Protein 3LD2 (pdb70)

Solvent-accessible surface area: 34243 Å² total

Structure (mmCIF, N/CA/C/O backbone):
data_3LD2
#
_entry.id   3LD2
#
_cell.length_a   92.000
_cell.length_b   95.000
_cell.length_c   192.200
_cell.angle_alpha   90.00
_cell.angle_beta   90.00
_cell.angle_gamma   90.00
#
_symmetry.space_group_name_H-M   'C 2 2 21'
#
loop_
_entity.id
_entity.type
_entity.pdbx_description
1 polymer 'Putative acetyltransferase'
2 non-polymer 'COENZYME A'
3 water water
#
loop_
_atom_site.group_PDB
_atom_site.id
_atom_site.type_symbol
_atom_site.label_atom_id
_atom_site.label_alt_id
_atom_site.label_comp_id
_atom_site.label_asym_id
_atom_site.label_entity_id
_atom_site.label_seq_id
_atom_site.pdbx_PDB_ins_code
_atom_site.Cartn_x
_atom_site.Cartn_y
_atom_site.Cartn_z
_atom_site.occupancy
_atom_site.B_iso_or_equiv
_atom_site.auth_seq_id
_atom_site.auth_comp_id
_atom_site.auth_asym_id
_atom_site.auth_atom_id
_atom_site.pdbx_PDB_model_num
ATOM 1 N N . SER A 1 34 ? 38.958 58.586 62.743 1.00 38.12 0 SER A N 1
ATOM 2 C CA . SER A 1 34 ? 38.115 57.624 62.044 1.00 40.51 0 SER A CA 1
ATOM 3 C C . SER A 1 34 ? 37.549 56.596 63.014 1.00 41.80 0 SER A C 1
ATOM 4 O O . SER A 1 34 ? 38.157 56.266 64.040 1.00 39.77 0 SER A O 1
ATOM 15 N N . LYS A 1 36 ? 36.167 53.027 64.418 1.00 25.25 2 LYS A N 1
ATOM 16 C CA . LYS A 1 36 ? 36.372 51.591 64.274 1.00 23.17 2 LYS A CA 1
ATOM 17 C C . LYS A 1 36 ? 35.539 50.771 65.257 1.00 21.70 2 LYS A C 1
ATOM 18 O O . LYS A 1 36 ? 35.316 51.162 66.413 1.00 20.51 2 LYS A O 1
ATOM 24 N N . ILE A 1 37 ? 35.075 49.626 64.778 1.00 22.11 3 ILE A N 1
ATOM 25 C CA . ILE A 1 37 ? 34.351 48.685 65.619 1.00 21.81 3 ILE A CA 1
ATOM 26 C C . ILE A 1 37 ? 35.221 47.478 65.914 1.00 18.70 3 ILE A C 1
ATOM 27 O O . ILE A 1 37 ? 35.932 46.963 65.041 1.00 18.24 3 ILE A O 1
ATOM 32 N N . SER A 1 38 ? 35.152 47.030 67.158 1.00 17.20 4 SER A N 1
ATOM 33 C CA . SER A 1 38 ? 36.043 45.997 67.632 1.00 15.36 4 SER A CA 1
ATOM 34 C C . SER A 1 38 ? 35.411 45.259 68.814 1.00 18.91 4 SER A C 1
ATOM 35 O O . SER A 1 38 ? 34.441 45.747 69.412 1.00 17.68 4 SER A O 1
ATOM 38 N N . PRO A 1 39 ? 35.951 44.069 69.145 1.00 17.18 5 PRO A N 1
ATOM 39 C CA . PRO A 1 39 ? 35.495 43.284 70.300 1.00 12.45 5 PRO A CA 1
ATOM 40 C C . PRO A 1 39 ? 35.756 44.046 71.593 1.00 13.48 5 PRO A C 1
ATOM 41 O O . PRO A 1 39 ? 36.788 44.690 71.718 1.00 17.53 5 PRO A O 1
ATOM 53 N N . LEU A 1 41 ? 37.070 44.853 75.211 1.00 17.73 7 LEU A N 1
ATOM 54 C CA . LEU A 1 41 ? 38.152 44.388 76.059 1.00 13.09 7 LEU A CA 1
ATOM 55 C C . LEU A 1 41 ? 37.767 44.435 77.512 1.00 16.44 7 LEU A C 1
ATOM 56 O O . LEU A 1 41 ? 36.946 45.251 77.936 1.00 17.42 7 LEU A O 1
ATOM 61 N N . LEU A 1 42 ? 38.407 43.583 78.294 1.00 15.88 8 LEU A N 1
ATOM 62 C CA . LEU A 1 42 ? 38.158 43.566 79.708 1.00 17.35 8 LEU A CA 1
ATOM 63 C C . LEU A 1 42 ? 38.483 44.958 80.206 1.00 18.74 8 LEU A C 1
ATOM 64 O O . LEU A 1 42 ? 37.806 45.488 81.076 1.00 18.25 8 LEU A O 1
ATOM 69 N N . SER A 1 43 ? 39.527 45.556 79.635 1.00 17.93 9 SER A N 1
ATOM 70 C CA . SER A 1 43 ? 39.964 46.878 80.091 1.00 22.01 9 SER A CA 1
ATOM 71 C C . SER A 1 43 ? 39.046 48.029 79.621 1.00 20.05 9 SER A C 1
ATOM 72 O O . SER A 1 43 ? 39.193 49.156 80.085 1.00 18.30 9 SER A O 1
ATOM 75 N N . ASP A 1 44 ? 38.115 47.730 78.712 1.00 15.63 10 ASP A N 1
ATOM 76 C CA . ASP A 1 44 ? 37.125 48.705 78.240 1.00 19.49 10 ASP A CA 1
ATOM 77 C C . ASP A 1 44 ? 35.905 48.845 79.157 1.00 18.51 10 ASP A C 1
ATOM 78 O O . ASP A 1 44 ? 35.077 49.732 78.955 1.00 19.78 10 ASP A O 1
ATOM 83 N N . ILE A 1 45 ? 35.775 47.964 80.140 1.00 15.78 11 ILE A N 1
ATOM 84 C CA . ILE A 1 45 ? 34.521 47.866 80.885 1.00 18.49 11 ILE A CA 1
ATOM 85 C C . ILE A 1 45 ? 34.152 49.112 81.703 1.00 20.80 11 ILE A C 1
ATOM 86 O O . ILE A 1 45 ? 32.980 49.420 81.871 1.00 17.49 11 ILE A O 1
ATOM 91 N N . GLU A 1 46 ? 35.154 49.808 82.227 1.00 26.15 12 GLU A N 1
ATOM 92 C CA . GLU A 1 46 ? 34.925 51.030 82.994 1.00 25.10 12 GLU A CA 1
ATOM 93 C C . GLU A 1 46 ? 34.151 52.009 82.134 1.00 23.34 12 GLU A C 1
ATOM 94 O O . GLU A 1 46 ? 33.172 52.611 82.564 1.00 22.76 12 GLU A O 1
ATOM 100 N N . GLN A 1 47 ? 34.627 52.163 80.912 1.00 20.05 13 GLN A N 1
ATOM 101 C CA . GLN A 1 47 ? 34.057 53.098 79.971 1.00 25.06 13 GLN A CA 1
ATOM 102 C C . GLN A 1 47 ? 32.640 52.742 79.536 1.00 20.76 13 GLN A C 1
ATOM 103 O O . GLN A 1 47 ? 31.779 53.611 79.480 1.00 22.73 13 GLN A O 1
ATOM 109 N N . VAL A 1 48 ? 32.429 51.475 79.205 1.00 18.43 14 VAL A N 1
ATOM 110 C CA . VAL A 1 48 ? 31.117 50.944 78.849 1.00 19.75 14 VAL A CA 1
ATOM 111 C C . VAL A 1 48 ? 30.091 51.192 79.970 1.00 18.81 14 VAL A C 1
ATOM 112 O O . VAL A 1 48 ? 28.997 51.701 79.725 1.00 16.23 14 VAL A O 1
ATOM 116 N N . VAL A 1 49 ? 30.461 50.865 81.203 1.00 17.66 15 VAL A N 1
ATOM 117 C CA . VAL A 1 49 ? 29.651 51.251 82.356 1.00 20.16 15 VAL A CA 1
ATOM 118 C C . VAL A 1 49 ? 29.255 52.748 82.381 1.00 20.12 15 VAL A C 1
ATOM 119 O O . VAL A 1 49 ? 28.071 53.076 82.471 1.00 22.20 15 VAL A O 1
ATOM 123 N N . GLU A 1 50 ? 30.236 53.638 82.294 1.00 18.36 16 GLU A N 1
ATOM 124 C CA . GLU A 1 50 ? 29.991 55.076 82.278 1.00 20.49 16 GLU A CA 1
ATOM 125 C C . GLU A 1 50 ? 29.069 55.488 81.155 1.00 22.35 16 GLU A C 1
ATOM 126 O O . GLU A 1 50 ? 28.148 56.270 81.352 1.00 22.33 16 GLU A O 1
ATOM 132 N N . LEU A 1 51 ? 29.337 54.973 79.963 1.00 19.23 17 LEU A N 1
ATOM 133 C CA . LEU A 1 51 ? 28.543 55.316 78.801 1.00 16.53 17 LEU A CA 1
ATOM 134 C C . LEU A 1 51 ? 27.093 54.868 78.971 1.00 20.66 17 LEU A C 1
ATOM 135 O O . LEU A 1 51 ? 26.163 55.598 78.632 1.00 23.03 17 LEU A O 1
ATOM 140 N N . GLU A 1 52 ? 26.897 53.665 79.490 1.00 19.38 18 GLU A N 1
ATOM 141 C CA . GLU A 1 52 ? 25.560 53.116 79.553 1.00 19.38 18 GLU A CA 1
ATOM 142 C C . GLU A 1 52 ? 24.770 53.889 80.565 1.00 22.51 18 GLU A C 1
ATOM 143 O O . GLU A 1 52 ? 23.580 54.165 80.367 1.00 20.57 18 GLU A O 1
ATOM 149 N N . ASN A 1 53 ? 25.444 54.236 81.653 1.00 19.31 19 ASN A N 1
ATOM 150 C CA . ASN A 1 53 ? 24.770 54.881 82.752 1.00 20.86 19 ASN A CA 1
ATOM 151 C C . ASN A 1 53 ? 24.466 56.350 82.426 1.00 24.10 19 ASN A C 1
ATOM 152 O O . ASN A 1 53 ? 23.653 56.978 83.100 1.00 24.96 19 ASN A O 1
ATOM 157 N N . LYS A 1 54 ? 25.092 56.890 81.386 1.00 19.01 20 LYS A N 1
ATOM 158 C CA . LYS A 1 54 ? 24.732 58.232 80.929 1.00 24.13 20 LYS A CA 1
ATOM 159 C C . LYS A 1 54 ? 23.606 58.111 79.929 1.00 21.74 20 LYS A C 1
ATOM 160 O O . LYS A 1 54 ? 22.922 59.089 79.638 1.00 21.02 20 LYS A O 1
ATOM 166 N N . THR A 1 55 ? 23.432 56.905 79.396 1.00 22.97 21 THR A N 1
ATOM 167 C CA . THR A 1 55 ? 22.484 56.656 78.313 1.00 21.09 21 THR A CA 1
ATOM 168 C C . THR A 1 55 ? 21.078 56.201 78.748 1.00 24.95 21 THR A C 1
ATOM 169 O O . THR A 1 55 ? 20.091 56.531 78.092 1.00 25.48 21 THR A O 1
ATOM 173 N N . TRP A 1 56 ? 20.975 55.428 79.823 1.00 23.37 22 TRP A N 1
ATOM 174 C CA . TRP A 1 56 ? 19.679 54.836 80.163 1.00 22.19 22 TRP A CA 1
ATOM 175 C C . TRP A 1 56 ? 18.837 55.778 81.010 1.00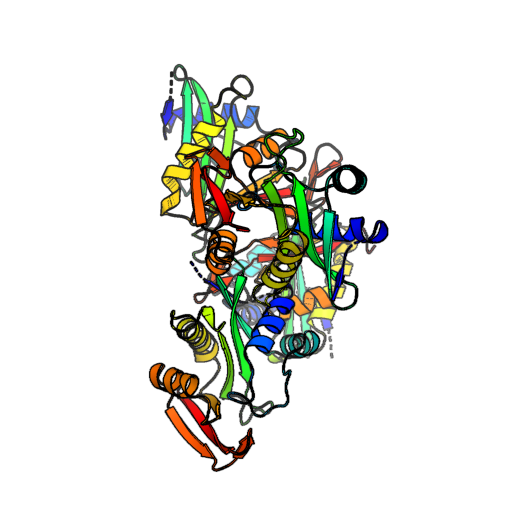 22.44 22 TRP A C 1
ATOM 176 O O . TRP A 1 56 ? 19.292 56.313 82.022 1.00 24.26 22 TRP A O 1
ATOM 187 N N . SER A 1 57 ? 17.605 55.981 80.568 1.00 22.50 23 SER A N 1
ATOM 188 C CA . SER A 1 57 ? 16.652 56.834 81.262 1.00 23.24 23 SER A CA 1
ATOM 189 C C . SER A 1 57 ? 15.309 56.139 81.243 1.00 19.88 23 SER A C 1
ATOM 190 O O . SER A 1 57 ? 15.118 55.181 80.495 1.00 19.15 23 SER A O 1
ATOM 193 N N . GLU A 1 58 ? 14.394 56.631 82.070 1.00 20.08 24 GLU A N 1
ATOM 194 C CA . GLU A 1 58 ? 13.029 56.136 82.121 1.00 19.00 24 GLU A CA 1
ATOM 195 C C . GLU A 1 58 ? 12.341 56.325 80.794 1.00 20.57 24 GLU A C 1
ATOM 196 O O . GLU A 1 58 ? 11.239 55.826 80.589 1.00 23.43 24 GLU A O 1
ATOM 202 N N . GLN A 1 59 ? 12.989 57.040 79.882 1.00 20.22 25 GLN A N 1
ATOM 203 C CA . GLN A 1 59 ? 12.451 57.177 78.531 1.00 19.86 25 GLN A CA 1
ATOM 204 C C . GLN A 1 59 ? 12.762 55.948 77.633 1.00 18.31 25 GLN A C 1
ATOM 205 O O . GLN A 1 59 ? 12.055 55.694 76.668 1.00 17.97 25 GLN A O 1
ATOM 211 N N . ASN A 1 60 ? 13.802 55.177 77.943 1.00 17.35 26 ASN A N 1
ATOM 212 C CA . ASN A 1 60 ? 14.187 54.086 77.040 1.00 14.95 26 ASN A CA 1
ATOM 213 C C . ASN A 1 60 ? 14.277 52.703 77.679 1.00 14.92 26 ASN A C 1
ATOM 214 O O . ASN A 1 60 ? 14.495 51.717 76.977 1.00 13.77 26 ASN A O 1
ATOM 219 N N . THR A 1 61 ? 14.112 52.628 78.997 1.00 14.04 27 THR A N 1
ATOM 220 C CA . THR A 1 61 ? 14.090 51.347 79.686 1.00 14.30 27 THR A CA 1
ATOM 221 C C . THR A 1 61 ? 13.107 51.409 80.873 1.00 17.24 27 THR A C 1
ATOM 222 O O . THR A 1 61 ? 12.940 52.462 81.469 1.00 17.61 27 THR A O 1
ATOM 226 N N . PRO A 1 62 ? 12.440 50.282 81.212 1.00 20.54 28 PRO A N 1
ATOM 227 C CA . PRO A 1 62 ? 11.507 50.236 82.355 1.00 15.58 28 PRO A CA 1
ATOM 228 C C . PRO A 1 62 ? 12.153 49.716 83.636 1.00 17.64 28 PRO A C 1
ATOM 229 O O . PRO A 1 62 ? 11.522 49.755 84.697 1.00 17.48 28 PRO A O 1
ATOM 233 N N . VAL A 1 63 ? 13.386 49.223 83.527 1.00 14.31 29 VAL A N 1
ATOM 234 C CA . VAL A 1 63 ? 14.166 48.776 84.687 1.00 15.34 29 VAL A CA 1
ATOM 235 C C . VAL A 1 63 ? 14.613 49.913 85.596 1.00 14.52 29 VAL A C 1
ATOM 236 O O . VAL A 1 63 ? 14.880 51.024 85.140 1.00 18.45 29 VAL A O 1
ATOM 240 N N . PRO A 1 64 ? 14.727 49.643 86.893 1.00 16.03 30 PRO A N 1
ATOM 241 C CA . PRO A 1 64 ? 15.186 50.752 87.738 1.00 16.62 30 PRO A CA 1
ATOM 242 C C . PRO A 1 64 ? 16.642 51.158 87.419 1.00 21.00 30 PRO A C 1
ATOM 243 O O . PRO A 1 64 ? 17.457 50.319 87.004 1.00 18.78 30 PRO A O 1
ATOM 247 N N . LEU A 1 65 ? 16.936 52.444 87.610 1.00 19.75 31 LEU A N 1
ATOM 248 C CA . LEU A 1 65 ? 18.226 53.034 87.291 1.00 19.74 31 LEU A CA 1
ATOM 249 C C . LEU A 1 65 ? 19.051 53.162 88.568 1.00 22.73 31 LEU A C 1
ATOM 250 O O . LEU A 1 65 ? 18.493 53.394 89.639 1.00 25.68 31 LEU A O 1
ATOM 255 N N . PRO A 1 66 ? 20.382 52.987 88.477 1.00 22.81 32 PRO A N 1
ATOM 256 C CA . PRO A 1 66 ? 21.172 52.719 87.272 1.00 22.18 32 PRO A CA 1
ATOM 257 C C . PRO A 1 66 ? 21.073 51.249 86.875 1.00 22.18 32 PRO A C 1
ATOM 258 O O . PRO A 1 66 ? 20.941 50.391 87.740 1.00 20.93 32 PRO A O 1
ATOM 262 N N . VAL A 1 67 ? 21.149 50.959 85.582 1.00 22.59 33 VAL A N 1
ATOM 263 C CA . VAL A 1 67 ? 21.112 49.576 85.137 1.00 25.06 33 VAL A CA 1
ATOM 264 C C . VAL A 1 67 ? 22.512 48.917 85.046 1.00 25.35 33 VAL A C 1
ATOM 265 O O . VAL A 1 67 ? 22.626 47.703 85.115 1.00 20.78 33 VAL A O 1
ATOM 269 N N . ALA A 1 68 ? 23.572 49.708 84.896 1.00 25.91 34 ALA A N 1
ATOM 270 C CA . ALA A 1 68 ? 24.894 49.132 84.663 1.00 22.48 34 ALA A CA 1
ATOM 271 C C . ALA A 1 68 ? 25.822 49.241 85.862 1.00 24.21 34 ALA A C 1
ATOM 272 O O . ALA A 1 68 ? 25.735 50.178 86.651 1.00 25.34 34 ALA A O 1
ATOM 274 N N . SER A 1 69 ? 26.700 48.256 85.994 1.00 23.52 35 SER A N 1
ATOM 275 C CA . SER A 1 69 ? 27.769 48.294 86.975 1.00 24.33 35 SER A CA 1
ATOM 276 C C . SER A 1 69 ? 28.889 47.411 86.452 1.00 22.28 35 SER A C 1
ATOM 277 O O . SER A 1 69 ? 28.660 46.574 85.583 1.00 22.90 35 SER A O 1
ATOM 280 N N . LYS A 1 70 ? 30.094 47.612 86.976 1.00 26.90 36 LYS A N 1
ATOM 281 C CA . LYS A 1 70 ? 31.273 46.851 86.561 1.00 26.81 36 LYS A CA 1
ATOM 282 C C . LYS A 1 70 ? 30.991 45.365 86.689 1.00 23.34 36 LYS A C 1
ATOM 283 O O . LYS A 1 70 ? 31.246 44.586 85.779 1.00 25.37 36 LYS A O 1
ATOM 289 N N . ASP A 1 71 ? 30.417 44.979 87.813 1.00 21.76 37 ASP A N 1
ATOM 290 C CA . ASP A 1 71 ? 30.169 43.580 88.073 1.00 21.93 37 ASP A CA 1
ATOM 291 C C . ASP A 1 71 ? 29.017 42.984 87.291 1.00 24.45 37 ASP A C 1
ATOM 292 O O . ASP A 1 71 ? 29.039 41.801 86.970 1.00 25.33 37 ASP A O 1
ATOM 297 N N . GLN A 1 72 ? 28.001 43.787 87.001 1.00 22.93 38 GLN A N 1
ATOM 298 C CA . GLN A 1 72 ? 26.932 43.313 86.151 1.00 21.96 38 GLN A CA 1
ATOM 299 C C . GLN A 1 72 ? 27.509 43.016 84.777 1.00 20.71 38 GLN A C 1
ATOM 300 O O . GLN A 1 72 ? 27.179 42.005 84.171 1.00 22.26 38 GLN A O 1
ATOM 306 N N . ILE A 1 73 ? 28.418 43.864 84.312 1.00 21.16 39 ILE A N 1
ATOM 307 C CA . ILE A 1 73 ? 28.956 43.714 82.959 1.00 21.92 39 ILE A CA 1
ATOM 308 C C . ILE A 1 73 ? 29.887 42.512 82.850 1.00 19.89 39 ILE A C 1
ATOM 309 O O . ILE A 1 73 ? 29.908 41.824 81.829 1.00 17.90 39 ILE A O 1
ATOM 314 N N . ILE A 1 74 ? 30.640 42.252 83.912 1.00 19.92 40 ILE A N 1
ATOM 315 C CA . ILE A 1 74 ? 31.527 41.099 83.957 1.00 18.59 40 ILE A CA 1
ATOM 316 C C . ILE A 1 74 ? 30.707 39.811 83.991 1.00 20.14 40 ILE A C 1
ATOM 317 O O . ILE A 1 74 ? 31.008 38.850 83.278 1.00 18.73 40 ILE A O 1
ATOM 322 N N . GLN A 1 75 ? 29.658 39.807 84.809 1.00 21.49 41 GLN A N 1
ATOM 323 C CA . GLN A 1 75 ? 28.743 38.668 84.906 1.00 21.71 41 GLN A CA 1
ATOM 324 C C . GLN A 1 75 ? 28.306 38.230 83.526 1.00 19.57 41 GLN A C 1
ATOM 325 O O . GLN A 1 75 ? 28.294 37.031 83.191 1.00 18.08 41 GLN A O 1
ATOM 331 N N . LYS A 1 76 ? 27.935 39.227 82.731 1.00 18.64 42 LYS A N 1
ATOM 332 C CA . LYS A 1 76 ? 27.464 39.004 81.373 1.00 20.94 42 LYS A CA 1
ATOM 333 C C . LYS A 1 76 ? 28.572 38.503 80.503 1.00 15.93 42 LYS A C 1
ATOM 334 O O . LYS A 1 76 ? 28.393 37.543 79.763 1.00 16.95 42 LYS A O 1
ATOM 340 N N . PHE A 1 77 ? 29.718 39.163 80.592 1.00 15.42 43 PHE A N 1
ATOM 341 C CA . PHE A 1 77 ? 30.872 38.768 79.811 1.00 16.23 43 PHE A CA 1
ATOM 342 C C . PHE A 1 77 ? 31.218 37.293 80.092 1.00 18.20 43 PHE A C 1
ATOM 343 O O . PHE A 1 77 ? 31.523 36.538 79.168 1.00 13.98 43 PHE A O 1
ATOM 351 N N . GLU A 1 78 ? 31.136 36.907 81.371 1.00 15.54 44 GLU A N 1
ATOM 352 C CA . GLU A 1 78 ? 31.410 35.552 81.836 1.00 17.37 44 GLU A CA 1
ATOM 353 C C . GLU A 1 78 ? 30.285 34.532 81.601 1.00 21.78 44 GLU A C 1
ATOM 354 O O . GLU A 1 78 ? 30.428 33.341 81.934 1.00 21.04 44 GLU A O 1
ATOM 360 N N . SER A 1 79 ? 29.165 34.976 81.046 1.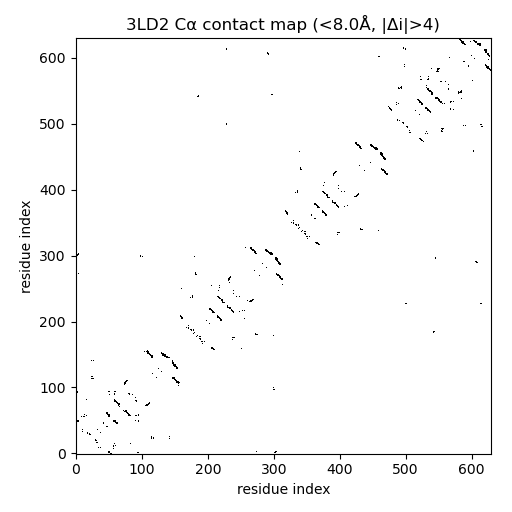00 16.91 45 SER A N 1
ATOM 361 C CA . SER A 1 79 ? 28.094 34.033 80.756 1.00 16.89 45 SER A CA 1
ATOM 362 C C . SER A 1 79 ? 27.651 34.096 79.309 1.00 16.06 45 SER A C 1
ATOM 363 O O . SER A 1 79 ? 26.509 33.836 78.987 1.00 19.91 45 SER A O 1
ATOM 366 N N . ASN A 1 80 ? 28.566 34.479 78.440 1.00 17.55 46 ASN A N 1
ATOM 367 C CA . ASN A 1 80 ? 28.385 34.272 77.009 1.00 19.98 46 ASN A CA 1
ATOM 368 C C . ASN A 1 80 ? 27.718 35.386 76.219 1.00 20.23 46 ASN A C 1
ATOM 369 O O . ASN A 1 80 ? 27.585 35.291 74.997 1.00 22.79 46 ASN A O 1
ATOM 374 N N . THR A 1 81 ? 27.348 36.464 76.901 1.00 19.55 47 THR A N 1
ATOM 375 C CA . THR A 1 81 ? 26.932 37.666 76.193 1.00 17.66 47 THR A CA 1
ATOM 376 C C . THR A 1 81 ? 28.156 38.255 75.494 1.00 16.03 47 THR A C 1
ATOM 377 O O . THR A 1 81 ? 29.209 38.378 76.098 1.00 14.62 47 THR A O 1
ATOM 381 N N . HIS A 1 82 ? 28.028 38.607 74.225 1.00 14.65 48 HIS A N 1
ATOM 382 C CA . HIS A 1 82 ? 29.144 39.203 73.506 1.00 13.80 48 HIS A CA 1
ATOM 383 C C . HIS A 1 82 ? 28.948 40.716 73.318 1.00 15.83 48 HIS A C 1
ATOM 384 O O . HIS A 1 82 ? 27.819 41.191 73.265 1.00 15.50 48 HIS A O 1
ATOM 391 N N . PHE A 1 83 ? 30.051 41.466 73.249 1.00 14.89 49 PHE A N 1
ATOM 392 C CA . PHE A 1 83 ? 30.013 42.929 73.156 1.00 11.45 49 PHE A CA 1
ATOM 393 C C . PHE A 1 83 ? 30.804 43.471 71.963 1.00 14.25 49 PHE A C 1
ATOM 394 O O . PHE A 1 83 ? 32.001 43.208 71.809 1.00 16.34 49 PHE A O 1
ATOM 402 N N . LEU A 1 84 ? 30.137 44.241 71.115 1.00 18.08 50 LEU A N 1
ATOM 403 C CA . LEU A 1 84 ? 30.821 45.033 70.102 1.00 13.71 50 LEU A CA 1
ATOM 404 C C . LEU A 1 84 ? 30.929 46.458 70.623 1.00 16.63 50 LEU A C 1
ATOM 405 O O . LEU A 1 84 ? 29.983 46.997 71.230 1.00 16.56 50 LEU A O 1
ATOM 410 N N . VAL A 1 85 ? 32.077 47.072 70.391 1.00 13.30 51 VAL A N 1
ATOM 411 C CA . VAL A 1 85 ? 32.301 48.421 70.867 1.00 13.29 51 VAL A CA 1
ATOM 412 C C . VAL A 1 85 ? 32.762 49.339 69.720 1.00 15.09 51 VAL A C 1
ATOM 413 O O . VAL A 1 85 ? 33.418 48.903 68.773 1.00 18.14 51 VAL A O 1
ATOM 417 N N . ALA A 1 86 ? 32.360 50.599 69.749 1.00 16.89 52 ALA A N 1
ATOM 418 C CA . ALA A 1 86 ? 32.846 51.527 68.729 1.00 19.88 52 ALA A CA 1
ATOM 419 C C . ALA A 1 86 ? 33.713 52.593 69.375 1.00 17.55 52 ALA A C 1
ATOM 420 O O . ALA A 1 86 ? 33.396 53.105 70.444 1.00 18.92 52 ALA A O 1
ATOM 422 N N . LYS A 1 87 ? 34.839 52.894 68.750 1.00 20.01 53 LYS A N 1
ATOM 423 C CA . LYS A 1 87 ? 35.774 53.853 69.330 1.00 22.93 53 LYS A CA 1
ATOM 424 C C . LYS A 1 87 ? 36.118 54.924 68.320 1.00 24.77 53 LYS A C 1
ATOM 425 O O . LYS A 1 87 ? 36.159 54.675 67.100 1.00 26.14 53 LYS A O 1
ATOM 431 N N . ILE A 1 88 ? 36.368 56.116 68.845 1.00 28.27 54 ILE A N 1
ATOM 432 C CA . ILE A 1 88 ? 36.879 57.236 68.065 1.00 32.48 54 ILE A CA 1
ATOM 433 C C . ILE A 1 88 ? 38.065 57.807 68.848 1.00 34.22 54 ILE A C 1
ATOM 434 O O . ILE A 1 88 ? 37.868 58.472 69.861 1.00 38.40 54 ILE A O 1
ATOM 439 N N . LYS A 1 89 ? 39.283 57.511 68.390 1.00 37.22 55 LYS A N 1
ATOM 440 C CA . LYS A 1 89 ? 40.517 57.750 69.155 1.00 40.34 55 LYS A CA 1
ATOM 441 C C . LYS A 1 89 ? 40.673 56.825 70.390 1.00 42.02 55 LYS A C 1
ATOM 442 O O . LYS A 1 89 ? 41.035 57.273 71.480 1.00 44.48 55 LYS A O 1
ATOM 448 N N . ASP A 1 90 ? 40.434 55.529 70.217 1.00 38.73 56 ASP A N 1
ATOM 449 C CA . ASP A 1 90 ? 40.418 54.605 71.365 1.00 40.90 56 ASP A CA 1
ATOM 450 C C . ASP A 1 90 ? 39.593 55.122 72.565 1.00 35.81 56 ASP A C 1
ATOM 451 O O . ASP A 1 90 ? 39.776 54.694 73.702 1.00 36.21 56 ASP A O 1
ATOM 456 N N . LYS A 1 91 ? 38.685 56.047 72.283 1.00 33.56 57 LYS A N 1
ATOM 457 C CA . LYS A 1 91 ? 37.631 56.420 73.211 1.00 30.62 57 LYS A CA 1
ATOM 458 C C . LYS A 1 91 ? 36.349 55.683 72.790 1.00 26.23 57 LYS A C 1
ATOM 459 O O . LYS A 1 91 ? 35.965 55.700 71.607 1.00 23.44 57 LYS A O 1
ATOM 465 N N . ILE A 1 92 ? 35.704 55.016 73.744 1.00 22.80 58 ILE A N 1
ATOM 466 C CA . ILE A 1 92 ? 34.473 54.274 73.453 1.00 22.43 58 ILE A CA 1
ATOM 467 C C . ILE A 1 92 ? 33.309 55.244 73.237 1.00 21.72 58 ILE A C 1
ATOM 468 O O . ILE A 1 92 ? 33.070 56.090 74.092 1.00 20.83 58 ILE A O 1
ATOM 473 N N . VAL A 1 93 ? 32.588 55.112 72.122 1.00 18.15 59 VAL A N 1
ATOM 474 C CA . VAL A 1 93 ? 31.470 56.009 71.811 1.00 21.63 59 VAL A CA 1
ATOM 475 C C . VAL A 1 93 ? 30.179 55.264 71.478 1.00 19.88 59 VAL A C 1
ATOM 476 O O . VAL A 1 93 ? 29.145 55.884 71.222 1.00 17.88 59 VAL A O 1
ATOM 480 N N . GLY A 1 94 ? 30.254 53.938 71.471 1.00 16.36 60 GLY A N 1
ATOM 481 C CA . GLY A 1 94 ? 29.100 53.095 71.229 1.00 15.20 60 GLY A CA 1
ATOM 482 C C . GLY A 1 94 ? 29.315 51.671 71.722 1.00 16.92 60 GLY A C 1
ATOM 483 O O . GLY A 1 94 ? 30.453 51.184 71.782 1.00 17.13 60 GLY A O 1
ATOM 484 N N . VAL A 1 95 ? 28.228 50.997 72.089 1.00 13.86 61 VAL A N 1
ATOM 485 C CA . VAL A 1 95 ? 28.327 49.608 72.519 1.00 14.56 61 VAL A CA 1
ATOM 486 C C . VAL A 1 95 ? 27.081 48.784 72.166 1.00 16.02 61 VAL A C 1
ATOM 487 O O . VAL A 1 95 ? 25.947 49.260 72.280 1.00 15.97 61 VAL A O 1
ATOM 491 N N . LEU A 1 96 ? 27.307 47.552 71.716 1.00 14.31 62 LEU A N 1
ATOM 492 C CA . LEU A 1 96 ? 26.231 46.637 71.403 1.00 12.00 62 LEU A CA 1
ATOM 493 C C . LEU A 1 96 ? 26.555 45.276 72.013 1.00 17.90 62 LEU A C 1
ATOM 494 O O . LEU A 1 96 ? 27.596 44.680 71.703 1.00 15.70 62 LEU A O 1
ATOM 499 N N . ASP A 1 97 ? 25.680 44.795 72.895 1.00 18.06 63 ASP A N 1
ATOM 500 C CA . ASP A 1 97 ? 25.812 43.446 73.441 1.00 16.23 63 ASP A CA 1
ATOM 501 C C . ASP A 1 97 ? 24.685 42.567 72.918 1.00 16.85 63 ASP A C 1
ATOM 502 O O . ASP A 1 97 ? 23.568 43.039 72.706 1.00 16.81 63 ASP A O 1
ATOM 507 N N . TYR A 1 98 ? 24.983 41.294 72.686 1.00 16.38 64 TYR A N 1
ATOM 508 C CA . TYR A 1 98 ? 23.972 40.360 72.196 1.00 15.42 64 TYR A CA 1
ATOM 509 C C . TYR A 1 98 ? 24.100 38.998 72.821 1.00 13.32 64 TYR A C 1
ATOM 510 O O . TYR A 1 98 ? 25.146 38.625 73.335 1.00 16.33 64 TYR A O 1
ATOM 519 N N . SER A 1 99 ? 23.017 38.254 72.775 1.00 15.35 65 SER A N 1
ATOM 520 C CA . SER A 1 99 ? 22.982 36.949 73.406 1.00 14.47 65 SER A CA 1
ATOM 521 C C . SER A 1 99 ? 21.731 36.194 72.954 1.00 15.28 65 SER A C 1
ATOM 522 O O . SER A 1 99 ? 20.776 36.809 72.454 1.00 12.76 65 SER A O 1
ATOM 525 N N . SER A 1 100 ? 21.745 34.867 73.126 1.00 16.72 66 SER A N 1
ATOM 526 C CA . SER A 1 100 ? 20.553 34.025 72.938 1.00 15.89 66 SER A CA 1
ATOM 527 C C . SER A 1 100 ? 19.333 34.494 73.742 1.00 14.83 66 SER A C 1
ATOM 528 O O . SER A 1 100 ? 19.430 34.772 74.933 1.00 14.46 66 SER A O 1
ATOM 531 N N . LEU A 1 101 ? 18.176 34.545 73.109 1.00 14.51 67 LEU A N 1
ATOM 532 C CA . LEU A 1 101 ? 16.985 34.995 73.823 1.00 15.25 67 LEU A CA 1
ATOM 533 C C . LEU A 1 101 ? 16.513 33.997 74.882 1.00 20.45 67 LEU A C 1
ATOM 534 O O . LEU A 1 101 ? 16.043 34.405 75.940 1.00 25.46 67 LEU A O 1
ATOM 539 N N . TYR A 1 102 ? 16.621 32.699 74.608 1.00 19.44 68 TYR A N 1
ATOM 540 C CA . TYR A 1 102 ? 16.178 31.696 75.582 1.00 21.68 68 TYR A CA 1
ATOM 541 C C . TYR A 1 102 ? 17.297 30.688 75.856 1.00 24.18 68 TYR A C 1
ATOM 542 O O . TYR A 1 102 ? 18.079 30.345 74.951 1.00 19.74 68 TYR A O 1
ATOM 551 N N . PRO A 1 103 ? 17.356 30.187 77.101 1.00 23.30 69 PRO A N 1
ATOM 552 C CA . PRO A 1 103 ? 18.438 29.283 77.491 1.00 22.29 69 PRO A CA 1
ATOM 553 C C . PRO A 1 103 ? 18.091 27.858 77.128 1.00 21.68 69 PRO A C 1
ATOM 554 O O . PRO A 1 103 ? 18.941 26.997 77.245 1.00 26.90 69 PRO A O 1
ATOM 558 N N . PHE A 1 104 ? 16.862 27.600 76.702 1.00 23.26 70 PHE A N 1
ATOM 559 C CA . PHE A 1 104 ? 16.480 26.228 76.360 1.00 24.55 70 PHE A CA 1
ATOM 560 C C . PHE A 1 104 ? 16.532 25.991 74.854 1.00 22.70 70 PHE A C 1
ATOM 561 O O . PHE A 1 104 ? 16.427 26.925 74.072 1.00 24.47 70 PHE A O 1
ATOM 569 N N . PRO A 1 105 ? 16.723 24.732 74.448 1.00 23.70 71 PRO A N 1
ATOM 570 C CA . PRO A 1 105 ? 16.919 24.386 73.043 1.00 20.40 71 PRO A CA 1
ATOM 571 C C . PRO A 1 105 ? 15.764 24.767 72.124 1.00 20.77 71 PRO A C 1
ATOM 572 O O . PRO A 1 105 ? 16.042 25.149 70.982 1.00 23.74 71 PRO A O 1
ATOM 576 N N . SER A 1 106 ? 14.512 24.644 72.566 1.00 18.68 72 SER A N 1
ATOM 577 C CA . SER A 1 106 ? 13.390 24.911 71.659 1.00 18.81 72 SER A CA 1
ATOM 578 C C . SER A 1 106 ? 13.394 26.349 71.118 1.00 23.75 72 SER A C 1
ATOM 579 O O . SER A 1 106 ? 12.801 26.624 70.071 1.00 22.22 72 SER A O 1
ATOM 582 N N . GLY A 1 107 ? 14.058 27.259 71.835 1.00 19.99 73 GLY A N 1
ATOM 583 C CA . GLY A 1 107 ? 14.082 28.659 71.450 1.00 22.63 73 GLY A CA 1
ATOM 584 C C . GLY A 1 107 ? 15.450 29.186 71.052 1.00 22.97 73 GLY A C 1
ATOM 585 O O . GLY A 1 107 ? 15.609 30.380 70.772 1.00 24.96 73 GLY A O 1
ATOM 586 N N . GLN A 1 108 ? 16.427 28.289 70.997 1.00 20.62 74 GLN A N 1
ATOM 587 C CA . GLN A 1 108 ? 17.838 28.647 70.799 1.00 25.31 74 GLN A CA 1
ATOM 588 C C . GLN A 1 108 ? 18.144 29.389 69.489 1.00 21.38 74 GLN A C 1
ATOM 589 O O . GLN A 1 108 ? 19.252 29.890 69.294 1.00 16.43 74 GLN A O 1
ATOM 595 N N . HIS A 1 109 ? 17.178 29.434 68.579 1.00 19.81 75 HIS A N 1
ATOM 596 C CA . HIS A 1 109 ? 17.432 30.031 67.275 1.00 19.16 75 HIS A CA 1
ATOM 597 C C . HIS A 1 109 ? 17.119 31.549 67.220 1.00 15.81 75 HIS A C 1
ATOM 598 O O . HIS A 1 109 ? 17.146 32.151 66.154 1.00 15.60 75 HIS A O 1
ATOM 605 N N . ILE A 1 110 ? 16.827 32.149 68.368 1.00 15.44 76 ILE A N 1
ATOM 606 C CA . ILE A 1 110 ? 16.494 33.569 68.441 1.00 17.36 76 ILE A CA 1
ATOM 607 C C . ILE A 1 110 ? 17.565 34.359 69.195 1.00 12.94 76 ILE A C 1
ATOM 608 O O . ILE A 1 110 ? 17.786 34.134 70.377 1.00 13.93 76 ILE A O 1
ATOM 613 N N . VAL A 1 111 ? 18.223 35.291 68.522 1.00 11.61 77 VAL A N 1
ATOM 614 C CA . VAL A 1 111 ? 19.180 36.165 69.212 1.00 13.04 77 VAL A CA 1
ATOM 615 C C . VAL A 1 111 ? 18.536 37.510 69.633 1.00 12.49 77 VAL A C 1
ATOM 616 O O . VAL A 1 111 ? 17.610 38.001 68.971 1.00 13.32 77 VAL A O 1
ATOM 620 N N . THR A 1 112 ? 18.975 38.069 70.759 1.00 12.27 78 THR A N 1
ATOM 621 C CA . THR A 1 112 ? 18.585 39.444 71.148 1.00 13.40 78 THR A CA 1
ATOM 622 C C . THR A 1 112 ? 19.823 40.374 71.393 1.00 12.99 78 THR A C 1
ATOM 623 O O . THR A 1 112 ? 20.960 39.893 71.446 1.00 12.96 78 THR A O 1
ATOM 627 N N . PHE A 1 113 ? 19.609 41.690 71.519 1.00 12.62 79 PHE A N 1
ATOM 628 C CA . PHE A 1 113 ? 20.720 42.642 71.711 1.00 12.07 79 PHE A CA 1
ATOM 629 C C . PHE A 1 113 ? 20.290 43.980 72.277 1.00 14.34 79 PHE A C 1
ATOM 630 O O . PHE A 1 113 ? 19.154 44.393 72.110 1.00 17.01 79 PHE A O 1
ATOM 638 N N . GLY A 1 114 ? 21.211 44.655 72.956 1.00 16.25 80 GLY A N 1
ATOM 639 C CA . GLY A 1 114 ? 21.026 46.043 73.351 1.00 13.89 80 GLY A CA 1
ATOM 640 C C . GLY A 1 114 ? 22.050 46.891 72.608 1.00 15.85 80 GLY A C 1
ATOM 641 O O . GLY A 1 114 ? 23.011 46.356 72.049 1.00 14.92 80 GLY A O 1
ATOM 642 N N . ILE A 1 115 ? 21.840 48.201 72.583 1.00 13.01 81 ILE A N 1
ATOM 643 C CA . ILE A 1 115 ? 22.779 49.115 71.952 1.00 13.55 81 ILE A CA 1
ATOM 644 C C . ILE A 1 115 ? 22.678 50.518 72.562 1.00 16.15 81 ILE A C 1
ATOM 645 O O . ILE A 1 115 ? 21.614 50.980 72.930 1.00 13.20 81 ILE A O 1
ATOM 650 N N . ALA A 1 116 ? 23.818 51.173 72.710 1.00 15.63 82 ALA A N 1
ATOM 651 C CA . ALA A 1 116 ? 23.842 52.506 73.275 1.00 14.36 82 ALA A CA 1
ATOM 652 C C . ALA A 1 116 ? 24.922 53.308 72.570 1.00 14.38 82 ALA A C 1
ATOM 653 O O . ALA A 1 116 ? 26.079 52.894 72.498 1.00 14.13 82 ALA A O 1
ATOM 655 N N . VAL A 1 117 ? 24.522 54.425 71.978 1.00 15.16 83 VAL A N 1
ATOM 656 C CA . VAL A 1 117 ? 25.473 55.317 71.342 1.00 15.95 83 VAL A CA 1
ATOM 657 C C . VAL A 1 117 ? 25.559 56.601 72.154 1.00 17.37 83 VAL A C 1
ATOM 658 O O . VAL A 1 117 ? 24.549 57.066 72.690 1.00 15.47 83 VAL A O 1
ATOM 662 N N . ALA A 1 118 ? 26.762 57.154 72.274 1.00 17.29 84 ALA A N 1
ATOM 663 C CA . ALA A 1 118 ? 26.936 58.372 73.065 1.00 18.56 84 ALA A CA 1
ATOM 664 C C . ALA A 1 118 ? 26.138 59.521 72.460 1.00 18.84 84 ALA A C 1
ATOM 665 O O . ALA A 1 118 ? 26.224 59.791 71.259 1.00 19.39 84 ALA A O 1
ATOM 667 N N . GLU A 1 119 ? 25.358 60.187 73.298 1.00 16.79 85 GLU A N 1
ATOM 668 C CA . GLU A 1 119 ? 24.492 61.279 72.859 1.00 23.44 85 GLU A CA 1
ATOM 669 C C . GLU A 1 119 ? 25.122 62.265 71.866 1.00 24.62 85 GLU A C 1
ATOM 670 O O . GLU A 1 119 ? 24.551 62.539 70.815 1.00 22.97 85 GLU A O 1
ATOM 676 N N . LYS A 1 120 ? 26.297 62.793 72.201 1.00 27.10 86 LYS A N 1
ATOM 677 C CA . LYS A 1 120 ? 26.972 63.757 71.329 1.00 29.07 86 LYS A CA 1
ATOM 678 C C . LYS A 1 120 ? 27.417 63.147 70.001 1.00 25.20 86 LYS A C 1
ATOM 679 O O . LYS A 1 120 ? 27.608 63.856 69.012 1.00 27.93 86 LYS A O 1
ATOM 685 N N . GLU A 1 121 ? 27.555 61.829 69.975 1.00 22.01 87 GLU A N 1
ATOM 686 C CA . GLU A 1 121 ? 28.038 61.145 68.781 1.00 22.92 87 GLU A CA 1
ATOM 687 C C . GLU A 1 121 ? 26.929 60.572 67.891 1.00 24.70 87 GLU A C 1
ATOM 688 O O . GLU A 1 121 ? 27.235 59.992 66.849 1.00 25.60 87 GLU A O 1
ATOM 694 N N . ARG A 1 122 ? 25.656 60.742 68.283 1.00 23.60 88 ARG A N 1
ATOM 695 C CA . ARG A 1 122 ? 24.518 60.169 67.531 1.00 21.11 88 ARG A CA 1
ATOM 696 C C . ARG A 1 122 ? 24.318 60.782 66.153 1.00 22.98 88 ARG A C 1
ATOM 697 O O . ARG A 1 122 ? 24.888 61.831 65.850 1.00 22.66 88 ARG A O 1
ATOM 705 N N . ARG A 1 123 ? 23.508 60.117 65.324 1.00 21.30 89 ARG A N 1
ATOM 706 C CA . ARG A 1 123 ? 23.214 60.595 63.975 1.00 22.09 89 ARG A CA 1
ATOM 707 C C . ARG A 1 123 ? 24.416 60.654 63.060 1.00 22.41 89 ARG A C 1
ATOM 708 O O . ARG A 1 123 ? 24.367 61.347 62.032 1.00 24.17 89 ARG A O 1
ATOM 716 N N . LYS A 1 124 ? 25.480 59.935 63.410 1.00 21.28 90 LYS A N 1
ATOM 717 C CA . LYS A 1 124 ? 26.667 59.895 62.569 1.00 18.44 90 LYS A CA 1
ATOM 718 C C . LYS A 1 124 ? 26.938 58.540 61.938 1.00 20.35 90 LYS A C 1
ATOM 719 O O . LYS A 1 124 ? 28.009 58.335 61.381 1.00 22.02 90 LYS A O 1
ATOM 725 N N . GLY A 1 125 ? 25.983 57.613 62.022 1.00 21.26 91 GLY A N 1
ATOM 726 C CA . GLY A 1 125 ? 26.147 56.284 61.437 1.00 14.37 91 GLY A CA 1
ATOM 727 C C . GLY A 1 125 ? 26.687 55.185 62.351 1.00 16.57 91 GLY A C 1
ATOM 728 O O . GLY A 1 125 ? 26.833 54.038 61.916 1.00 18.41 91 GLY A O 1
ATOM 729 N N . ILE A 1 126 ? 26.987 55.522 63.605 1.00 14.73 92 ILE A N 1
ATOM 730 C CA . ILE A 1 126 ? 27.573 54.559 64.542 1.00 17.26 92 ILE A CA 1
ATOM 731 C C . ILE A 1 126 ? 26.626 53.403 64.888 1.00 18.42 92 ILE A C 1
ATOM 732 O O . ILE A 1 126 ? 27.034 52.224 64.889 1.00 15.69 92 ILE A O 1
ATOM 737 N N . GLY A 1 127 ? 25.374 53.740 65.196 1.00 15.06 93 GLY A N 1
ATOM 738 C CA . GLY A 1 127 ? 24.376 52.727 65.475 1.00 14.55 93 GLY A CA 1
ATOM 739 C C . GLY A 1 127 ? 24.243 51.770 64.304 1.00 15.66 93 GLY A C 1
ATOM 740 O O . GLY A 1 127 ? 24.293 50.554 64.451 1.00 14.64 93 GLY A O 1
ATOM 741 N N . ARG A 1 128 ? 24.090 52.331 63.121 1.00 14.83 94 ARG A N 1
ATOM 742 C CA . ARG A 1 128 ? 23.945 51.533 61.927 1.00 15.88 94 ARG A CA 1
ATOM 743 C C . ARG A 1 128 ? 25.101 50.526 61.779 1.00 18.39 94 ARG A C 1
ATOM 744 O O . ARG A 1 128 ? 24.876 49.351 61.482 1.00 16.05 94 ARG A O 1
ATOM 752 N N . ALA A 1 129 ? 26.326 50.995 62.007 1.00 16.16 95 ALA A N 1
ATOM 753 C CA . ALA A 1 129 ? 27.519 50.205 61.771 1.00 13.78 95 ALA A CA 1
ATOM 754 C C . ALA A 1 129 ? 27.634 49.088 62.810 1.00 13.84 95 ALA A C 1
ATOM 755 O O . ALA A 1 129 ? 28.068 47.970 62.508 1.00 12.02 95 ALA A O 1
ATOM 757 N N . LEU A 1 130 ? 27.251 49.393 64.037 1.00 11.27 96 LEU A N 1
ATOM 758 C CA . LEU A 1 130 ? 27.214 48.366 65.062 1.00 13.27 96 LEU A CA 1
ATOM 759 C C . LEU A 1 130 ? 26.236 47.253 64.638 1.00 14.50 96 LEU A C 1
ATOM 760 O O . LEU A 1 130 ? 26.594 46.072 64.550 1.00 11.81 96 LEU A O 1
ATOM 765 N N . VAL A 1 131 ? 25.002 47.654 64.346 1.00 15.95 97 VAL A N 1
ATOM 766 C CA . VAL A 1 131 ? 23.935 46.720 64.011 1.00 13.84 97 VAL A CA 1
ATOM 767 C C . VAL A 1 131 ? 24.369 45.861 62.851 1.00 13.11 97 VAL A C 1
ATOM 768 O O . VAL A 1 131 ? 24.086 44.663 62.798 1.00 12.35 97 VAL A O 1
ATOM 772 N N . GLN A 1 132 ? 25.097 46.476 61.935 1.00 14.25 98 GLN A N 1
ATOM 773 C CA . GLN A 1 132 ? 25.490 45.790 60.721 1.00 14.74 98 GLN A CA 1
ATOM 774 C C . GLN A 1 132 ? 26.527 44.696 60.971 1.00 16.38 98 GLN A C 1
ATOM 775 O O . GLN A 1 132 ? 26.459 43.621 60.376 1.00 13.49 98 GLN A O 1
ATOM 781 N N . ILE A 1 133 ? 27.507 44.942 61.831 1.00 15.20 99 ILE A N 1
ATOM 782 C CA . ILE A 1 133 ? 28.431 43.852 62.019 1.00 15.07 99 ILE A CA 1
ATOM 783 C C . ILE A 1 133 ? 27.777 42.791 62.891 1.00 14.05 99 ILE A C 1
ATOM 784 O O . ILE A 1 133 ? 27.914 41.596 62.618 1.00 16.80 99 ILE A O 1
ATOM 789 N N . PHE A 1 134 ? 27.010 43.216 63.888 1.00 13.08 100 PHE A N 1
ATOM 790 C CA . PHE A 1 134 ? 26.212 42.266 64.665 1.00 12.96 100 PHE A CA 1
ATOM 791 C C . PHE A 1 134 ? 25.456 41.307 63.738 1.00 14.56 100 PHE A C 1
ATOM 792 O O . PHE A 1 134 ? 25.567 40.092 63.867 1.00 16.11 100 PHE A O 1
ATOM 800 N N . LEU A 1 135 ? 24.689 41.854 62.806 1.00 12.63 101 LEU A N 1
ATOM 801 C CA . LEU A 1 135 ? 23.869 41.031 61.943 1.00 14.74 101 LEU A CA 1
ATOM 802 C C . LEU A 1 135 ? 24.712 40.000 61.223 1.00 19.74 101 LEU A C 1
ATOM 803 O O . LEU A 1 135 ? 24.286 38.849 61.079 1.00 19.48 101 LEU A O 1
ATOM 808 N N . ASN A 1 136 ? 25.909 40.394 60.788 1.00 16.89 102 ASN A N 1
ATOM 809 C CA . ASN A 1 136 ? 26.790 39.446 60.112 1.00 18.44 102 ASN A CA 1
ATOM 810 C C . ASN A 1 136 ? 27.467 38.415 61.012 1.00 19.29 102 ASN A C 1
ATOM 811 O O . ASN A 1 136 ? 27.878 37.371 60.532 1.00 20.18 102 ASN A O 1
ATOM 816 N N . GLU A 1 137 ? 27.585 38.712 62.305 1.00 19.02 103 GLU A N 1
ATOM 817 C CA . GLU A 1 137 ? 28.001 37.718 63.290 1.00 18.02 103 GLU A CA 1
ATOM 818 C C . GLU A 1 137 ? 26.989 36.585 63.416 1.00 22.15 103 GLU A C 1
ATOM 819 O O . GLU A 1 137 ? 27.346 35.416 63.349 1.00 25.28 103 GLU A O 1
ATOM 825 N N . VAL A 1 138 ? 25.719 36.943 63.586 1.00 20.38 104 VAL A N 1
ATOM 826 C CA . VAL A 1 138 ? 24.702 35.988 63.995 1.00 17.43 104 VAL A CA 1
ATOM 827 C C . VAL A 1 138 ? 23.990 35.313 62.826 1.00 20.14 104 VAL A C 1
ATOM 828 O O . VAL A 1 138 ? 23.374 34.275 62.995 1.00 21.65 104 VAL A O 1
ATOM 832 N N . LYS A 1 139 ? 24.080 35.917 61.646 1.00 23.43 105 LYS A N 1
ATOM 833 C CA . LYS A 1 139 ? 23.503 35.387 60.401 1.00 25.80 105 LYS A CA 1
ATOM 834 C C . LYS A 1 139 ? 23.592 33.860 60.297 1.00 29.46 105 LYS A C 1
ATOM 835 O O . LYS A 1 139 ? 22.625 33.164 59.975 1.00 25.80 105 LYS A O 1
ATOM 841 N N . SER A 1 140 ? 24.795 33.370 60.550 1.00 30.68 106 SER A N 1
ATOM 842 C CA . SER A 1 140 ? 25.133 31.967 60.447 1.00 30.57 106 SER A CA 1
ATOM 843 C C . SER A 1 140 ? 24.482 31.107 61.527 1.00 30.72 106 SER A C 1
ATOM 844 O O . SER A 1 140 ? 24.065 29.989 61.244 1.00 32.72 106 SER A O 1
ATOM 847 N N . ASP A 1 141 ? 24.405 31.629 62.754 1.00 26.04 107 ASP A N 1
ATOM 848 C CA . ASP A 1 141 ? 24.008 30.849 63.931 1.00 21.78 107 ASP A CA 1
ATOM 849 C C . ASP A 1 141 ? 22.553 30.958 64.396 1.00 25.73 107 ASP A C 1
ATOM 850 O O . ASP A 1 141 ? 22.128 30.142 65.221 1.00 26.19 107 ASP A O 1
ATOM 855 N N . TYR A 1 142 ? 21.808 31.975 63.943 1.00 25.07 108 TYR A N 1
ATOM 856 C CA . TYR A 1 142 ? 20.418 32.164 64.392 1.00 19.97 108 TYR A CA 1
ATOM 857 C C . TYR A 1 142 ? 19.461 32.373 63.230 1.00 22.09 108 TYR A C 1
ATOM 858 O O . TYR A 1 142 ? 19.876 32.672 62.109 1.00 26.35 108 TYR A O 1
ATOM 867 N N . GLN A 1 143 ? 18.170 32.239 63.507 1.00 20.36 109 GLN A N 1
ATOM 868 C CA . GLN A 1 143 ? 17.152 32.376 62.469 1.00 23.81 109 GLN A CA 1
ATOM 869 C C . GLN A 1 143 ? 16.511 33.754 62.545 1.00 23.55 109 GLN A C 1
ATOM 870 O O . GLN A 1 143 ? 16.128 34.341 61.531 1.00 21.49 109 GLN A O 1
ATOM 876 N N . LYS A 1 144 ? 16.411 34.262 63.770 1.00 18.58 110 LYS A N 1
ATOM 877 C CA . LYS A 1 144 ? 15.557 35.387 64.058 1.00 18.32 110 LYS A CA 1
ATOM 878 C C . LYS A 1 144 ? 16.129 36.257 65.162 1.00 16.09 110 LYS A C 1
ATOM 879 O O . LYS A 1 144 ? 16.583 35.755 66.200 1.00 13.28 110 LYS A O 1
ATOM 885 N N . VAL A 1 145 ? 16.102 37.564 64.913 1.00 14.28 111 VAL A N 1
ATOM 886 C CA . VAL A 1 145 ? 16.397 38.556 65.931 1.00 14.33 111 VAL A CA 1
ATOM 887 C C . VAL A 1 145 ? 15.089 39.086 66.490 1.00 12.07 111 VAL A C 1
ATOM 888 O O . VAL A 1 145 ? 14.153 39.364 65.756 1.00 11.56 111 VAL A O 1
ATOM 892 N N . LEU A 1 146 ? 15.054 39.272 67.791 1.00 11.89 112 LEU A N 1
ATOM 893 C CA . LEU A 1 146 ? 13.899 39.848 68.409 1.00 14.76 112 LEU A CA 1
ATOM 894 C C . LEU A 1 146 ? 14.275 40.805 69.566 1.00 14.57 112 LEU A C 1
ATOM 895 O O . LEU A 1 146 ? 15.076 40.454 70.441 1.00 12.12 112 LEU A O 1
ATOM 900 N N . ILE A 1 147 ? 13.687 42.008 69.548 1.00 12.37 113 ILE A N 1
ATOM 901 C CA . ILE A 1 147 ? 13.902 43.008 70.602 1.00 12.89 113 ILE A CA 1
ATOM 902 C C . ILE A 1 147 ? 12.623 43.678 71.097 1.00 13.65 113 ILE A C 1
ATOM 903 O O . ILE A 1 147 ? 11.602 43.723 70.404 1.00 14.64 113 ILE A O 1
ATOM 908 N N . HIS A 1 148 ? 12.707 44.205 72.308 1.00 13.66 114 HIS A N 1
ATOM 909 C CA . HIS A 1 148 ? 11.633 44.957 72.937 1.00 14.74 114 HIS A CA 1
ATOM 910 C C . HIS A 1 148 ? 12.002 46.436 72.962 1.00 16.81 114 HIS A C 1
ATOM 911 O O . HIS A 1 148 ? 13.087 46.788 73.423 1.00 19.12 114 HIS A O 1
ATOM 918 N N . VAL A 1 149 ? 11.113 47.297 72.469 1.00 14.16 115 VAL A N 1
ATOM 919 C CA . VAL A 1 149 ? 11.358 48.735 72.443 1.00 10.05 115 VAL A CA 1
ATOM 920 C C . VAL A 1 149 ? 10.189 49.445 73.135 1.00 11.88 115 VAL A C 1
ATOM 921 O O . VAL A 1 149 ? 9.035 49.251 72.762 1.00 12.04 115 VAL A O 1
ATOM 925 N N . LEU A 1 150 ? 10.478 50.236 74.165 1.00 13.35 116 LEU A N 1
ATOM 926 C CA . LEU A 1 150 ? 9.479 51.120 74.768 1.00 12.03 116 LEU A CA 1
ATOM 927 C C . LEU A 1 150 ? 8.938 52.063 73.708 1.00 12.16 116 LEU A C 1
ATOM 928 O O . LEU A 1 150 ? 9.718 52.585 72.917 1.00 9.94 116 LEU A O 1
ATOM 933 N N . SER A 1 151 ? 7.613 52.263 73.682 1.00 11.34 117 SER A N 1
ATOM 934 C CA . SER A 1 151 ? 6.991 53.161 72.703 1.00 10.98 117 SER A CA 1
ATOM 935 C C . SER A 1 151 ? 7.411 54.634 72.889 1.00 12.20 117 SER A C 1
ATOM 936 O O . SER A 1 151 ? 7.217 55.457 72.012 1.00 11.06 117 SER A O 1
ATOM 939 N N . SER A 1 152 ? 8.019 54.935 74.030 1.00 12.03 118 SER A N 1
ATOM 940 C CA . SER A 1 152 ? 8.509 56.251 74.329 1.00 10.69 118 SER A CA 1
ATOM 941 C C . SER A 1 152 ? 9.857 56.501 73.667 1.00 16.33 118 SER A C 1
ATOM 942 O O . SER A 1 152 ? 10.340 57.640 73.611 1.00 15.33 118 SER A O 1
ATOM 945 N N . ASN A 1 153 ? 10.486 55.428 73.194 1.00 19.90 119 ASN A N 1
ATOM 946 C CA . ASN A 1 153 ? 11.824 55.523 72.615 1.00 14.63 119 ASN A CA 1
ATOM 947 C C . ASN A 1 153 ? 11.763 55.870 71.148 1.00 14.55 119 ASN A C 1
ATOM 948 O O . ASN A 1 153 ? 11.974 55.038 70.277 1.00 14.99 119 ASN A O 1
ATOM 953 N N . GLN A 1 154 ? 11.469 57.136 70.905 1.00 16.56 120 GLN A N 1
ATOM 954 C CA . GLN A 1 154 ? 11.168 57.652 69.585 1.00 16.18 120 GLN A CA 1
ATOM 955 C C . GLN A 1 154 ? 12.286 57.440 68.598 1.00 16.15 120 GLN A C 1
ATOM 956 O O . GLN A 1 154 ? 12.027 57.131 67.436 1.00 18.56 120 GLN A O 1
ATOM 962 N N . GLU A 1 155 ? 13.527 57.638 69.038 1.00 16.20 121 GLU A N 1
ATOM 963 C CA . GLU A 1 155 ? 14.655 57.488 68.116 1.00 18.35 121 GLU A CA 1
ATOM 964 C C . GLU A 1 155 ? 14.940 56.028 67.795 1.00 17.14 121 GLU A C 1
ATOM 965 O O . GLU A 1 155 ? 15.312 55.713 66.660 1.00 19.72 121 GLU A O 1
ATOM 971 N N . ALA A 1 156 ? 14.766 55.147 68.782 1.00 13.87 122 ALA A N 1
ATOM 972 C CA . ALA A 1 156 ? 14.911 53.710 68.555 1.00 15.69 122 ALA A CA 1
ATOM 973 C C . ALA A 1 156 ? 13.853 53.201 67.578 1.00 18.03 122 ALA A C 1
ATOM 974 O O . ALA A 1 156 ? 14.152 52.424 66.658 1.00 15.82 122 ALA A O 1
ATOM 976 N N . VAL A 1 157 ? 12.617 53.653 67.767 1.00 16.07 123 VAL A N 1
ATOM 977 C CA . VAL A 1 157 ? 11.554 53.279 66.855 1.00 14.98 123 VAL A CA 1
ATOM 978 C C . VAL A 1 157 ? 11.993 53.579 65.418 1.00 15.75 123 VAL A C 1
ATOM 979 O O . VAL A 1 157 ? 11.848 52.739 64.522 1.00 17.03 123 VAL A O 1
ATOM 983 N N . LEU A 1 158 ? 12.546 54.766 65.196 1.00 14.27 124 LEU A N 1
ATOM 984 C CA . LEU A 1 158 ? 12.841 55.196 63.835 1.00 15.38 124 LEU A CA 1
ATOM 985 C C . LEU A 1 158 ? 14.081 54.489 63.293 1.00 18.16 124 LEU A C 1
ATOM 986 O O . LEU A 1 158 ? 14.125 54.058 62.142 1.00 17.11 124 LEU A O 1
ATOM 991 N N . PHE A 1 159 ? 15.089 54.385 64.154 1.00 20.05 125 PHE A N 1
ATOM 992 C CA . PHE A 1 159 ? 16.306 53.623 63.896 1.00 19.93 125 PHE A CA 1
ATOM 993 C C . PHE A 1 159 ? 15.984 52.214 63.385 1.00 18.93 125 PHE A C 1
ATOM 994 O O . PHE A 1 159 ? 16.400 51.836 62.280 1.00 17.62 125 PHE A O 1
ATOM 1002 N N . TYR A 1 160 ? 15.221 51.454 64.175 1.00 15.02 126 TYR A N 1
ATOM 1003 C CA . TYR A 1 160 ? 14.968 50.049 63.850 1.00 19.34 126 TYR A CA 1
ATOM 1004 C C . TYR A 1 160 ? 14.175 49.866 62.565 1.00 20.47 126 TYR A C 1
ATOM 1005 O O . TYR A 1 160 ? 14.480 48.973 61.758 1.00 19.38 126 TYR A O 1
ATOM 1014 N N . LYS A 1 161 ? 13.177 50.722 62.365 1.00 20.20 127 LYS A N 1
ATOM 1015 C CA . LYS A 1 161 ? 12.423 50.717 61.119 1.00 20.36 127 LYS A CA 1
ATOM 1016 C C . LYS A 1 161 ? 13.347 51.027 59.946 1.00 19.85 127 LYS A C 1
ATOM 1017 O O . LYS A 1 161 ? 13.291 50.380 58.894 1.00 17.18 127 LYS A O 1
ATOM 1023 N N . LYS A 1 162 ? 14.194 52.032 60.131 1.00 19.20 128 LYS A N 1
ATOM 1024 C CA . LYS A 1 162 ? 15.122 52.434 59.077 1.00 19.90 128 LYS A CA 1
ATOM 1025 C C . LYS A 1 162 ? 16.038 51.267 58.663 1.00 18.74 128 LYS A C 1
ATOM 1026 O O . LYS A 1 162 ? 16.215 51.006 57.482 1.00 20.73 128 LYS A O 1
ATOM 1032 N N . LEU A 1 163 ? 16.587 50.548 59.640 1.00 21.11 129 LEU A N 1
ATOM 1033 C CA . LEU A 1 163 ? 17.492 49.418 59.377 1.00 19.10 129 LEU A CA 1
ATOM 1034 C C . LEU A 1 163 ? 16.775 48.145 58.943 1.00 19.81 129 LEU A C 1
ATOM 1035 O O . LEU A 1 163 ? 17.386 47.089 58.848 1.00 23.38 129 LEU A O 1
ATOM 1040 N N . GLY A 1 164 ? 15.475 48.233 58.706 1.00 19.83 130 GLY A N 1
ATOM 1041 C CA . GLY A 1 164 ? 14.743 47.108 58.160 1.00 15.69 130 GLY A CA 1
ATOM 1042 C C . GLY A 1 164 ? 14.155 46.113 59.145 1.00 16.66 130 GLY A C 1
ATOM 1043 O O . GLY A 1 164 ? 13.792 45.015 58.756 1.00 17.07 130 GLY A O 1
ATOM 1044 N N . PHE A 1 165 ? 14.046 46.469 60.416 1.00 17.70 131 PHE A N 1
ATOM 1045 C CA . PHE A 1 165 ? 13.363 45.575 61.347 1.00 16.66 131 PHE A CA 1
ATOM 1046 C C . PHE A 1 165 ? 11.861 45.648 61.109 1.00 18.45 131 PHE A C 1
ATOM 1047 O O . PHE A 1 165 ? 11.363 46.649 60.586 1.00 18.24 131 PHE A O 1
ATOM 1055 N N . ASP A 1 166 ? 11.152 44.582 61.484 1.00 17.95 132 ASP A N 1
ATOM 1056 C CA . ASP A 1 166 ? 9.700 44.523 61.370 1.00 15.16 132 ASP A CA 1
ATOM 1057 C C . ASP A 1 166 ? 9.046 44.713 62.727 1.00 15.03 132 ASP A C 1
ATOM 1058 O O . ASP A 1 166 ? 9.491 44.128 63.716 1.00 16.23 132 ASP A O 1
ATOM 1063 N N . LEU A 1 167 ? 7.979 45.502 62.778 1.00 11.59 133 LEU A N 1
ATOM 1064 C CA . LEU A 1 167 ? 7.192 45.598 63.992 1.00 11.58 133 LEU A CA 1
ATOM 1065 C C . LEU A 1 167 ? 6.305 44.359 64.121 1.00 12.40 133 LEU A C 1
ATOM 1066 O O . LEU A 1 167 ? 5.339 44.203 63.380 1.00 10.70 133 LEU A O 1
ATOM 1071 N N . GLU A 1 168 ? 6.631 43.473 65.058 1.00 12.98 134 GLU A N 1
ATOM 1072 C CA . GLU A 1 168 ? 5.976 42.169 65.075 1.00 15.73 134 GLU A CA 1
ATOM 1073 C C . GLU A 1 168 ? 4.799 42.179 66.026 1.00 13.34 134 GLU A C 1
ATOM 1074 O O . GLU A 1 168 ? 3.768 41.589 65.755 1.00 15.91 134 GLU A O 1
ATOM 1080 N N . ALA A 1 169 ? 4.937 42.891 67.129 1.00 15.04 135 ALA A N 1
ATOM 1081 C CA . ALA A 1 169 ? 3.866 42.913 68.103 1.00 14.52 135 ALA A CA 1
ATOM 1082 C C . ALA A 1 169 ? 3.860 44.197 68.890 1.00 13.28 135 ALA A C 1
ATOM 1083 O O . ALA A 1 169 ? 4.844 44.927 68.945 1.00 11.40 135 ALA A O 1
ATOM 1085 N N . ARG A 1 170 ? 2.733 44.443 69.534 1.00 16.49 136 ARG A N 1
ATOM 1086 C CA . ARG A 1 170 ? 2.610 45.586 70.399 1.00 16.26 136 ARG A CA 1
ATOM 1087 C C . ARG A 1 170 ? 1.890 45.142 71.657 1.00 14.86 136 ARG A C 1
ATOM 1088 O O . ARG A 1 170 ? 0.793 44.637 71.579 1.00 18.56 136 ARG A O 1
ATOM 1096 N N . LEU A 1 171 ? 2.543 45.276 72.809 1.00 17.73 137 LEU A N 1
ATOM 1097 C CA . LEU A 1 171 ? 1.920 44.981 74.091 1.00 14.80 137 LEU A CA 1
ATOM 1098 C C . LEU A 1 171 ? 1.488 46.290 74.723 1.00 16.36 137 LEU A C 1
ATOM 1099 O O . LEU A 1 171 ? 2.287 47.174 75.017 1.00 14.67 137 LEU A O 1
ATOM 1104 N N . THR A 1 172 ? 0.191 46.370 74.930 1.00 17.68 138 THR A N 1
ATOM 1105 C CA . THR A 1 172 ? -0.500 47.541 75.378 1.00 15.82 138 THR A CA 1
ATOM 1106 C C . THR A 1 172 ? -0.325 47.816 76.854 1.00 18.35 138 THR A C 1
ATOM 1107 O O . THR A 1 172 ? -0.495 46.919 77.713 1.00 15.63 138 THR A O 1
ATOM 1111 N N . LYS A 1 173 ? 0.019 49.071 77.131 1.00 14.48 139 LYS A N 1
ATOM 1112 C CA . LYS A 1 173 ? 0.154 49.573 78.494 1.00 16.82 139 LYS A CA 1
ATOM 1113 C C . LYS A 1 173 ? 0.993 48.687 79.394 1.00 15.92 139 LYS A C 1
ATOM 1114 O O . LYS A 1 173 ? 0.648 48.483 80.553 1.00 17.88 139 LYS A O 1
ATOM 1120 N N . GLN A 1 174 ? 2.110 48.190 78.872 1.00 14.82 140 GLN A N 1
ATOM 1121 C CA . GLN A 1 174 ? 2.984 47.301 79.633 1.00 15.82 140 GLN A CA 1
ATOM 1122 C C . GLN A 1 174 ? 3.634 47.995 80.811 1.00 14.87 140 GLN A C 1
ATOM 1123 O O . GLN A 1 174 ? 3.871 47.383 81.844 1.00 14.62 140 GLN A O 1
ATOM 1129 N N . PHE A 1 175 ? 3.943 49.274 80.662 1.00 16.34 141 PHE A N 1
ATOM 1130 C CA . PHE A 1 175 ? 4.688 49.953 81.716 1.00 14.52 141 PHE A CA 1
ATOM 1131 C C . PHE A 1 175 ? 4.130 51.321 82.044 1.00 16.26 141 PHE A C 1
ATOM 1132 O O . PHE A 1 175 ? 3.652 52.045 81.168 1.00 16.59 141 PHE A O 1
ATOM 1140 N N . PHE A 1 176 ? 4.189 51.650 83.327 1.00 17.95 142 PHE A N 1
ATOM 1141 C CA . PHE A 1 176 ? 3.863 52.973 83.818 1.00 19.06 142 PHE A CA 1
ATOM 1142 C C . PHE A 1 176 ? 5.175 53.693 84.186 1.00 17.46 142 PHE A C 1
ATOM 1143 O O . PHE A 1 176 ? 5.864 53.300 85.120 1.00 14.81 142 PHE A O 1
ATOM 1151 N N . LEU A 1 177 ? 5.527 54.729 83.434 1.00 17.21 143 LEU A N 1
ATOM 1152 C CA . LEU A 1 177 ? 6.753 55.493 83.699 1.00 16.60 143 LEU A CA 1
ATOM 1153 C C . LEU A 1 177 ? 6.514 56.988 83.487 1.00 16.94 143 LEU A C 1
ATOM 1154 O O . LEU A 1 177 ? 6.138 57.426 82.390 1.00 15.06 143 LEU A O 1
ATOM 1159 N N . LYS A 1 178 ? 6.739 57.756 84.555 1.00 21.29 144 LYS A N 1
ATOM 1160 C CA . LYS A 1 178 ? 6.572 59.206 84.524 1.00 17.22 144 LYS A CA 1
ATOM 1161 C C . LYS A 1 178 ? 5.127 59.560 84.250 1.00 15.32 144 LYS A C 1
ATOM 1162 O O . LYS A 1 178 ? 4.853 60.348 83.363 1.00 12.47 144 LYS A O 1
ATOM 1168 N N . GLY A 1 179 ? 4.209 58.948 84.994 1.00 17.34 145 GLY A N 1
ATOM 1169 C CA . GLY A 1 179 ? 2.791 59.191 84.809 1.00 13.40 145 GLY A CA 1
ATOM 1170 C C . GLY A 1 179 ? 2.224 58.846 83.444 1.00 15.68 145 GLY A C 1
ATOM 1171 O O . GLY A 1 179 ? 1.100 59.213 83.144 1.00 15.82 145 GLY A O 1
ATOM 1172 N N . GLN A 1 180 ? 2.985 58.164 82.599 1.00 14.70 146 GLN A N 1
ATOM 1173 C CA . GLN A 1 180 ? 2.432 57.734 81.327 1.00 16.67 146 GLN A CA 1
ATOM 1174 C C . GLN A 1 180 ? 2.398 56.211 81.229 1.00 21.91 146 GLN A C 1
ATOM 1175 O O . GLN A 1 180 ? 3.283 55.513 81.754 1.00 20.03 146 GLN A O 1
ATOM 1181 N N . TYR A 1 181 ? 1.388 55.707 80.524 1.00 22.16 147 TYR A N 1
ATOM 1182 C CA . TYR A 1 181 ? 1.335 54.290 80.171 1.00 19.19 147 TYR A CA 1
ATOM 1183 C C . TYR A 1 181 ? 2.094 54.059 78.898 1.00 16.71 147 TYR A C 1
ATOM 1184 O O . TYR A 1 181 ? 1.735 54.565 77.842 1.00 16.82 147 TYR A O 1
ATOM 1193 N N . VAL A 1 182 ? 3.159 53.282 78.998 1.00 18.13 148 VAL A N 1
ATOM 1194 C CA . VAL A 1 182 ? 4.004 53.057 77.836 1.00 17.06 148 VAL A CA 1
ATOM 1195 C C . VAL A 1 182 ? 3.745 51.673 77.276 1.00 13.69 148 VAL A C 1
ATOM 1196 O O . VAL A 1 182 ? 3.502 50.735 78.033 1.00 13.89 148 VAL A O 1
ATOM 1200 N N . ASP A 1 183 ? 3.739 51.565 75.955 1.00 12.75 149 ASP A N 1
ATOM 1201 C CA . ASP A 1 183 ? 3.623 50.269 75.295 1.00 15.14 149 ASP A CA 1
ATOM 1202 C C . ASP A 1 183 ? 4.984 49.618 75.049 1.00 15.01 149 ASP A C 1
ATOM 1203 O O . ASP A 1 183 ? 6.028 50.280 75.000 1.00 13.87 149 ASP A O 1
ATOM 1208 N N . ASP A 1 184 ? 4.956 48.311 74.865 1.00 14.01 150 ASP A N 1
ATOM 1209 C CA . ASP A 1 184 ? 6.146 47.558 74.540 1.00 10.43 150 ASP A CA 1
ATOM 1210 C C . ASP A 1 184 ? 6.040 47.129 73.087 1.00 12.40 150 ASP A C 1
ATOM 1211 O O . ASP A 1 184 ? 5.156 46.350 72.723 1.00 15.47 150 ASP A O 1
ATOM 1216 N N . LEU A 1 185 ? 6.920 47.648 72.242 1.00 10.71 151 LEU A N 1
ATOM 1217 C CA . LEU A 1 185 ? 6.901 47.279 70.839 1.00 12.20 151 LEU A CA 1
ATOM 1218 C C . LEU A 1 185 ? 7.972 46.253 70.572 1.00 14.21 151 LEU A C 1
ATOM 1219 O O . LEU A 1 185 ? 9.131 46.436 70.944 1.00 13.68 151 LEU A O 1
ATOM 1224 N N . ILE A 1 186 ? 7.567 45.161 69.937 1.00 15.81 152 ILE A N 1
ATOM 1225 C CA . ILE A 1 186 ? 8.441 44.027 69.755 1.00 14.40 152 ILE A CA 1
ATOM 1226 C C . ILE A 1 186 ? 8.842 44.005 68.315 1.00 13.83 152 ILE A C 1
ATOM 1227 O O . ILE A 1 186 ? 7.984 43.837 67.449 1.00 14.29 152 ILE A O 1
ATOM 1232 N N . TYR A 1 187 ? 10.139 44.206 68.075 1.00 12.12 153 TYR A N 1
ATOM 1233 C CA . TYR A 1 187 ? 10.692 44.244 66.726 1.00 12.27 153 TYR A CA 1
ATOM 1234 C C . TYR A 1 187 ? 11.479 42.988 66.390 1.00 13.82 153 TYR A C 1
ATOM 1235 O O . TYR A 1 187 ? 12.170 42.417 67.233 1.00 15.71 153 TYR A O 1
ATOM 1244 N N . SER A 1 188 ? 11.401 42.544 65.151 1.00 14.50 154 SER A N 1
ATOM 1245 C CA . SER A 1 188 ? 12.124 41.338 64.817 1.00 13.73 154 SER A CA 1
ATOM 1246 C C . SER A 1 188 ? 12.867 41.511 63.519 1.00 14.41 154 SER A C 1
ATOM 1247 O O . SER A 1 188 ? 12.687 42.503 62.817 1.00 14.74 154 SER A O 1
ATOM 1250 N N . TYR A 1 189 ? 13.737 40.555 63.220 1.00 15.16 155 TYR A N 1
ATOM 1251 C CA . TYR A 1 189 ? 14.519 40.608 62.000 1.00 14.33 155 TYR A CA 1
ATOM 1252 C C . TYR A 1 189 ? 14.705 39.200 61.493 1.00 15.84 155 TYR A C 1
ATOM 1253 O O . TYR A 1 189 ? 15.112 38.315 62.248 1.00 19.64 155 TYR A O 1
ATOM 1262 N N . ASP A 1 190 ? 14.422 38.993 60.213 1.00 21.69 156 ASP A N 1
ATOM 1263 C CA . ASP A 1 190 ? 14.490 37.667 59.610 1.00 25.11 156 ASP A CA 1
ATOM 1264 C C . ASP A 1 190 ? 15.923 37.348 59.184 1.00 23.80 156 ASP A C 1
ATOM 1265 O O . ASP A 1 190 ? 16.422 37.893 58.205 1.00 24.01 156 ASP A O 1
ATOM 1270 N N . LEU A 1 191 ? 16.599 36.497 59.945 1.00 23.70 157 LEU A N 1
ATOM 1271 C CA . LEU A 1 191 ? 17.900 36.008 59.520 1.00 25.87 157 LEU A CA 1
ATOM 1272 C C . LEU A 1 191 ? 17.699 34.954 58.434 1.00 30.35 157 LEU A C 1
ATOM 1273 O O . LEU A 1 191 ? 18.574 34.740 57.605 1.00 38.02 157 LEU A O 1
ATOM 1278 N N . GLU A 1 192 ? 16.551 34.287 58.471 1.00 32.64 158 GLU A N 1
ATOM 1279 C CA . GLU A 1 192 ? 16.037 33.506 57.338 1.00 37.31 158 GLU A CA 1
ATOM 1280 C C . GLU A 1 192 ? 15.974 32.010 57.614 1.00 42.86 158 GLU A C 1
ATOM 1281 O O . GLU A 1 192 ? 14.983 31.529 58.185 1.00 43.93 158 GLU A O 1
ATOM 1287 N N . SER B 1 34 ? 33.892 8.656 81.627 1.00 38.69 0 SER B N 1
ATOM 1288 C CA . SER B 1 34 ? 35.184 9.090 82.157 1.00 43.22 0 SER B CA 1
ATOM 1289 C C . SER B 1 34 ? 36.151 9.450 81.034 1.00 40.24 0 SER B C 1
ATOM 1290 O O . SER B 1 34 ? 36.359 8.656 80.098 1.00 38.06 0 SER B O 1
ATOM 1301 N N . LYS B 1 36 ? 39.980 10.522 79.597 1.00 24.12 2 LYS B N 1
ATOM 1302 C CA . LYS B 1 36 ? 41.385 10.282 79.877 1.00 25.10 2 LYS B CA 1
ATOM 1303 C C . LYS B 1 36 ? 42.291 11.042 78.891 1.00 19.38 2 LYS B C 1
ATOM 1304 O O . LYS B 1 36 ? 42.000 11.138 77.690 1.00 18.84 2 LYS B O 1
ATOM 1310 N N . ILE B 1 37 ? 43.365 11.619 79.419 1.00 17.61 3 ILE B N 1
ATOM 1311 C CA . ILE B 1 37 ? 44.354 12.302 78.580 1.00 16.57 3 ILE B CA 1
ATOM 1312 C C . ILE B 1 37 ? 45.538 11.386 78.271 1.00 16.84 3 ILE B C 1
ATOM 1313 O O . ILE B 1 37 ? 46.027 10.639 79.140 1.00 16.58 3 ILE B O 1
ATOM 1318 N N . SER B 1 38 ? 45.985 11.429 77.019 1.00 15.17 4 SER B N 1
ATOM 1319 C CA . SER B 1 38 ? 47.033 10.543 76.579 1.00 13.67 4 SER B CA 1
ATOM 1320 C C . SER B 1 38 ? 47.744 11.100 75.345 1.00 17.59 4 SER B C 1
ATOM 1321 O O . SER B 1 38 ? 47.258 12.047 74.713 1.00 14.82 4 SER B O 1
ATOM 1324 N N . PRO B 1 39 ? 48.912 10.524 75.002 1.00 16.21 5 PRO B N 1
ATOM 1325 C CA . PRO B 1 39 ? 49.628 11.008 73.818 1.00 13.17 5 PRO B CA 1
ATOM 1326 C C . PRO B 1 39 ? 48.769 10.757 72.590 1.00 17.02 5 PRO B C 1
ATOM 1327 O O . PRO B 1 39 ? 47.926 9.859 72.606 1.00 17.74 5 PRO B O 1
ATOM 1339 N N . LEU B 1 41 ? 48.129 9.329 68.858 1.00 18.12 7 LEU B N 1
ATOM 1340 C CA . LEU B 1 41 ? 48.586 8.235 68.015 1.00 16.21 7 LEU B CA 1
ATOM 1341 C C . LEU B 1 41 ? 48.560 8.663 66.562 1.00 18.50 7 LEU B C 1
ATOM 1342 O O . LEU B 1 41 ? 47.695 9.445 66.156 1.00 19.29 7 LEU B O 1
ATOM 1347 N N . LEU B 1 42 ? 49.490 8.154 65.761 1.00 16.80 8 LEU B N 1
ATOM 1348 C CA . LEU B 1 42 ? 49.380 8.373 64.327 1.00 19.20 8 LEU B CA 1
ATOM 1349 C C . LEU B 1 42 ? 47.937 8.182 63.872 1.00 19.68 8 LEU B C 1
ATOM 1350 O O . LEU B 1 42 ? 47.429 8.931 63.039 1.00 17.31 8 LEU B O 1
ATOM 1355 N N . SER B 1 43 ? 47.270 7.180 64.429 1.00 18.05 9 SER B N 1
ATOM 1356 C CA . SER B 1 43 ? 45.960 6.801 63.923 1.00 17.68 9 SER B CA 1
ATOM 1357 C C . SER B 1 43 ? 44.822 7.689 64.458 1.00 18.83 9 SER B C 1
ATOM 1358 O O . SER B 1 43 ? 43.713 7.643 63.938 1.00 21.23 9 SER B O 1
ATOM 1361 N N . ASP B 1 44 ? 45.108 8.479 65.490 1.00 15.75 10 ASP B N 1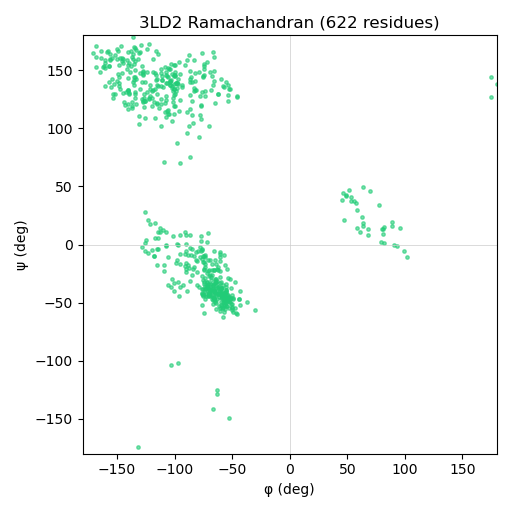
ATOM 1362 C CA . ASP B 1 44 ? 44.167 9.440 66.047 1.00 16.14 10 ASP B CA 1
ATOM 1363 C C . ASP B 1 44 ? 44.059 10.671 65.142 1.00 19.62 10 ASP B C 1
ATOM 1364 O O . ASP B 1 44 ? 43.272 11.593 65.433 1.00 21.81 10 ASP B O 1
ATOM 1369 N N . ILE B 1 45 ? 44.855 10.714 64.075 1.00 15.53 11 ILE B N 1
ATOM 1370 C CA . ILE B 1 45 ? 45.097 11.981 63.358 1.00 20.07 11 ILE B CA 1
ATOM 1371 C C . ILE B 1 45 ? 43.932 12.528 62.510 1.00 20.36 11 ILE B C 1
ATOM 1372 O O . ILE B 1 45 ? 43.651 13.721 62.549 1.00 19.54 11 ILE B O 1
ATOM 1377 N N . GLU B 1 46 ? 43.272 11.675 61.744 1.00 18.61 12 GLU B N 1
ATOM 1378 C CA . GLU B 1 46 ? 42.100 12.122 61.003 1.00 24.71 12 GLU B CA 1
ATOM 1379 C C . GLU B 1 46 ? 41.036 12.684 61.954 1.00 19.71 12 GLU B C 1
ATOM 1380 O O . GLU B 1 46 ? 40.328 13.636 61.639 1.00 19.36 12 GLU B O 1
ATOM 1386 N N . GLN B 1 47 ? 40.951 12.097 63.128 1.00 16.47 13 GLN B N 1
ATOM 1387 C CA . GLN B 1 47 ? 39.949 12.485 64.086 1.00 18.20 13 GLN B CA 1
ATOM 1388 C C . GLN B 1 47 ? 40.321 13.844 64.687 1.00 22.18 13 GLN B C 1
ATOM 1389 O O . GLN B 1 47 ? 39.448 14.615 65.094 1.00 21.24 13 GLN B O 1
ATOM 1395 N N . VAL B 1 48 ? 41.622 14.123 64.745 1.00 20.89 14 VAL B N 1
ATOM 1396 C CA . VAL B 1 48 ? 42.114 15.394 65.256 1.00 17.66 14 VAL B CA 1
ATOM 1397 C C . VAL B 1 48 ? 41.906 16.490 64.211 1.00 17.92 14 VAL B C 1
ATOM 1398 O O . VAL B 1 48 ? 41.501 17.610 64.536 1.00 17.25 14 VAL B O 1
ATOM 1402 N N . VAL B 1 49 ? 42.180 16.161 62.957 1.00 15.53 15 VAL B N 1
ATOM 1403 C CA . VAL B 1 49 ? 41.910 17.065 61.854 1.00 19.04 15 VAL B CA 1
ATOM 1404 C C . VAL B 1 49 ? 40.429 17.500 61.848 1.00 19.93 15 VAL B C 1
ATOM 1405 O O . VAL B 1 49 ? 40.094 18.662 61.593 1.00 19.91 15 VAL B O 1
ATOM 1409 N N . GLU B 1 50 ? 39.546 16.565 62.159 1.00 20.11 16 GLU B N 1
ATOM 1410 C CA . GLU B 1 50 ? 38.119 16.843 62.164 1.00 22.66 16 GLU B CA 1
ATOM 1411 C C . GLU B 1 50 ? 37.759 17.846 63.249 1.00 20.17 16 GLU B C 1
ATOM 1412 O O . GLU B 1 50 ? 36.999 18.796 63.013 1.00 17.15 16 GLU B O 1
ATOM 1418 N N . LEU B 1 51 ? 38.311 17.614 64.435 1.00 14.06 17 LEU B N 1
ATOM 1419 C CA . LEU B 1 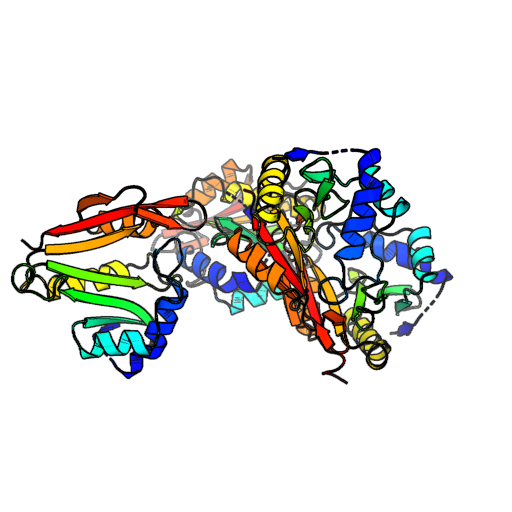51 ? 38.015 18.439 65.587 1.00 14.64 17 LEU B CA 1
ATOM 1420 C C . LEU B 1 51 ? 38.532 19.886 65.440 1.00 18.29 17 LEU B C 1
ATOM 1421 O O . LEU B 1 51 ? 37.865 20.826 65.855 1.00 19.83 17 LEU B O 1
ATOM 1426 N N . GLU B 1 52 ? 39.701 20.052 64.832 1.00 16.88 18 GLU B N 1
ATOM 1427 C CA . GLU B 1 52 ? 40.287 21.369 64.611 1.00 16.83 18 GLU B CA 1
ATOM 1428 C C . GLU B 1 52 ? 39.507 22.144 63.573 1.00 20.37 18 GLU B C 1
ATOM 1429 O O . GLU B 1 52 ? 39.262 23.356 63.716 1.00 15.48 18 GLU B O 1
ATOM 1435 N N . ASN B 1 53 ? 39.118 21.441 62.519 1.00 17.75 19 ASN B N 1
ATOM 1436 C CA . ASN B 1 53 ? 38.459 22.113 61.424 1.00 18.01 19 ASN B CA 1
ATOM 1437 C C . ASN B 1 53 ? 37.028 22.525 61.745 1.00 21.75 19 ASN B C 1
ATOM 1438 O O . ASN B 1 53 ? 36.487 23.431 61.110 1.00 20.62 19 ASN B O 1
ATOM 1443 N N . LYS B 1 54 ? 36.444 21.902 62.764 1.00 18.89 20 LYS B N 1
ATOM 1444 C CA . LYS B 1 54 ? 35.136 22.334 63.238 1.00 23.84 20 LYS B CA 1
ATOM 1445 C C . LYS B 1 54 ? 35.288 23.385 64.322 1.00 23.38 20 LYS B C 1
ATOM 1446 O O . LYS B 1 54 ? 34.303 23.942 64.784 1.00 18.27 20 LYS B O 1
ATOM 1452 N N . THR B 1 55 ? 36.526 23.639 64.735 1.00 22.22 21 THR B N 1
ATOM 1453 C CA . THR B 1 55 ? 36.764 24.505 65.864 1.00 18.27 21 THR B CA 1
ATOM 1454 C C . THR B 1 55 ? 37.299 25.891 65.508 1.00 23.97 21 THR B C 1
ATOM 1455 O O . THR B 1 55 ? 36.959 26.878 66.179 1.00 22.86 21 THR B O 1
ATOM 1459 N N . TRP B 1 56 ? 38.131 25.968 64.472 1.00 20.94 22 TRP B N 1
ATOM 1460 C CA . TRP B 1 56 ? 38.797 27.221 64.126 1.00 16.96 22 TRP B CA 1
ATOM 1461 C C . TRP B 1 56 ? 37.917 28.090 63.264 1.00 16.56 22 TRP B C 1
ATOM 1462 O O . TRP B 1 56 ? 37.459 27.678 62.205 1.00 19.88 22 TRP B O 1
ATOM 1473 N N . SER B 1 57 ? 37.684 29.304 63.726 1.00 14.96 23 SER B N 1
ATOM 1474 C CA . SER B 1 57 ? 36.892 30.259 62.963 1.00 18.15 23 SER B CA 1
ATOM 1475 C C . SER B 1 57 ? 37.591 31.617 62.889 1.00 17.97 23 SER B C 1
ATOM 1476 O O . SER B 1 57 ? 38.715 31.778 63.360 1.00 14.87 23 SER B O 1
ATOM 1479 N N . GLU B 1 58 ? 36.898 32.599 62.322 1.00 19.47 24 GLU B N 1
ATOM 1480 C CA . GLU B 1 58 ? 37.448 33.928 62.197 1.00 15.14 24 GLU B CA 1
ATOM 1481 C C . GLU B 1 58 ? 37.403 34.643 63.522 1.00 14.65 24 GLU B C 1
ATOM 1482 O O . GLU B 1 58 ? 38.045 35.680 63.682 1.00 16.66 24 GLU B O 1
ATOM 1488 N N . GLN B 1 59 ? 36.664 34.076 64.472 1.00 14.37 25 GLN B N 1
ATOM 1489 C CA . GLN B 1 59 ? 36.530 34.646 65.815 1.00 13.19 25 GLN B CA 1
ATOM 1490 C C . GLN B 1 59 ? 37.713 34.214 66.701 1.00 13.47 25 GLN B C 1
ATOM 1491 O O . GLN B 1 59 ? 38.011 34.849 67.725 1.00 12.84 25 GLN B O 1
ATOM 1497 N N . ASN B 1 60 ? 38.388 33.124 66.324 1.00 14.22 26 ASN B N 1
ATOM 1498 C CA . ASN B 1 60 ? 39.522 32.650 67.123 1.00 12.45 26 ASN B CA 1
ATOM 1499 C C . ASN B 1 60 ? 40.880 32.517 66.424 1.00 12.39 26 ASN B C 1
ATOM 1500 O O . ASN B 1 60 ? 41.876 32.278 67.083 1.00 14.97 26 ASN B O 1
ATOM 1505 N N . THR B 1 61 ? 40.931 32.686 65.110 1.00 11.98 27 THR B N 1
ATOM 1506 C CA . THR B 1 61 ? 42.209 32.764 64.429 1.00 11.30 27 THR B CA 1
ATOM 1507 C C . THR B 1 61 ? 42.122 33.680 63.223 1.00 12.31 27 THR B C 1
ATOM 1508 O O . THR B 1 61 ? 41.112 33.718 62.554 1.00 14.60 27 THR B O 1
ATOM 1512 N N . PRO B 1 62 ? 43.200 34.424 62.948 1.00 15.80 28 PRO B N 1
ATOM 1513 C CA . PRO B 1 62 ? 43.320 35.361 61.825 1.00 14.01 28 PRO B CA 1
ATOM 1514 C C . PRO B 1 62 ? 43.796 34.669 60.559 1.00 14.74 28 PRO B C 1
ATOM 1515 O O . PRO B 1 62 ? 43.901 35.295 59.508 1.00 12.86 28 PRO B O 1
ATOM 1519 N N . VAL B 1 63 ? 44.088 33.379 60.679 1.00 17.11 29 VAL B N 1
ATOM 1520 C CA . VAL B 1 63 ? 44.653 32.608 59.582 1.00 17.18 29 VAL B CA 1
ATOM 1521 C C . VAL B 1 63 ? 43.582 32.034 58.655 1.00 17.27 29 VAL B C 1
ATOM 1522 O O . VAL B 1 63 ? 42.532 31.575 59.102 1.00 19.35 29 VAL B O 1
ATOM 1526 N N . PRO B 1 64 ? 43.844 32.073 57.350 1.00 18.22 30 PRO B N 1
ATOM 1527 C CA . PRO B 1 64 ? 42.862 31.576 56.384 1.00 23.16 30 PRO B CA 1
ATOM 1528 C C . PRO B 1 64 ? 42.441 30.126 56.659 1.00 24.59 30 PRO B C 1
ATOM 1529 O O . PRO B 1 64 ? 43.270 29.287 57.028 1.00 19.02 30 PRO B O 1
ATOM 1533 N N . LEU B 1 65 ? 41.141 29.871 56.496 1.00 27.50 31 LEU B N 1
ATOM 1534 C CA . LEU B 1 65 ? 40.513 28.600 56.838 1.00 23.33 31 LEU B CA 1
ATOM 1535 C C . LEU B 1 65 ? 40.313 27.768 55.578 1.00 26.18 31 LEU B C 1
ATOM 1536 O O . LEU B 1 65 ? 40.261 28.316 54.477 1.00 28.18 31 LEU B O 1
ATOM 1541 N N . PRO B 1 66 ? 40.261 26.433 55.722 1.00 26.76 32 PRO B N 1
ATOM 1542 C CA . PRO B 1 66 ? 40.498 25.665 56.950 1.00 23.87 32 PRO B CA 1
ATOM 1543 C C . PRO B 1 66 ? 41.988 25.625 57.277 1.00 23.50 32 PRO B C 1
ATOM 1544 O O . PRO B 1 66 ? 42.801 25.676 56.354 1.00 24.97 32 PRO B O 1
ATOM 1548 N N . VAL B 1 67 ? 42.335 25.525 58.558 1.00 23.60 33 VAL B N 1
ATOM 1549 C CA . VAL B 1 67 ? 43.730 25.542 58.977 1.00 24.40 33 VAL B CA 1
ATOM 1550 C C . VAL B 1 67 ? 44.413 24.159 58.962 1.00 28.41 33 VAL B C 1
ATOM 1551 O O . VAL B 1 67 ? 45.618 24.048 58.719 1.00 27.64 33 VAL B O 1
ATOM 1555 N N . ALA B 1 68 ? 43.636 23.112 59.214 1.00 28.06 34 ALA B N 1
ATOM 1556 C CA . ALA B 1 68 ? 44.183 21.787 59.452 1.00 27.71 34 ALA B CA 1
ATOM 1557 C C . ALA B 1 68 ? 43.964 20.819 58.296 1.00 30.45 34 ALA B C 1
ATOM 1558 O O . ALA B 1 68 ? 42.937 20.867 57.621 1.00 30.22 34 ALA B O 1
ATOM 1560 N N . SER B 1 69 ? 44.933 19.931 58.090 1.00 28.13 35 SER B N 1
ATOM 1561 C CA . SER B 1 69 ? 44.784 18.822 57.157 1.00 24.23 35 SER B CA 1
ATOM 1562 C C . SER B 1 69 ? 45.630 17.685 57.680 1.00 25.45 35 SER B C 1
ATOM 1563 O O . SER B 1 69 ? 46.442 17.883 58.582 1.00 25.36 35 SER B O 1
ATOM 1566 N N . LYS B 1 70 ? 45.452 16.499 57.113 1.00 22.92 36 LYS B N 1
ATOM 1567 C CA . LYS B 1 70 ? 46.153 15.334 57.607 1.00 24.72 36 LYS B CA 1
ATOM 1568 C C . LYS B 1 70 ? 47.646 15.510 57.352 1.00 24.07 36 LYS B C 1
ATOM 1569 O O . LYS B 1 70 ? 48.479 15.199 58.196 1.00 22.34 36 LYS B O 1
ATOM 1575 N N . ASP B 1 71 ? 47.997 16.046 56.199 1.00 27.12 37 ASP B N 1
ATOM 1576 C CA . ASP B 1 71 ? 49.419 16.224 55.928 1.00 29.09 37 ASP B CA 1
ATOM 1577 C C . ASP B 1 71 ? 50.076 17.294 56.797 1.00 25.43 37 ASP B C 1
ATOM 1578 O O . ASP B 1 71 ? 51.241 17.146 57.163 1.00 24.12 37 ASP B O 1
ATOM 1583 N N . GLN B 1 72 ? 49.345 18.354 57.144 1.00 22.46 38 GLN B N 1
ATOM 1584 C CA . GLN B 1 72 ? 49.971 19.398 57.938 1.00 22.47 38 GLN B CA 1
ATOM 1585 C C . GLN B 1 72 ? 50.133 18.972 59.391 1.00 21.92 38 GLN B C 1
ATOM 1586 O O . GLN B 1 72 ? 51.087 19.377 60.041 1.00 24.20 38 GLN B O 1
ATOM 1592 N N . ILE B 1 73 ? 49.228 18.124 59.879 1.00 21.20 39 ILE B N 1
ATOM 1593 C CA . ILE B 1 73 ? 49.340 17.564 61.223 1.00 19.77 39 ILE B CA 1
ATOM 1594 C C . ILE B 1 73 ? 50.456 16.527 61.290 1.00 18.54 39 ILE B C 1
ATOM 1595 O O . ILE B 1 73 ? 51.180 16.469 62.275 1.00 18.99 39 ILE B O 1
ATOM 1600 N N . ILE B 1 74 ? 50.611 15.721 60.244 1.00 18.66 40 ILE B N 1
ATOM 1601 C CA . ILE B 1 74 ? 51.729 14.786 60.191 1.00 18.45 40 ILE B CA 1
ATOM 1602 C C . ILE B 1 74 ? 53.073 15.527 60.102 1.00 21.00 40 ILE B C 1
ATOM 1603 O O . ILE B 1 74 ? 54.047 15.113 60.723 1.00 18.16 40 ILE B O 1
ATOM 1608 N N . GLN B 1 75 ? 53.132 16.613 59.332 1.00 19.50 41 GLN B N 1
ATOM 1609 C CA . GLN B 1 75 ? 54.347 17.433 59.298 1.00 19.24 41 GLN B CA 1
ATOM 1610 C C . GLN B 1 75 ? 54.744 17.920 60.681 1.00 17.38 41 GLN B C 1
ATOM 1611 O O . GLN B 1 75 ? 55.899 17.814 61.070 1.00 20.01 41 GLN B O 1
ATOM 1614 N N . LYS B 1 76 ? 53.792 18.451 61.431 1.00 17.51 42 LYS B N 1
ATOM 1615 C CA . LYS B 1 76 ? 54.095 18.926 62.785 1.00 18.94 42 LYS B CA 1
ATOM 1616 C C . LYS B 1 76 ? 54.587 17.794 63.683 1.00 15.59 42 LYS B C 1
ATOM 1617 O O . LYS B 1 76 ? 55.508 17.973 64.494 1.00 12.56 42 LYS B O 1
ATOM 1623 N N . PHE B 1 77 ? 53.946 16.636 63.533 1.00 14.53 43 PHE B N 1
ATOM 1624 C CA . PHE B 1 77 ? 54.232 15.484 64.358 1.00 13.76 43 PHE B CA 1
ATOM 1625 C C . PHE B 1 77 ? 55.663 14.981 64.106 1.00 14.45 43 PHE B C 1
ATOM 1626 O O . PHE B 1 77 ? 56.318 14.466 65.013 1.00 10.68 43 PHE B O 1
ATOM 1634 N N . GLU B 1 78 ? 56.123 15.174 62.867 1.00 14.51 44 GLU B N 1
ATOM 1635 C CA . GLU B 1 78 ? 57.468 14.845 62.416 1.00 16.14 44 GLU B CA 1
ATOM 1636 C C . GLU B 1 78 ? 58.524 15.931 62.687 1.00 17.22 44 GLU B C 1
ATOM 1637 O O . GLU B 1 78 ? 59.711 15.727 62.393 1.00 19.01 44 GLU B O 1
ATOM 1643 N N . SER B 1 79 ? 58.095 17.071 63.226 1.00 13.33 45 SER B N 1
ATOM 1644 C CA . SER B 1 79 ? 58.978 18.203 63.488 1.00 12.76 45 SER B CA 1
ATOM 1645 C C . SER B 1 79 ? 59.058 18.505 64.969 1.00 12.97 45 SER B C 1
ATOM 1646 O O . SER B 1 79 ? 59.407 19.620 65.348 1.00 13.64 45 SER B O 1
ATOM 1649 N N . ASN B 1 80 ? 58.689 17.559 65.820 1.00 11.93 46 ASN B N 1
ATOM 1650 C CA . ASN B 1 80 ? 58.854 17.778 67.264 1.00 13.27 46 ASN B CA 1
ATOM 1651 C C . ASN B 1 80 ? 57.750 18.619 67.949 1.00 12.68 46 ASN B C 1
ATOM 1652 O O . ASN B 1 80 ? 57.879 19.062 69.077 1.00 15.64 46 ASN B O 1
ATOM 1657 N N . THR B 1 81 ? 56.644 18.831 67.258 1.00 15.72 47 THR B N 1
ATOM 1658 C CA . THR B 1 81 ? 55.458 19.329 67.922 1.00 13.97 47 THR B CA 1
ATOM 1659 C C . THR B 1 81 ? 54.865 18.118 68.633 1.00 12.10 47 THR B C 1
ATOM 1660 O O . THR B 1 81 ? 54.668 17.071 68.020 1.00 10.67 47 THR B O 1
ATOM 1664 N N . HIS B 1 82 ? 54.611 18.254 69.924 1.00 10.18 48 HIS B N 1
ATOM 1665 C CA . HIS B 1 82 ? 53.958 17.201 70.671 1.00 12.38 48 HIS B CA 1
ATOM 1666 C C . HIS B 1 82 ? 52.458 17.459 70.862 1.00 14.83 48 HIS B C 1
ATOM 1667 O O . HIS B 1 82 ? 52.023 18.614 70.970 1.00 14.03 48 HIS B O 1
ATOM 1674 N N . PHE B 1 83 ? 51.693 16.365 70.913 1.00 15.46 49 PHE B N 1
ATOM 1675 C CA . PHE B 1 83 ? 50.234 16.406 71.015 1.00 15.24 49 PHE B CA 1
ATOM 1676 C C . PHE B 1 83 ? 49.678 15.573 72.184 1.00 12.36 49 PHE B C 1
ATOM 1677 O O . PHE B 1 83 ? 49.965 14.391 72.289 1.00 15.51 49 PHE B O 1
ATOM 1685 N N . LEU B 1 84 ? 48.873 16.201 73.036 1.00 11.95 50 LEU B N 1
ATOM 1686 C CA . LEU B 1 84 ? 48.055 15.530 74.033 1.00 9.72 50 LEU B CA 1
ATOM 1687 C C . LEU B 1 84 ? 46.590 15.539 73.527 1.00 14.30 50 LEU B C 1
ATOM 1688 O O . LEU B 1 84 ? 46.118 16.540 72.941 1.00 11.83 50 LEU B O 1
ATOM 1693 N N . VAL B 1 85 ? 45.886 14.425 73.728 1.00 12.35 51 VAL B N 1
ATOM 1694 C CA . VAL B 1 85 ? 44.461 14.317 73.402 1.00 11.75 51 VAL B CA 1
ATOM 1695 C C . VAL B 1 85 ? 43.633 13.897 74.613 1.00 14.50 51 VAL B C 1
ATOM 1696 O O . VAL B 1 85 ? 44.102 13.167 75.496 1.00 15.53 51 VAL B O 1
ATOM 1700 N N . ALA B 1 86 ? 42.395 14.370 74.671 1.00 15.37 52 ALA B N 1
ATOM 1701 C CA . ALA B 1 86 ? 41.487 13.903 75.702 1.00 15.23 52 ALA B CA 1
ATOM 1702 C C . ALA B 1 86 ? 40.407 13.072 75.010 1.00 17.73 52 ALA B C 1
ATOM 1703 O O . ALA B 1 86 ? 39.993 13.383 73.890 1.00 17.64 52 ALA B O 1
ATOM 1705 N N . LYS B 1 87 ? 39.998 11.983 75.657 1.00 20.96 53 LYS B N 1
ATOM 1706 C CA . LYS B 1 87 ? 39.034 11.052 75.067 1.00 23.56 53 LYS B CA 1
ATOM 1707 C C . LYS B 1 87 ? 37.966 10.692 76.069 1.00 25.97 53 LYS B C 1
ATOM 1708 O O . LYS B 1 87 ? 38.236 10.519 77.262 1.00 25.12 53 LYS B O 1
ATOM 1714 N N . ILE B 1 88 ? 36.745 10.568 75.579 1.00 28.49 54 ILE B N 1
ATOM 1715 C CA . ILE B 1 88 ? 35.663 10.038 76.392 1.00 31.16 54 ILE B CA 1
ATOM 1716 C C . ILE B 1 88 ? 35.096 8.908 75.589 1.00 33.28 54 ILE B C 1
ATOM 1717 O O . ILE B 1 88 ? 34.505 9.146 74.539 1.00 36.12 54 ILE B O 1
ATOM 1722 N N . LYS B 1 89 ? 35.329 7.681 76.041 1.00 38.70 55 LYS B N 1
ATOM 1723 C CA . LYS B 1 89 ? 34.826 6.513 75.326 1.00 40.44 55 LYS B CA 1
ATOM 1724 C C . LYS B 1 89 ? 35.691 6.223 74.094 1.00 38.48 55 LYS B C 1
ATOM 1725 O O . LYS B 1 89 ? 35.202 5.765 73.068 1.00 43.57 55 LYS B O 1
ATOM 1731 N N . ASP B 1 90 ? 36.987 6.490 74.192 1.00 34.18 56 ASP B N 1
ATOM 1732 C CA . ASP B 1 90 ? 37.868 6.250 73.047 1.00 40.58 56 ASP B CA 1
ATOM 1733 C C . ASP B 1 90 ? 37.596 7.216 71.866 1.00 40.26 56 ASP B C 1
ATOM 1734 O O . ASP B 1 90 ? 38.146 7.072 70.761 1.00 35.72 56 ASP B O 1
ATOM 1739 N N . LYS B 1 91 ? 36.747 8.204 72.119 1.00 35.65 57 LYS B N 1
ATOM 1740 C CA . LYS B 1 91 ? 36.461 9.256 71.160 1.00 31.35 57 LYS B CA 1
ATOM 1741 C C . LYS B 1 91 ? 37.264 10.500 71.557 1.00 27.46 57 LYS B C 1
ATOM 1742 O O . LYS B 1 91 ? 37.307 10.881 72.733 1.00 25.36 57 LYS B O 1
ATOM 1748 N N . ILE B 1 92 ? 37.916 11.129 70.588 1.00 26.27 58 ILE B N 1
ATOM 1749 C CA . ILE B 1 92 ? 38.709 12.320 70.879 1.00 20.33 58 ILE B CA 1
ATOM 1750 C C . ILE B 1 92 ? 37.790 13.522 71.067 1.00 19.72 58 ILE B C 1
ATOM 1751 O O . ILE B 1 92 ? 37.034 13.872 70.160 1.00 18.45 58 ILE B O 1
ATOM 1756 N N . VAL B 1 93 ? 37.830 14.124 72.253 1.00 16.48 59 VAL B N 1
ATOM 1757 C CA . VAL B 1 93 ? 37.028 15.309 72.534 1.00 15.61 59 VAL B CA 1
ATOM 1758 C C . VAL B 1 93 ? 37.891 16.542 72.774 1.00 18.86 59 VAL B C 1
ATOM 1759 O O . VAL B 1 93 ? 37.369 17.638 72.974 1.00 18.83 59 VAL B O 1
ATOM 1763 N N . GLY B 1 94 ? 39.211 16.367 72.784 1.00 17.92 60 GLY B N 1
ATOM 1764 C CA . GLY B 1 94 ? 40.105 17.478 73.031 1.00 16.74 60 GLY B CA 1
ATOM 1765 C C . GLY B 1 94 ? 41.509 17.280 72.499 1.00 15.97 60 GLY B C 1
ATOM 1766 O O . GLY B 1 94 ? 41.954 16.150 72.379 1.00 17.27 60 GLY B O 1
ATOM 1767 N N . VAL B 1 95 ? 42.206 18.376 72.192 1.00 13.32 61 VAL B N 1
ATOM 1768 C CA . VAL B 1 95 ? 43.589 18.302 71.729 1.00 12.71 61 VAL B CA 1
ATOM 1769 C C . VAL B 1 95 ? 44.453 19.559 72.067 1.00 12.85 61 VAL B C 1
ATOM 1770 O O . VAL B 1 95 ? 44.074 20.693 71.818 1.00 10.75 61 VAL B O 1
ATOM 1774 N N . LEU B 1 96 ? 45.617 19.321 72.658 1.00 14.17 62 LEU B N 1
ATOM 1775 C CA . LEU B 1 96 ? 46.603 20.357 72.916 1.00 11.54 62 LEU B CA 1
ATOM 1776 C C . LEU B 1 96 ? 47.930 19.984 72.241 1.00 14.26 62 LEU B C 1
ATOM 1777 O O . LEU B 1 96 ? 48.474 18.887 72.433 1.00 12.10 62 LEU B O 1
ATOM 1782 N N . ASP B 1 97 ? 48.432 20.895 71.422 1.00 14.76 63 ASP B N 1
ATOM 1783 C CA . ASP B 1 97 ? 49.713 20.699 70.761 1.00 15.18 63 ASP B CA 1
ATOM 1784 C C . ASP B 1 97 ? 50.709 21.754 71.249 1.00 16.75 63 ASP B C 1
ATOM 1785 O O . ASP B 1 97 ? 50.325 22.911 71.500 1.00 16.45 63 ASP B O 1
ATOM 1790 N N . TYR B 1 98 ? 51.975 21.362 71.416 1.00 14.76 64 TYR B N 1
ATOM 1791 C CA . TYR B 1 98 ? 52.996 22.314 71.870 1.00 12.49 64 TYR B CA 1
ATOM 1792 C C . TYR B 1 98 ? 54.383 22.128 71.286 1.00 13.50 64 TYR B C 1
ATOM 1793 O O . TYR B 1 98 ? 54.771 21.040 70.849 1.00 12.29 64 TYR B O 1
ATOM 1802 N N . SER B 1 99 ? 55.130 23.221 71.297 1.00 12.86 65 SER B N 1
ATOM 1803 C CA . SER B 1 99 ? 56.466 23.230 70.737 1.00 13.76 65 SER B CA 1
ATOM 1804 C C . SER B 1 99 ? 57.192 24.505 71.130 1.00 14.89 65 SER B C 1
ATOM 1805 O O . SER B 1 99 ? 56.584 25.404 71.703 1.00 17.26 65 SER B O 1
ATOM 1808 N N . SER B 1 100 ? 58.492 24.569 70.847 1.00 16.33 66 SER B N 1
ATOM 1809 C CA . SER B 1 100 ? 59.301 25.769 71.092 1.00 15.43 66 SER B CA 1
ATOM 1810 C C . SER B 1 100 ? 58.825 26.961 70.272 1.00 12.92 66 SER B C 1
ATOM 1811 O O . SER B 1 100 ? 58.698 26.858 69.066 1.00 14.90 66 SER B O 1
ATOM 1814 N N . LEU B 1 101 ? 58.612 28.102 70.911 1.00 10.59 67 LEU B N 1
ATOM 1815 C CA . LEU B 1 101 ? 58.233 29.303 70.185 1.00 10.75 67 LEU B CA 1
ATOM 1816 C C . LEU B 1 101 ? 59.261 29.708 69.134 1.00 12.65 67 LEU B C 1
ATOM 1817 O O . LEU B 1 101 ? 58.882 30.086 68.034 1.00 14.35 67 LEU B O 1
ATOM 1822 N N . TYR B 1 102 ? 60.555 29.623 69.453 1.00 12.13 68 TYR B N 1
ATOM 1823 C CA . TYR B 1 102 ? 61.587 30.016 68.496 1.00 12.05 68 TYR B CA 1
ATOM 1824 C C . TYR B 1 102 ? 62.489 28.861 68.060 1.00 17.43 68 TYR B C 1
ATOM 1825 O O . TYR B 1 102 ? 62.894 28.013 68.876 1.00 17.94 68 TYR B O 1
ATOM 1834 N N . PRO B 1 103 ? 62.847 28.861 66.765 1.00 17.08 69 PRO B N 1
ATOM 1835 C CA . PRO B 1 103 ? 63.671 27.820 66.155 1.00 18.51 69 PRO B CA 1
ATOM 1836 C C . PRO B 1 103 ? 65.128 27.939 66.574 1.00 21.97 69 PRO B C 1
ATOM 1837 O O . PRO B 1 103 ? 65.880 27.031 66.263 1.00 25.74 69 PRO B O 1
ATOM 1841 N N . PHE B 1 104 ? 65.519 29.020 67.252 1.00 20.23 70 PHE B N 1
ATOM 1842 C CA . PHE B 1 104 ? 66.944 29.287 67.509 1.00 19.22 70 PHE B CA 1
ATOM 1843 C C . PHE B 1 104 ? 67.338 29.340 68.992 1.00 20.10 70 PHE B C 1
ATOM 1844 O O . PHE B 1 104 ? 66.507 29.563 69.875 1.00 23.59 70 PHE B O 1
ATOM 1852 N N . PRO B 1 105 ? 68.628 29.151 69.271 1.00 20.07 71 PRO B N 1
ATOM 1853 C CA . PRO B 1 105 ? 69.093 29.005 70.656 1.00 20.07 71 PRO B CA 1
ATOM 1854 C C . PRO B 1 105 ? 68.665 30.103 71.633 1.00 17.77 71 PRO B C 1
ATOM 1855 O O . PRO B 1 105 ? 68.283 29.785 72.761 1.00 14.63 71 PRO B O 1
ATOM 1859 N N . SER B 1 106 ? 68.763 31.366 71.232 1.00 17.20 72 SER B N 1
ATOM 1860 C CA . SER B 1 106 ? 68.572 32.449 72.188 1.00 14.44 72 SER B CA 1
ATOM 1861 C C . SER B 1 106 ? 67.148 32.451 72.767 1.00 17.64 72 SER B C 1
ATOM 1862 O O . SER B 1 106 ? 66.907 33.010 73.852 1.00 15.29 72 SER B O 1
ATOM 1865 N N . GLY B 1 107 ? 66.213 31.818 72.056 1.00 14.98 73 GLY B N 1
ATOM 1866 C CA . GLY B 1 107 ? 64.811 31.893 72.434 1.00 15.55 73 GLY B CA 1
ATOM 1867 C C . GLY B 1 107 ? 64.227 30.583 72.916 1.00 16.10 73 GLY B C 1
ATOM 1868 O O . GLY B 1 107 ? 63.011 30.439 73.048 1.00 17.64 73 GLY B O 1
ATOM 1869 N N . GLN B 1 108 ? 65.092 29.633 73.217 1.00 15.50 74 GLN B N 1
ATOM 1870 C CA . GLN B 1 108 ? 64.657 28.247 73.309 1.00 18.89 74 GLN B CA 1
ATOM 1871 C C . GLN B 1 108 ? 63.993 27.895 74.658 1.00 18.21 74 GLN B C 1
ATOM 1872 O O . GLN B 1 108 ? 63.441 26.805 74.835 1.00 12.87 74 GLN B O 1
ATOM 1878 N N . HIS B 1 109 ? 64.031 28.840 75.591 1.00 13.90 75 HIS B N 1
ATOM 1879 C CA . HIS B 1 109 ? 63.471 28.635 76.907 1.00 11.83 75 HIS B CA 1
ATOM 1880 C C . HIS B 1 109 ? 61.967 28.987 76.928 1.00 12.05 75 HIS B C 1
ATOM 1881 O O . HIS B 1 109 ? 61.339 29.030 77.984 1.00 11.52 75 HIS B O 1
ATOM 1888 N N . ILE B 1 110 ? 61.404 29.250 75.756 1.00 10.48 76 ILE B N 1
ATOM 1889 C CA . ILE B 1 110 ? 59.995 29.599 75.652 1.00 12.05 76 ILE B CA 1
ATOM 1890 C C . ILE B 1 110 ? 59.198 28.546 74.870 1.00 10.23 76 ILE B C 1
ATOM 1891 O O . ILE B 1 110 ? 59.493 28.259 73.720 1.00 9.97 76 ILE B O 1
ATOM 1896 N N . VAL B 1 111 ? 58.192 27.973 75.521 1.00 8.80 77 VAL B N 1
ATOM 1897 C CA . VAL B 1 111 ? 57.282 27.045 74.867 1.00 11.27 77 VAL B CA 1
ATOM 1898 C C . VAL B 1 111 ? 55.943 27.720 74.553 1.00 12.09 77 VAL B C 1
ATOM 1899 O O . VAL B 1 111 ? 55.540 28.682 75.219 1.00 11.70 77 VAL B O 1
ATOM 1903 N N . THR B 1 112 ? 55.253 27.196 73.549 1.00 11.32 78 THR B N 1
ATOM 1904 C CA . THR B 1 112 ? 53.949 27.716 73.148 1.00 12.68 78 THR B CA 1
ATOM 1905 C C . THR B 1 112 ? 53.010 26.541 72.785 1.00 15.19 78 THR B C 1
ATOM 1906 O O . THR B 1 112 ? 53.468 25.416 72.617 1.00 14.21 78 THR B O 1
ATOM 1910 N N . PHE B 1 113 ? 51.702 26.789 72.683 1.00 15.68 79 PHE B N 1
ATOM 1911 C CA . PHE B 1 113 ? 50.759 25.707 72.418 1.00 15.38 79 PHE B CA 1
ATOM 1912 C C . PHE B 1 113 ? 49.454 26.219 71.832 1.00 19.26 79 PHE B C 1
ATOM 1913 O O . PHE B 1 113 ? 49.171 27.421 71.864 1.00 16.79 79 PHE B O 1
ATOM 1921 N N . GLY B 1 114 ? 48.668 25.288 71.293 1.00 19.91 80 GLY B N 1
ATOM 1922 C CA . GLY B 1 114 ? 47.299 25.550 70.886 1.00 14.09 80 GLY B CA 1
ATOM 1923 C C . GLY B 1 114 ? 46.403 24.589 71.642 1.00 17.92 80 GLY B C 1
ATOM 1924 O O . GLY B 1 114 ? 46.886 23.692 72.354 1.00 16.64 80 GLY B O 1
ATOM 1925 N N . ILE B 1 115 ? 45.096 24.773 71.513 1.00 15.03 81 ILE B N 1
ATOM 1926 C CA . ILE B 1 115 ? 44.158 23.892 72.173 1.00 13.12 81 ILE B CA 1
ATOM 1927 C C . ILE B 1 115 ? 42.760 24.066 71.573 1.00 16.92 81 ILE B C 1
ATOM 1928 O O . ILE B 1 115 ? 42.413 25.152 71.113 1.00 16.93 81 ILE B O 1
ATOM 1933 N N . ALA B 1 116 ? 41.990 22.976 71.564 1.00 12.40 82 ALA B N 1
ATOM 1934 C CA . ALA B 1 116 ? 40.694 22.907 70.919 1.00 12.12 82 ALA B CA 1
ATOM 1935 C C . ALA B 1 116 ? 39.902 21.850 71.654 1.00 16.11 82 ALA B C 1
ATOM 1936 O O . ALA B 1 116 ? 40.368 20.717 71.838 1.00 15.90 82 ALA B O 1
ATOM 1938 N N . VAL B 1 117 ? 38.720 22.224 72.119 1.00 16.36 83 VAL B N 1
ATOM 1939 C CA . VAL B 1 117 ? 37.859 21.273 72.805 1.00 16.96 83 VAL B CA 1
ATOM 1940 C C . VAL B 1 117 ? 36.553 21.217 72.048 1.00 17.80 83 VAL B C 1
ATOM 1941 O O . VAL B 1 117 ? 36.003 22.256 71.675 1.00 16.92 83 VAL B O 1
ATOM 1945 N N . ALA B 1 118 ? 36.057 20.017 71.787 1.00 17.14 84 ALA B N 1
ATOM 1946 C CA . ALA B 1 118 ? 34.799 19.924 71.048 1.00 19.66 84 ALA B CA 1
ATOM 1947 C C . ALA B 1 118 ? 33.670 20.764 71.690 1.00 16.38 84 ALA B C 1
ATOM 1948 O O . ALA B 1 118 ? 33.335 20.602 72.870 1.00 18.15 84 ALA B O 1
ATOM 1950 N N . GLU B 1 119 ? 33.111 21.667 70.899 1.00 13.16 85 GLU B N 1
ATOM 1951 C CA . GLU B 1 119 ? 31.980 22.496 71.308 1.00 20.81 85 GLU B CA 1
ATOM 1952 C C . GLU B 1 119 ? 31.012 21.860 72.333 1.00 23.40 85 GLU B C 1
ATOM 1953 O O . GLU B 1 119 ? 30.787 22.420 73.406 1.00 23.43 85 GLU B O 1
ATOM 1959 N N . LYS B 1 120 ? 30.448 20.695 72.028 1.00 23.95 86 LYS B N 1
ATOM 1960 C CA . LYS B 1 120 ? 29.484 20.091 72.951 1.00 25.29 86 LYS B CA 1
ATOM 1961 C C . LYS B 1 120 ? 30.103 19.586 74.268 1.00 24.14 86 LYS B C 1
ATOM 1962 O O . LYS B 1 120 ? 29.381 19.315 75.239 1.00 21.48 86 LYS B O 1
ATOM 1968 N N . GLU B 1 121 ? 31.435 19.492 74.310 1.00 22.52 87 GLU B N 1
ATOM 1969 C CA . GLU B 1 121 ? 32.142 19.029 75.514 1.00 19.57 87 GLU B CA 1
ATOM 1970 C C . GLU B 1 121 ? 32.703 20.136 76.411 1.00 17.49 87 GLU B C 1
ATOM 1971 O O . GLU B 1 121 ? 33.314 19.849 77.443 1.00 19.77 87 GLU B O 1
ATOM 1977 N N . ARG B 1 122 ? 32.488 21.392 76.036 1.00 15.30 88 ARG B N 1
ATOM 1978 C CA . ARG B 1 122 ? 33.052 22.524 76.778 1.00 14.43 88 ARG B CA 1
ATOM 1979 C C . ARG B 1 122 ? 32.502 22.703 78.193 1.00 18.57 88 ARG B C 1
ATOM 1980 O O . ARG B 1 122 ? 31.449 22.147 78.543 1.00 19.49 88 ARG B O 1
ATOM 1988 N N . ARG B 1 123 ? 33.234 23.455 79.014 1.00 16.50 89 ARG B N 1
ATOM 1989 C CA . ARG B 1 123 ? 32.837 23.722 80.397 1.00 16.02 89 ARG B CA 1
ATOM 1990 C C . ARG B 1 123 ? 32.665 22.487 81.250 1.00 18.76 89 ARG B C 1
ATOM 1991 O O . ARG B 1 123 ? 31.878 22.503 82.205 1.00 22.70 89 ARG B O 1
ATOM 1999 N N . LYS B 1 124 ? 33.410 21.431 80.939 1.00 17.48 90 LYS B N 1
ATOM 2000 C CA . LYS B 1 124 ? 33.463 20.268 81.812 1.00 17.29 90 LYS B CA 1
ATOM 2001 C C . LYS B 1 124 ? 34.857 20.051 82.419 1.00 22.06 90 LYS B C 1
ATOM 2002 O O . LYS B 1 124 ? 35.117 19.001 83.019 1.00 19.89 90 LYS B O 1
ATOM 2008 N N . GLY B 1 125 ? 35.749 21.035 82.268 1.00 16.82 91 GLY B N 1
ATOM 2009 C CA . GLY B 1 125 ? 37.128 20.900 82.721 1.00 15.92 91 GLY B CA 1
ATOM 2010 C C . GLY B 1 125 ? 38.127 20.123 81.838 1.00 16.40 91 GLY B C 1
ATOM 2011 O O . GLY B 1 125 ? 39.221 19.788 82.288 1.00 16.84 91 GLY B O 1
ATOM 2012 N N . ILE B 1 126 ? 37.765 19.844 80.590 1.00 14.41 92 ILE B N 1
ATOM 2013 C CA . ILE B 1 126 ? 38.668 19.183 79.647 1.00 16.11 92 ILE B CA 1
ATOM 2014 C C . ILE B 1 126 ? 39.879 20.060 79.284 1.00 15.58 92 ILE B C 1
ATOM 2015 O O . ILE B 1 126 ? 41.014 19.611 79.375 1.00 14.83 92 ILE B O 1
ATOM 2020 N N . GLY B 1 127 ? 39.637 21.305 78.881 1.00 17.05 93 GLY B N 1
ATOM 2021 C CA . GLY B 1 127 ? 40.713 22.256 78.662 1.00 15.63 93 GLY B CA 1
ATOM 2022 C C . GLY B 1 127 ? 41.629 22.376 79.871 1.00 16.72 93 GLY B C 1
ATOM 2023 O O . GLY B 1 127 ? 42.864 22.301 79.757 1.00 13.10 93 GLY B O 1
ATOM 2024 N N . ARG B 1 128 ? 41.028 22.549 81.040 1.00 15.20 94 ARG B N 1
ATOM 2025 C CA . ARG B 1 128 ? 41.808 22.719 82.256 1.00 15.48 94 ARG B CA 1
ATOM 2026 C C . ARG B 1 128 ? 42.745 21.539 82.422 1.00 17.06 94 ARG B C 1
ATOM 2027 O O . ARG B 1 128 ? 43.952 21.704 82.601 1.00 18.08 94 ARG B O 1
ATOM 2035 N N . ALA B 1 129 ? 42.180 20.343 82.352 1.00 17.63 95 ALA B N 1
ATOM 2036 C CA . ALA B 1 129 ? 42.952 19.114 82.514 1.00 16.12 95 ALA B CA 1
ATOM 2037 C C . ALA B 1 129 ? 44.062 19.029 81.466 1.00 15.33 95 ALA B C 1
ATOM 2038 O O . ALA B 1 129 ? 45.201 18.704 81.781 1.00 16.05 95 ALA B O 1
ATOM 2040 N N . LEU B 1 130 ? 43.724 19.319 80.218 1.00 12.09 96 LEU B N 1
ATOM 2041 C CA . LEU B 1 130 ? 44.708 19.312 79.161 1.00 10.83 96 LEU B CA 1
ATOM 2042 C C . LEU B 1 130 ? 45.898 20.241 79.494 1.00 12.93 96 LEU B C 1
ATOM 2043 O O . LEU B 1 130 ? 47.048 19.879 79.273 1.00 10.80 96 LEU B O 1
ATOM 2048 N N . VAL B 1 131 ? 45.612 21.417 80.059 1.00 14.63 97 VAL B N 1
ATOM 2049 C CA . VAL B 1 131 ? 46.624 22.451 80.289 1.00 12.68 97 VAL B CA 1
ATOM 2050 C C . VAL B 1 131 ? 47.530 22.107 81.470 1.00 14.02 97 VAL B C 1
ATOM 2051 O O . VAL B 1 131 ? 48.751 22.249 81.406 1.00 13.12 97 VAL B O 1
ATOM 2055 N N . GLN B 1 132 ? 46.909 21.648 82.546 1.00 15.29 98 GLN B N 1
ATOM 2056 C CA . GLN B 1 132 ? 47.587 21.174 83.734 1.00 11.96 98 GLN B CA 1
ATOM 2057 C C . GLN B 1 132 ? 48.660 20.136 83.389 1.00 14.65 98 GLN B C 1
ATOM 2058 O O . GLN B 1 132 ? 49.783 20.198 83.870 1.00 14.21 98 GLN B O 1
ATOM 2064 N N . ILE B 1 133 ? 48.311 19.174 82.543 1.00 14.70 99 ILE B N 1
ATOM 2065 C CA . ILE B 1 133 ? 49.262 18.157 82.130 1.00 12.41 99 ILE B CA 1
ATOM 2066 C C . ILE B 1 133 ? 50.385 18.769 81.295 1.00 13.53 99 ILE B C 1
ATOM 2067 O O . ILE B 1 133 ? 51.565 18.539 81.568 1.00 16.14 99 ILE B O 1
ATOM 2072 N N . PHE B 1 134 ? 50.014 19.588 80.318 1.00 11.46 100 PHE B N 1
ATOM 2073 C CA . PHE B 1 134 ? 50.972 20.385 79.571 1.00 12.34 100 PHE B CA 1
ATOM 2074 C C . PHE B 1 134 ? 51.964 21.083 80.505 1.00 13.05 100 PHE B C 1
ATOM 2075 O O . PHE B 1 134 ? 53.167 20.905 80.392 1.00 12.33 100 PHE B O 1
ATOM 2083 N N . LEU B 1 135 ? 51.441 21.897 81.413 1.00 13.96 101 LEU B N 1
ATOM 2084 C CA . LEU B 1 135 ? 52.282 22.672 82.302 1.00 16.07 101 LEU B CA 1
ATOM 2085 C C . LEU B 1 135 ? 53.270 21.742 82.961 1.00 17.38 101 LEU B C 1
ATOM 2086 O O . LEU B 1 135 ? 54.479 21.993 82.974 1.00 19.92 101 LEU B O 1
ATOM 2091 N N . ASN B 1 136 ? 52.759 20.648 83.492 1.00 17.71 102 ASN B N 1
ATOM 2092 C CA . ASN B 1 136 ? 53.636 19.669 84.112 1.00 20.23 102 ASN B CA 1
ATOM 2093 C C . ASN B 1 136 ? 54.673 19.026 83.183 1.00 17.73 102 ASN B C 1
ATOM 2094 O O . ASN B 1 136 ? 55.795 18.765 83.611 1.00 17.01 102 ASN B O 1
ATOM 2099 N N . GLU B 1 137 ? 54.307 18.784 81.925 1.00 16.46 103 GLU B N 1
ATOM 2100 C CA . GLU B 1 137 ? 55.254 18.252 80.951 1.00 14.50 103 GLU B CA 1
ATOM 2101 C C . GLU B 1 137 ? 56.423 19.182 80.739 1.00 16.83 103 GLU B C 1
ATOM 2102 O O . GLU B 1 137 ? 57.522 18.735 80.471 1.00 20.30 103 GLU B O 1
ATOM 2108 N N . VAL B 1 138 ? 56.196 20.485 80.825 1.00 15.72 104 VAL B N 1
ATOM 2109 C CA . VAL B 1 138 ? 57.209 21.409 80.330 1.00 15.43 104 VAL B CA 1
ATOM 2110 C C . VAL B 1 138 ? 58.006 22.190 81.377 1.00 18.22 104 VAL B C 1
ATOM 2111 O O . VAL B 1 138 ? 58.886 22.961 81.010 1.00 19.52 104 VAL B O 1
ATOM 2115 N N . LYS B 1 139 ? 57.720 22.012 82.665 1.00 17.59 105 LYS B N 1
ATOM 2116 C CA . LYS B 1 139 ? 58.339 22.900 83.650 1.00 20.67 105 LYS B CA 1
ATOM 2117 C C . LYS B 1 139 ? 59.842 22.688 83.836 1.00 24.09 105 LYS B C 1
ATOM 2118 O O . LYS B 1 139 ? 60.557 23.573 84.291 1.00 23.14 105 LYS B O 1
ATOM 2124 N N . SER B 1 140 ? 60.302 21.503 83.474 1.00 23.31 106 SER B N 1
ATOM 2125 C CA . SER B 1 140 ? 61.707 21.150 83.507 1.00 23.44 106 SER B CA 1
ATOM 2126 C C . SER B 1 140 ? 62.454 21.799 82.340 1.00 24.88 106 SER B C 1
ATOM 2127 O O . SER B 1 140 ? 63.547 22.318 82.506 1.00 27.47 106 SER B O 1
ATOM 2130 N N . ASP B 1 141 ? 61.844 21.773 81.159 1.00 21.96 107 ASP B N 1
ATOM 2131 C CA . ASP B 1 141 ? 62.542 22.080 79.926 1.00 18.33 107 ASP B CA 1
ATOM 2132 C C . ASP B 1 141 ? 62.417 23.515 79.453 1.00 21.71 107 ASP B C 1
ATOM 2133 O O . ASP B 1 141 ? 63.178 23.947 78.571 1.00 19.58 107 ASP B O 1
ATOM 2138 N N . TYR B 1 142 ? 61.441 24.244 79.993 1.00 16.91 108 TYR B N 1
ATOM 2139 C CA . TYR B 1 142 ? 61.216 25.615 79.570 1.00 13.38 108 TYR B CA 1
ATOM 2140 C C . TYR B 1 142 ? 61.047 26.499 80.792 1.00 14.61 108 TYR B C 1
ATOM 2141 O O . TYR B 1 142 ? 60.861 26.001 81.897 1.00 18.03 108 TYR B O 1
ATOM 2150 N N . GLN B 1 143 ? 61.095 27.810 80.601 1.00 13.29 109 GLN B N 1
ATOM 2151 C CA . GLN B 1 143 ? 60.939 28.717 81.731 1.00 17.36 109 GLN B CA 1
ATOM 2152 C C . GLN B 1 143 ? 59.701 29.567 81.629 1.00 15.90 109 GLN B C 1
ATOM 2153 O O . GLN B 1 143 ? 59.241 30.124 82.622 1.00 16.40 109 GLN B O 1
ATOM 2159 N N . LYS B 1 144 ? 59.156 29.649 80.421 1.00 13.04 110 LYS B N 1
ATOM 2160 C CA . LYS B 1 144 ? 58.041 30.535 80.167 1.00 12.03 110 LYS B CA 1
ATOM 2161 C C . LYS B 1 144 ? 57.201 30.063 78.981 1.00 12.51 110 LYS B C 1
ATOM 2162 O O . LYS B 1 144 ? 57.728 29.652 77.943 1.00 11.67 110 LYS B O 1
ATOM 2168 N N . VAL B 1 145 ? 55.885 30.101 79.174 1.00 13.23 111 VAL B N 1
ATOM 2169 C CA . VAL B 1 145 ? 54.906 29.853 78.122 1.00 12.92 111 VAL B CA 1
ATOM 2170 C C . VAL B 1 145 ? 54.436 31.210 77.591 1.00 12.24 111 VAL B C 1
ATOM 2171 O O . VAL B 1 145 ? 54.211 32.145 78.354 1.00 12.51 111 VAL B O 1
ATOM 2175 N N . LEU B 1 146 ? 54.286 31.306 76.282 1.00 12.40 112 LEU B N 1
ATOM 2176 C CA . LEU B 1 146 ? 53.713 32.484 75.674 1.00 12.83 112 LEU B CA 1
ATOM 2177 C C . LEU B 1 146 ? 52.792 32.101 74.514 1.00 14.20 112 LEU B C 1
ATOM 2178 O O . LEU B 1 146 ? 53.160 31.271 73.672 1.00 12.14 112 LEU B O 1
ATOM 2183 N N . ILE B 1 147 ? 51.599 32.706 74.484 1.00 13.23 113 ILE B N 1
ATOM 2184 C CA . ILE B 1 147 ? 50.620 32.463 73.426 1.00 13.20 113 ILE B CA 1
ATOM 2185 C C . ILE B 1 147 ? 49.965 33.762 72.975 1.00 15.80 113 ILE B C 1
ATOM 2186 O O . ILE B 1 147 ? 49.868 34.719 73.751 1.00 15.47 113 ILE B O 1
ATOM 2191 N N . HIS B 1 148 ? 49.506 33.774 71.723 1.00 16.24 114 HIS B N 1
ATOM 2192 C CA . HIS B 1 148 ? 48.717 34.873 71.175 1.00 18.52 114 HIS B CA 1
ATOM 2193 C C . HIS B 1 148 ? 47.204 34.561 71.199 1.00 18.34 114 HIS B C 1
ATOM 2194 O O . HIS B 1 148 ? 46.771 33.489 70.768 1.00 16.11 114 HIS B O 1
ATOM 2201 N N . VAL B 1 149 ? 46.399 35.496 71.684 1.00 16.75 115 VAL B N 1
ATOM 2202 C CA . VAL B 1 149 ? 44.945 35.301 71.701 1.00 14.54 115 VAL B CA 1
ATOM 2203 C C . VAL B 1 149 ? 44.258 36.483 71.037 1.00 12.87 115 VAL B C 1
ATOM 2204 O O . VAL B 1 149 ? 44.431 37.619 71.480 1.00 14.70 115 VAL B O 1
ATOM 2208 N N . LEU B 1 150 ? 43.470 36.235 69.993 1.00 14.19 116 LEU B N 1
ATOM 2209 C CA . LEU B 1 150 ? 42.570 37.275 69.471 1.00 14.31 116 LEU B CA 1
ATOM 2210 C C . LEU B 1 150 ? 41.674 37.835 70.583 1.00 12.82 116 LEU B C 1
ATOM 2211 O O . LEU B 1 150 ? 41.175 37.071 71.406 1.00 9.79 116 LEU B O 1
ATOM 2216 N N . SER B 1 151 ? 41.490 39.161 70.614 1.00 13.61 117 SER B N 1
ATOM 2217 C CA . SER B 1 151 ? 40.596 39.791 71.610 1.00 12.22 117 SER B CA 1
ATOM 2218 C C . SER B 1 151 ? 39.122 39.453 71.395 1.00 10.91 117 SER B C 1
ATOM 2219 O O . SER B 1 151 ? 38.313 39.619 72.301 1.00 11.32 117 SER B O 1
ATOM 2222 N N . SER B 1 152 ? 38.791 38.963 70.202 1.00 11.90 118 SER B N 1
ATOM 2223 C CA . SER B 1 152 ? 37.432 38.531 69.866 1.00 12.15 118 SER B CA 1
ATOM 2224 C C . SER B 1 152 ? 37.133 37.145 70.405 1.00 15.79 118 SER B C 1
ATOM 2225 O O . SER B 1 152 ? 36.019 36.643 70.280 1.00 15.82 118 SER B O 1
ATOM 2228 N N . ASN B 1 153 ? 38.150 36.517 70.980 1.00 16.31 119 ASN B N 1
ATOM 2229 C CA . ASN B 1 153 ? 38.049 35.152 71.443 1.00 14.62 119 ASN B CA 1
ATOM 2230 C C . ASN B 1 153 ? 37.768 35.121 72.931 1.00 15.28 119 ASN B C 1
ATOM 2231 O O . ASN B 1 153 ? 38.660 35.027 73.767 1.00 13.64 119 ASN B O 1
ATOM 2236 N N . GLN B 1 154 ? 36.485 35.170 73.240 1.00 19.75 120 GLN B N 1
ATOM 2237 C CA . GLN B 1 154 ? 36.015 35.502 74.573 1.00 17.48 120 GLN B CA 1
ATOM 2238 C C . GLN B 1 154 ? 36.206 34.359 75.545 1.00 16.65 120 GLN B C 1
ATOM 2239 O O . GLN B 1 154 ? 36.654 34.578 76.665 1.00 17.54 120 GLN B O 1
ATOM 2245 N N . GLU B 1 155 ? 35.886 33.134 75.139 1.00 15.70 121 GLU B N 1
ATOM 2246 C CA . GLU B 1 155 ? 36.115 32.024 76.062 1.00 18.01 121 GLU B CA 1
ATOM 2247 C C . GLU B 1 155 ? 37.611 31.792 76.334 1.00 15.25 121 GLU B C 1
ATOM 2248 O O . GLU B 1 155 ? 37.999 31.482 77.461 1.00 16.64 121 GLU B O 1
ATOM 2254 N N . ALA B 1 156 ? 38.457 31.987 75.328 1.00 14.40 122 ALA B N 1
ATOM 2255 C CA . ALA B 1 156 ? 39.897 31.807 75.540 1.00 16.34 122 ALA B CA 1
ATOM 2256 C C . ALA B 1 156 ? 40.499 32.869 76.470 1.00 16.25 122 ALA B C 1
ATOM 2257 O O . ALA B 1 156 ? 41.339 32.555 77.313 1.00 14.52 122 ALA B O 1
ATOM 2259 N N . VAL B 1 157 ? 40.042 34.114 76.342 1.00 15.18 123 VAL B N 1
ATOM 2260 C CA . VAL B 1 157 ? 40.434 35.165 77.274 1.00 12.86 123 VAL B CA 1
ATOM 2261 C C . VAL B 1 157 ? 40.100 34.802 78.723 1.00 16.04 123 VAL B C 1
ATOM 2262 O O . VAL B 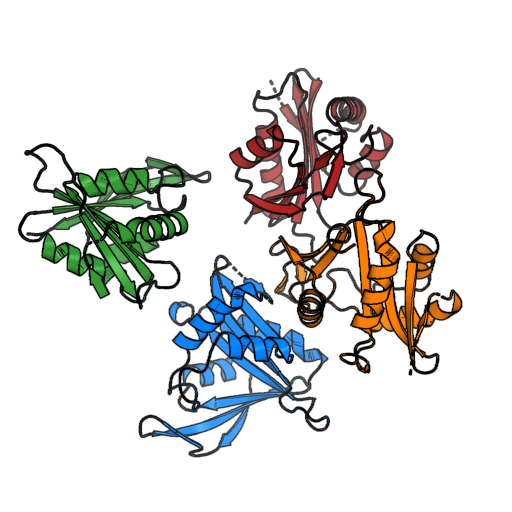1 157 ? 40.902 35.021 79.642 1.00 17.36 123 VAL B O 1
ATOM 2266 N N . LEU B 1 158 ? 38.912 34.248 78.930 1.00 14.18 124 LEU B N 1
ATOM 2267 C CA . LEU B 1 158 ? 38.449 33.924 80.270 1.00 15.52 124 LEU B CA 1
ATOM 2268 C C . LEU B 1 158 ? 39.125 32.672 80.814 1.00 16.70 124 LEU B C 1
ATOM 2269 O O . LEU B 1 158 ? 39.455 32.586 81.994 1.00 17.10 124 LEU B O 1
ATOM 2274 N N . PHE B 1 159 ? 39.327 31.707 79.926 1.00 15.83 125 PHE B N 1
ATOM 2275 C CA . PHE B 1 159 ? 40.050 30.476 80.217 1.00 16.31 125 PHE B CA 1
ATOM 2276 C C . PHE B 1 159 ? 41.488 30.743 80.713 1.00 17.97 125 PHE B C 1
ATOM 2277 O O . PHE B 1 159 ? 41.864 30.300 81.810 1.00 18.24 125 PHE B O 1
ATOM 2285 N N . TYR B 1 160 ? 42.278 31.490 79.941 1.00 13.98 126 TYR B N 1
ATOM 2286 C CA . TYR B 1 160 ? 43.658 31.794 80.346 1.00 17.04 126 TYR B CA 1
ATOM 2287 C C . TYR B 1 160 ? 43.790 32.639 81.628 1.00 20.62 126 TYR B C 1
ATOM 2288 O O . TYR B 1 160 ? 44.707 32.419 82.454 1.00 16.64 126 TYR B O 1
ATOM 2297 N N . LYS B 1 161 ? 42.882 33.593 81.820 1.00 18.81 127 LYS B N 1
ATOM 2298 C CA . LYS B 1 161 ? 42.945 34.379 83.039 1.00 20.08 127 LYS B CA 1
ATOM 2299 C C . LYS B 1 161 ? 42.662 33.436 84.217 1.00 22.88 127 LYS B C 1
ATOM 2300 O O . LYS B 1 161 ? 43.376 33.408 85.223 1.00 21.81 127 LYS B O 1
ATOM 2306 N N . LYS B 1 162 ? 41.610 32.646 84.059 1.00 19.17 128 LYS B N 1
ATOM 2307 C CA . LYS B 1 162 ? 41.218 31.678 85.054 1.00 18.67 128 LYS B CA 1
ATOM 2308 C C . LYS B 1 162 ? 42.367 30.726 85.403 1.00 20.00 128 LYS B C 1
ATOM 2309 O O . LYS B 1 162 ? 42.672 30.531 86.560 1.00 20.56 128 LYS B O 1
ATOM 2315 N N . LEU B 1 163 ? 43.003 30.133 84.401 1.00 19.34 129 LEU B N 1
ATOM 2316 C CA . LEU B 1 163 ? 44.082 29.190 84.658 1.00 18.81 129 LEU B CA 1
ATOM 2317 C C . LEU B 1 163 ? 45.361 29.829 85.156 1.00 20.67 129 LEU B C 1
ATOM 2318 O O . LEU B 1 163 ? 46.354 29.137 85.331 1.00 24.09 129 LEU B O 1
ATOM 2323 N N . GLY B 1 164 ? 45.360 31.143 85.351 1.00 21.70 130 GLY B N 1
ATOM 2324 C CA . GLY B 1 164 ? 46.504 31.803 85.948 1.00 16.39 130 GLY B CA 1
ATOM 2325 C C . GLY B 1 164 ? 47.530 32.435 85.022 1.00 17.00 130 GLY B C 1
ATOM 2326 O O . GLY B 1 164 ? 48.614 32.777 85.491 1.00 15.10 130 GLY B O 1
ATOM 2327 N N . PHE B 1 165 ? 47.203 32.613 83.739 1.00 14.99 131 PHE B N 1
ATOM 2328 C CA . PHE B 1 165 ? 48.079 33.337 82.808 1.00 14.76 131 PHE B CA 1
ATOM 2329 C C . PHE B 1 165 ? 48.068 34.850 83.019 1.00 18.45 131 PHE B C 1
ATOM 2330 O O . PHE B 1 165 ? 47.090 35.404 83.531 1.00 19.45 131 PHE B O 1
ATOM 2338 N N . ASP B 1 166 ? 49.166 35.504 82.634 1.00 15.14 132 ASP B N 1
ATOM 2339 C CA . ASP B 1 166 ? 49.295 36.948 82.764 1.00 15.44 132 ASP B CA 1
ATOM 2340 C C . ASP B 1 166 ? 49.116 37.574 81.421 1.00 15.70 132 ASP B C 1
ATOM 2341 O O . ASP B 1 166 ? 49.663 37.080 80.435 1.00 13.10 132 ASP B O 1
ATOM 2346 N N . LEU B 1 167 ? 48.367 38.671 81.387 1.00 14.75 133 LEU B N 1
ATOM 2347 C CA . LEU B 1 167 ? 48.254 39.463 80.185 1.00 13.80 133 LEU B CA 1
ATOM 2348 C C . LEU B 1 167 ? 49.542 40.297 80.078 1.00 15.95 133 LEU B C 1
ATOM 2349 O O . LEU B 1 167 ? 49.810 41.194 80.892 1.00 14.17 133 LEU B O 1
ATOM 2354 N N . GLU B 1 168 ? 50.360 39.983 79.084 1.00 15.39 134 GLU B N 1
ATOM 2355 C CA . GLU B 1 168 ? 51.696 40.553 79.059 1.00 18.78 134 GLU B CA 1
ATOM 2356 C C . GLU B 1 168 ? 51.772 41.731 78.093 1.00 15.98 134 GLU B C 1
ATOM 2357 O O .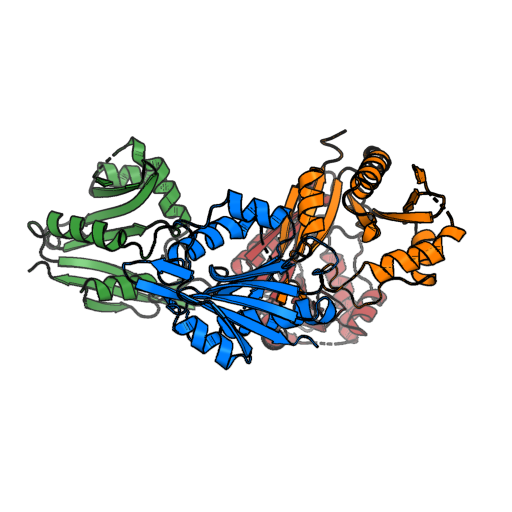 GLU B 1 168 ? 52.375 42.746 78.384 1.00 19.92 134 GLU B O 1
ATOM 2363 N N . ALA B 1 169 ? 51.122 41.591 76.953 1.00 15.02 135 ALA B N 1
ATOM 2364 C CA . ALA B 1 169 ? 51.130 42.621 75.940 1.00 14.84 135 ALA B CA 1
ATOM 2365 C C . ALA B 1 169 ? 49.785 42.690 75.225 1.00 14.42 135 ALA B C 1
ATOM 2366 O O . ALA B 1 169 ? 48.997 41.737 75.231 1.00 15.48 135 ALA B O 1
ATOM 2368 N N . ARG B 1 170 ? 49.545 43.832 74.603 1.00 12.73 136 ARG B N 1
ATOM 2369 C CA . ARG B 1 170 ? 48.404 44.015 73.756 1.00 13.31 136 ARG B CA 1
ATOM 2370 C C . ARG B 1 170 ? 48.863 44.761 72.516 1.00 14.69 136 ARG B C 1
ATOM 2371 O O . ARG B 1 170 ? 49.333 45.887 72.610 1.00 22.10 136 ARG B O 1
ATOM 2379 N N . LEU B 1 171 ? 48.746 44.126 71.357 1.00 15.77 137 LEU B N 1
ATOM 2380 C CA . LEU B 1 171 ? 49.026 44.776 70.087 1.00 15.03 137 LEU B CA 1
ATOM 2381 C C . LEU B 1 171 ? 47.707 45.176 69.451 1.00 15.34 137 LEU B C 1
ATOM 2382 O O . LEU B 1 171 ? 46.871 44.342 69.157 1.00 16.82 137 LEU B O 1
ATOM 2387 N N . THR B 1 172 ? 47.528 46.465 69.238 1.00 17.32 138 THR B N 1
ATOM 2388 C CA . THR B 1 172 ? 46.250 47.019 68.823 1.00 14.87 138 THR B CA 1
ATOM 2389 C C . THR B 1 172 ? 46.009 46.978 67.316 1.00 16.23 138 THR B C 1
ATOM 2390 O O . THR B 1 172 ? 46.907 47.214 66.510 1.00 17.43 138 THR B O 1
ATOM 2394 N N . LYS B 1 173 ? 44.777 46.666 66.945 1.00 17.10 139 LYS B N 1
ATOM 2395 C CA . LYS B 1 173 ? 44.369 46.565 65.543 1.00 17.41 139 LYS B CA 1
ATOM 2396 C C . LYS B 1 173 ? 45.324 45.794 64.627 1.00 15.52 139 LYS B C 1
ATOM 2397 O O . LYS B 1 173 ? 45.502 46.141 63.467 1.00 17.75 139 LYS B O 1
ATOM 2403 N N . GLN B 1 174 ? 45.905 44.720 65.142 1.00 17.27 140 GLN B N 1
ATOM 2404 C CA . GLN B 1 174 ? 46.662 43.789 64.303 1.00 18.54 140 GLN B CA 1
ATOM 2405 C C . GLN B 1 174 ? 45.829 43.133 63.203 1.00 16.26 140 GLN B C 1
ATOM 2406 O O . GLN B 1 174 ? 46.324 42.919 62.101 1.00 14.96 140 GLN B O 1
ATOM 2412 N N . PHE B 1 175 ? 44.578 42.788 63.495 1.00 13.89 141 PHE B N 1
ATOM 2413 C CA . PHE B 1 175 ? 43.824 41.993 62.525 1.00 16.05 141 PHE B CA 1
ATOM 2414 C C . PHE B 1 175 ? 42.434 42.524 62.180 1.00 17.63 141 PHE B C 1
ATOM 2415 O O . PHE B 1 175 ? 41.644 42.888 63.049 1.00 18.79 141 PHE B O 1
ATOM 2423 N N . PHE B 1 176 ? 42.150 42.550 60.886 1.00 20.87 142 PHE B N 1
ATOM 2424 C CA . PHE B 1 176 ? 40.869 42.995 60.391 1.00 18.61 142 PHE B CA 1
ATOM 2425 C C . PHE B 1 176 ? 40.040 41.763 60.015 1.00 18.46 142 PHE B C 1
ATOM 2426 O O . PHE B 1 176 ? 40.306 41.088 59.020 1.00 16.52 142 PHE B O 1
ATOM 2434 N N . LEU B 1 177 ? 39.051 41.461 60.840 1.00 17.82 143 LEU B N 1
ATOM 2435 C CA . LEU B 1 177 ? 38.263 40.250 60.666 1.00 18.63 143 LEU B CA 1
ATOM 2436 C C . LEU B 1 177 ? 36.759 40.521 60.800 1.00 18.19 143 LEU B C 1
ATOM 2437 O O . LEU B 1 177 ? 36.302 41.088 61.793 1.00 19.95 143 LEU B O 1
ATOM 2442 N N . LYS B 1 178 ? 35.998 40.123 59.787 1.00 20.51 144 LYS B N 1
ATOM 2443 C CA . LYS B 1 178 ? 34.541 40.293 59.811 1.00 23.79 144 LYS B CA 1
ATOM 2444 C C . LYS B 1 178 ? 34.176 41.744 60.037 1.00 21.74 144 LYS B C 1
ATOM 2445 O O . LYS B 1 178 ? 33.222 42.042 60.757 1.00 21.74 144 LYS B O 1
ATOM 2451 N N . GLY B 1 179 ? 34.968 42.638 59.445 1.00 23.90 145 GLY B N 1
ATOM 2452 C CA . GLY B 1 179 ? 34.695 44.064 59.469 1.00 17.76 145 GLY B CA 1
ATOM 2453 C C . GLY B 1 179 ? 35.146 44.737 60.738 1.00 22.21 145 GLY B C 1
ATOM 2454 O O . GLY B 1 179 ? 34.946 45.946 60.901 1.00 23.37 145 GLY B O 1
ATOM 2455 N N . GLN B 1 180 ? 35.745 43.956 61.640 1.00 22.62 146 GLN B N 1
ATOM 2456 C CA . GLN B 1 180 ? 36.213 44.473 62.927 1.00 21.19 146 GLN B CA 1
ATOM 2457 C C . GLN B 1 180 ? 37.744 44.552 62.965 1.00 21.59 146 GLN B C 1
ATOM 2458 O O . GLN B 1 180 ? 38.435 43.801 62.277 1.00 19.05 146 GLN B O 1
ATOM 2464 N N . TYR B 1 181 ? 38.268 45.474 63.765 1.00 21.55 147 TYR B N 1
ATOM 2465 C CA . TYR B 1 181 ? 39.700 45.518 64.022 1.00 17.30 147 TYR B CA 1
ATOM 2466 C C . TYR B 1 181 ? 39.927 44.789 65.303 1.00 16.38 147 TYR B C 1
ATOM 2467 O O . TYR B 1 181 ? 39.456 45.224 66.361 1.00 13.97 147 TYR B O 1
ATOM 2476 N N . VAL B 1 182 ? 40.640 43.666 65.216 1.00 17.49 148 VAL B N 1
ATOM 2477 C CA . VAL B 1 182 ? 40.847 42.836 66.392 1.00 15.19 148 VAL B CA 1
ATOM 2478 C C . VAL B 1 182 ? 42.258 43.037 66.955 1.00 14.18 148 VAL B C 1
ATOM 2479 O O . VAL B 1 182 ? 43.217 43.182 66.201 1.00 13.48 148 VAL B O 1
ATOM 2483 N N . ASP B 1 183 ? 42.346 43.045 68.279 1.00 10.92 149 ASP B N 1
ATOM 2484 C CA . ASP B 1 183 ? 43.600 43.139 69.004 1.00 13.98 149 ASP B CA 1
ATOM 2485 C C . ASP B 1 183 ? 44.264 41.782 69.230 1.00 16.21 149 ASP B C 1
ATOM 2486 O O . ASP B 1 183 ? 43.599 40.747 69.382 1.00 18.11 149 ASP B O 1
ATOM 2491 N N . ASP B 1 184 ? 45.586 41.789 69.290 1.00 14.14 150 ASP B N 1
ATOM 2492 C CA . ASP B 1 184 ? 46.313 40.576 69.555 1.00 12.35 150 ASP B CA 1
ATOM 2493 C C . ASP B 1 184 ? 46.823 40.608 70.985 1.00 14.18 150 ASP B C 1
ATOM 2494 O O . ASP B 1 184 ? 47.662 41.438 71.338 1.00 16.79 150 ASP B O 1
ATOM 2499 N N . LEU B 1 185 ? 46.283 39.723 71.818 1.00 11.73 151 LEU B N 1
ATOM 2500 C CA . LEU B 1 185 ? 46.596 39.708 73.236 1.00 11.68 151 LEU B CA 1
ATOM 2501 C C . LEU B 1 185 ? 47.588 38.587 73.527 1.00 15.70 151 LEU B C 1
ATOM 2502 O O . LEU B 1 185 ? 47.430 37.457 73.059 1.00 15.72 151 LEU B O 1
ATOM 2507 N N . ILE B 1 186 ? 48.603 38.902 74.316 1.00 15.96 152 ILE B N 1
ATOM 2508 C CA . ILE B 1 186 ? 49.716 37.998 74.520 1.00 14.46 152 ILE B CA 1
ATOM 2509 C C . ILE B 1 186 ? 49.781 37.586 75.980 1.00 13.33 152 ILE B C 1
ATOM 2510 O O . ILE B 1 186 ? 50.131 38.383 76.855 1.00 14.89 152 ILE B O 1
ATOM 2515 N N . TYR B 1 187 ? 49.436 36.328 76.229 1.00 12.72 153 TYR B N 1
ATOM 2516 C CA . TYR B 1 187 ? 49.399 35.777 77.576 1.00 11.02 153 TYR B CA 1
ATOM 2517 C C . TYR B 1 187 ? 50.649 34.954 77.845 1.00 13.22 153 TYR B C 1
ATOM 2518 O O . TYR B 1 187 ? 51.205 34.336 76.941 1.00 15.06 153 TYR B O 1
ATOM 2527 N N . SER B 1 188 ? 51.127 34.972 79.079 1.00 13.73 154 SER B N 1
ATOM 2528 C CA . SER B 1 188 ? 52.298 34.192 79.413 1.00 12.38 154 SER B CA 1
ATOM 2529 C C . SER B 1 188 ? 52.094 33.497 80.734 1.00 14.00 154 SER B C 1
ATOM 2530 O O . SER B 1 188 ? 51.209 33.851 81.511 1.00 14.29 154 SER B O 1
ATOM 2533 N N . TYR B 1 189 ? 52.895 32.473 80.968 1.00 14.98 155 TYR B N 1
ATOM 2534 C CA . TYR B 1 189 ? 52.870 31.780 82.241 1.00 14.12 155 TYR B CA 1
ATOM 2535 C C . TYR B 1 189 ? 54.321 31.591 82.677 1.00 14.20 155 TYR B C 1
ATOM 2536 O O . TYR B 1 189 ? 55.166 31.136 81.900 1.00 15.25 155 TYR B O 1
ATOM 2545 N N . ASP B 1 190 ? 54.624 31.967 83.907 1.00 15.29 156 ASP B N 1
ATOM 2546 C CA . ASP B 1 190 ? 55.993 31.870 84.405 1.00 21.20 156 ASP B CA 1
ATOM 2547 C C . ASP B 1 190 ? 56.286 30.482 85.017 1.00 21.43 156 ASP B C 1
ATOM 2548 O O . ASP B 1 190 ? 55.888 30.189 86.154 1.00 18.35 156 ASP B O 1
ATOM 2553 N N . LEU B 1 191 ? 56.980 29.635 84.265 1.00 18.72 157 LEU B N 1
ATOM 2554 C CA . LEU B 1 191 ? 57.267 28.279 84.737 1.00 20.97 157 LEU B CA 1
ATOM 2555 C C . LEU B 1 191 ? 58.336 28.291 85.814 1.00 25.16 157 LEU B C 1
ATOM 2556 O O . LEU B 1 191 ? 58.247 27.557 86.784 1.00 26.39 157 LEU B O 1
ATOM 2561 N N . GLU B 1 192 ? 59.352 29.133 85.638 1.00 28.94 158 GLU B N 1
ATOM 2562 C CA . GLU B 1 192 ? 60.436 29.231 86.611 1.00 31.86 158 GLU B CA 1
ATOM 2563 C C . GLU B 1 192 ? 59.883 29.638 87.966 1.00 34.60 158 GLU B C 1
ATOM 2564 O O . GLU B 1 192 ? 60.164 29.000 88.981 1.00 41.10 158 GLU B O 1
ATOM 2570 N N . ALA B 1 193 ? 59.075 30.694 87.962 1.00 34.03 159 ALA B N 1
ATOM 2571 C CA . ALA B 1 193 ? 58.426 31.202 89.171 1.00 34.54 159 ALA B CA 1
ATOM 2572 C C . ALA B 1 193 ? 57.413 30.223 89.793 1.00 38.00 159 ALA B C 1
ATOM 2573 O O . ALA B 1 193 ? 57.203 30.225 91.007 1.00 48.78 159 ALA B O 1
ATOM 2575 N N . ALA B 1 194 ? 56.780 29.396 88.970 1.00 34.00 160 ALA B N 1
ATOM 2576 C CA . ALA B 1 194 ? 55.852 28.398 89.492 1.00 34.19 160 ALA B CA 1
ATOM 2577 C C . ALA B 1 194 ? 56.649 27.271 90.132 1.00 41.55 160 ALA B C 1
ATOM 2578 O O . ALA B 1 194 ? 56.508 27.016 91.324 1.00 48.39 160 ALA B O 1
ATOM 2580 N N . TYR B 1 195 ? 57.507 26.627 89.339 1.00 38.49 161 TYR B N 1
ATOM 2581 C CA . TYR B 1 195 ? 58.381 25.531 89.793 1.00 38.57 161 TYR B CA 1
ATOM 2582 C C . TYR B 1 195 ? 57.711 24.171 89.580 1.00 37.44 161 TYR B C 1
ATOM 2583 O O . TYR B 1 195 ? 57.069 23.938 88.545 1.00 35.88 161 TYR B O 1
ATOM 2593 N N . LYS C 1 36 ? 32.806 68.577 96.190 1.00 49.11 2 LYS C N 1
ATOM 2594 C CA . LYS C 1 36 ? 33.261 69.658 97.068 1.00 47.28 2 LYS C CA 1
ATOM 2595 C C . LYS C 1 36 ? 34.592 70.304 96.622 1.00 44.49 2 LYS C C 1
ATOM 2596 O O . LYS C 1 36 ? 35.620 69.623 96.480 1.00 39.80 2 LYS C O 1
ATOM 2598 N N . ILE C 1 37 ? 34.549 71.623 96.410 1.00 45.11 3 ILE C N 1
ATOM 2599 C CA . ILE C 1 37 ? 35.716 72.427 96.021 1.00 38.31 3 ILE C CA 1
ATOM 2600 C C . ILE C 1 37 ? 36.296 73.171 97.224 1.00 36.49 3 ILE C C 1
ATOM 2601 O O . ILE C 1 37 ? 35.557 73.723 98.031 1.00 33.76 3 ILE C O 1
ATOM 2606 N N . SER C 1 38 ? 37.623 73.198 97.335 1.00 39.63 4 SER C N 1
ATOM 2607 C CA . SER C 1 38 ? 38.271 73.851 98.472 1.00 36.54 4 SER C CA 1
ATOM 2608 C C . SER C 1 38 ? 39.762 74.151 98.281 1.00 31.82 4 SER C C 1
ATOM 2609 O O . SER C 1 38 ? 40.435 73.553 97.440 1.00 32.27 4 SER C O 1
ATOM 2612 N N . PRO C 1 39 ? 40.288 75.074 99.090 1.00 31.70 5 PRO C N 1
ATOM 2613 C CA . PRO C 1 39 ? 41.734 75.279 99.073 1.00 34.59 5 PRO C CA 1
ATOM 2614 C C . PRO C 1 39 ? 42.468 73.969 99.281 1.00 33.89 5 PRO C C 1
ATOM 2615 O O . PRO C 1 39 ? 42.168 73.204 100.188 1.00 36.85 5 PRO C O 1
ATOM 2627 N N . LEU C 1 41 ? 45.204 71.228 100.327 1.00 35.94 7 LEU C N 1
ATOM 2628 C CA . LEU C 1 41 ? 46.022 71.056 101.527 1.00 36.47 7 LEU C CA 1
ATOM 2629 C C . LEU C 1 41 ? 47.371 70.441 101.204 1.00 37.45 7 LEU C C 1
ATOM 2630 O O . LEU C 1 41 ? 47.552 69.818 100.154 1.00 39.21 7 LEU C O 1
ATOM 2635 N N . LEU C 1 42 ? 48.320 70.617 102.115 1.00 38.38 8 LEU C N 1
ATOM 2636 C CA . LEU C 1 42 ? 49.643 70.029 101.948 1.00 37.17 8 LEU C CA 1
ATOM 2637 C C . LEU C 1 42 ? 49.479 68.538 101.641 1.00 36.69 8 LEU C C 1
ATOM 2638 O O . LEU C 1 42 ? 50.199 67.978 100.807 1.00 37.28 8 LEU C O 1
ATOM 2643 N N . SER C 1 43 ? 48.498 67.918 102.296 1.00 35.48 9 SER C N 1
ATOM 2644 C CA . SER C 1 43 ? 48.236 66.488 102.147 1.00 36.61 9 SER C CA 1
ATOM 2645 C C . SER C 1 43 ? 47.685 66.136 100.760 1.00 38.56 9 SER C C 1
ATOM 2646 O O . SER C 1 43 ? 47.868 65.011 100.276 1.00 36.07 9 SER C O 1
ATOM 2649 N N . ASP C 1 44 ? 47.026 67.107 100.128 1.00 34.96 10 ASP C N 1
ATOM 2650 C CA . ASP C 1 44 ? 46.453 66.933 98.791 1.00 37.56 10 ASP C CA 1
ATOM 2651 C C . ASP C 1 44 ? 47.468 66.764 97.660 1.00 36.67 10 ASP C C 1
ATOM 2652 O O . ASP C 1 44 ? 47.140 66.218 96.608 1.00 39.58 10 ASP C O 1
ATOM 2657 N N . ILE C 1 45 ? 48.694 67.225 97.877 1.00 39.73 11 ILE C N 1
ATOM 2658 C CA . ILE C 1 45 ? 49.680 67.349 96.796 1.00 38.90 11 ILE C CA 1
ATOM 2659 C C . ILE C 1 45 ? 49.973 66.103 95.945 1.00 38.61 11 ILE C C 1
ATOM 2660 O O . ILE C 1 45 ? 50.067 66.201 94.715 1.00 35.32 11 ILE C O 1
ATOM 2665 N N . GLU C 1 46 ? 50.113 64.943 96.585 1.00 42.29 12 GLU C N 1
ATOM 2666 C CA . GLU C 1 46 ? 50.454 63.714 95.861 1.00 39.38 12 GLU C CA 1
ATOM 2667 C C . GLU C 1 46 ? 49.388 63.340 94.855 1.00 37.21 12 GLU C C 1
ATOM 2668 O O . GLU C 1 46 ? 49.689 62.819 93.778 1.00 35.08 12 GLU C O 1
ATOM 2674 N N . GLN C 1 47 ? 48.136 63.592 95.231 1.00 36.59 13 GLN C N 1
ATOM 2675 C CA . GLN C 1 47 ? 46.999 63.326 94.368 1.00 32.91 13 GLN C CA 1
ATOM 2676 C C . GLN C 1 47 ? 46.966 64.320 93.239 1.00 37.33 13 GLN C C 1
ATOM 2677 O O . GLN C 1 47 ? 46.569 63.995 92.124 1.00 39.73 13 GLN C O 1
ATOM 2683 N N . VAL C 1 48 ? 47.368 65.550 93.532 1.00 38.73 14 VAL C N 1
ATOM 2684 C CA . VAL C 1 48 ? 47.307 66.599 92.535 1.00 34.33 14 VAL C CA 1
ATOM 2685 C C . VAL C 1 48 ? 48.387 66.388 91.490 1.00 31.44 14 VAL C C 1
ATOM 2686 O O . VAL C 1 48 ? 48.124 66.509 90.296 1.00 33.27 14 VAL C O 1
ATOM 2690 N N . VAL C 1 49 ? 49.587 66.033 91.929 1.00 29.48 15 VAL C N 1
ATOM 2691 C CA . VAL C 1 49 ? 50.628 65.598 90.993 1.00 34.74 15 VAL C CA 1
ATOM 2692 C C . VAL C 1 49 ? 50.173 64.413 90.123 1.00 34.20 15 VAL C C 1
ATOM 2693 O O . VAL C 1 49 ? 50.426 64.368 88.918 1.00 36.38 15 VAL C O 1
ATOM 2697 N N . GLU C 1 50 ? 49.505 63.451 90.737 1.00 32.53 16 GLU C N 1
ATOM 2698 C CA . GLU C 1 50 ? 49.086 62.256 90.030 1.00 36.58 16 GLU C CA 1
ATOM 2699 C C . GLU C 1 50 ? 48.048 62.572 88.951 1.00 33.66 16 GLU C C 1
ATOM 2700 O O . GLU C 1 50 ? 48.080 62.012 87.852 1.00 31.51 16 GLU C O 1
ATOM 2706 N N . LEU C 1 51 ? 47.131 63.479 89.269 1.00 33.33 17 LEU C N 1
ATOM 2707 C CA . LEU C 1 51 ? 46.081 63.866 88.333 1.00 30.70 17 LEU C CA 1
ATOM 2708 C C . LEU C 1 51 ? 46.661 64.676 87.174 1.00 29.16 17 LEU C C 1
ATOM 2709 O O . LEU C 1 51 ? 46.296 64.475 86.023 1.00 28.24 17 LEU C O 1
ATOM 2714 N N . GLU C 1 52 ? 47.578 65.580 87.491 1.00 28.99 18 GLU C N 1
ATOM 2715 C CA . GLU C 1 52 ? 48.195 66.427 86.487 1.00 27.70 18 GLU C CA 1
ATOM 2716 C C . GLU C 1 52 ? 48.988 65.625 85.478 1.00 30.24 18 GLU C C 1
ATOM 2717 O O . GLU C 1 52 ? 48.868 65.832 84.270 1.00 28.35 18 GLU C O 1
ATOM 2723 N N . ASN C 1 53 ? 49.804 64.704 85.966 1.00 29.04 19 ASN C N 1
ATOM 2724 C CA . ASN C 1 53 ? 50.633 63.920 85.067 1.00 29.28 19 ASN C CA 1
ATOM 2725 C C . ASN C 1 53 ? 49.826 62.962 84.199 1.00 29.02 19 ASN C C 1
ATOM 2726 O O . ASN C 1 53 ? 50.238 62.634 83.083 1.00 25.90 19 ASN C O 1
ATOM 2731 N N . LYS C 1 54 ? 48.671 62.530 84.704 1.00 28.44 20 LYS C N 1
ATOM 2732 C CA . LYS C 1 54 ? 47.750 61.748 83.891 1.00 29.45 20 LYS C CA 1
ATOM 2733 C C . LYS C 1 54 ? 47.103 62.620 82.815 1.00 31.37 20 LYS C C 1
ATOM 2734 O O . LYS C 1 54 ? 46.645 62.096 81.795 1.00 26.52 20 LYS C O 1
ATOM 2740 N N . THR C 1 55 ? 47.077 63.938 83.044 1.00 29.75 21 THR C N 1
ATOM 2741 C CA . THR C 1 55 ? 46.375 64.884 82.163 1.00 26.29 21 THR C CA 1
ATOM 2742 C C . THR C 1 55 ? 47.203 65.632 81.100 1.00 26.96 21 THR C C 1
ATOM 2743 O O . THR C 1 55 ? 46.690 65.926 80.027 1.00 26.73 21 THR C O 1
ATOM 2747 N N . TRP C 1 56 ? 48.465 65.942 81.363 1.00 25.04 22 TRP C N 1
ATOM 2748 C CA . TRP C 1 56 ? 49.232 66.689 80.360 1.00 24.63 22 TRP C CA 1
ATOM 2749 C C . TRP C 1 56 ? 49.789 65.793 79.262 1.00 26.79 22 TRP C C 1
ATOM 2750 O O . TRP C 1 56 ? 50.314 64.708 79.524 1.00 31.28 22 TRP C O 1
ATOM 2761 N N . SER C 1 57 ? 49.611 66.229 78.026 1.00 23.44 23 SER C N 1
ATOM 2762 C CA . SER C 1 57 ? 50.259 65.592 76.901 1.00 24.30 23 SER C CA 1
ATOM 2763 C C . SER C 1 57 ? 50.812 66.655 75.977 1.00 24.76 23 SER C C 1
ATOM 2764 O O . SER C 1 57 ? 50.611 67.847 76.206 1.00 26.88 23 SER C O 1
ATOM 2767 N N . GLU C 1 58 ? 51.465 66.201 74.914 1.00 24.75 24 GLU C N 1
ATOM 2768 C CA . GLU C 1 58 ? 51.938 67.051 73.830 1.00 28.68 24 GLU C CA 1
ATOM 2769 C C . GLU C 1 58 ? 50.816 67.703 73.022 1.00 25.72 24 GLU C C 1
ATOM 2770 O O . GLU C 1 58 ? 51.058 68.505 72.134 1.00 28.12 24 GLU C O 1
ATOM 2776 N N . GLN C 1 59 ? 49.581 67.353 73.304 1.00 27.09 25 GLN C N 1
ATOM 2777 C CA . GLN C 1 59 ? 48.490 68.031 72.636 1.00 30.11 25 GLN C CA 1
ATOM 2778 C C . GLN C 1 59 ? 48.105 69.231 73.475 1.00 27.39 25 GLN C C 1
ATOM 2779 O O . GLN C 1 59 ? 47.526 70.185 72.972 1.00 25.32 25 GLN C O 1
ATOM 2785 N N . ASN C 1 60 ? 48.483 69.166 74.748 1.00 26.10 26 ASN C N 1
ATOM 2786 C CA . ASN C 1 60 ? 48.007 70.053 75.802 1.00 26.51 26 ASN C CA 1
ATOM 2787 C C . ASN C 1 60 ? 48.962 71.139 76.208 1.00 23.65 26 ASN C C 1
ATOM 2788 O O . ASN C 1 60 ? 48.539 72.180 76.691 1.00 21.27 26 ASN C O 1
ATOM 2793 N N . THR C 1 61 ? 50.249 70.845 76.071 1.00 21.06 27 THR C N 1
ATOM 2794 C CA . THR C 1 61 ? 51.313 71.624 76.682 1.00 23.03 27 THR C CA 1
ATOM 2795 C C . THR C 1 61 ? 52.606 71.402 75.892 1.00 22.19 27 THR C C 1
ATOM 2796 O O . THR C 1 61 ? 52.877 70.283 75.460 1.00 22.96 27 THR C O 1
ATOM 2800 N N . PRO C 1 62 ? 53.391 72.476 75.685 1.00 21.05 28 PRO C N 1
ATOM 2801 C CA . PRO C 1 62 ? 54.644 72.424 74.931 1.00 19.67 28 PRO C CA 1
ATOM 2802 C C . PRO C 1 62 ? 55.762 72.082 75.883 1.00 19.69 28 PRO C C 1
ATOM 2803 O O . PRO C 1 62 ? 56.893 71.825 75.463 1.00 22.08 28 PRO C O 1
ATOM 2807 N N . VAL C 1 63 ? 55.436 72.097 77.171 1.00 21.43 29 VAL C N 1
ATOM 2808 C CA . VAL C 1 63 ? 56.405 71.807 78.225 1.00 21.98 29 VAL C CA 1
ATOM 2809 C C . VAL C 1 63 ? 56.701 70.301 78.279 1.00 27.35 29 VAL C C 1
ATOM 2810 O O . VAL C 1 63 ? 55.821 69.471 77.991 1.00 26.99 29 VAL C O 1
ATOM 2814 N N . PRO C 1 64 ? 57.953 69.945 78.604 1.00 25.35 30 PRO C N 1
ATOM 2815 C CA . PRO C 1 64 ? 58.389 68.542 78.639 1.00 27.11 30 PRO C CA 1
ATOM 2816 C C . PRO C 1 64 ? 57.700 67.747 79.750 1.00 28.47 30 PRO C C 1
ATOM 2817 O O . PRO C 1 64 ? 57.548 68.243 80.876 1.00 27.69 30 PRO C O 1
ATOM 2821 N N . LEU C 1 65 ? 57.282 66.524 79.424 1.00 30.21 31 LEU C N 1
ATOM 2822 C CA . LEU C 1 65 ? 56.540 65.681 80.365 1.00 34.43 31 LEU C CA 1
ATOM 2823 C C . LEU C 1 65 ? 57.505 64.777 81.122 1.00 31.96 31 LEU C C 1
ATOM 2824 O O . LEU C 1 65 ? 58.379 64.162 80.521 1.00 27.77 31 LEU C O 1
ATOM 2829 N N . PRO C 1 66 ? 57.320 64.656 82.444 1.00 33.63 32 PRO C N 1
ATOM 2830 C CA . PRO C 1 66 ? 56.180 65.111 83.246 1.00 34.72 32 PRO C CA 1
ATOM 2831 C C . PRO C 1 66 ? 56.245 66.571 83.661 1.00 35.78 32 PRO C C 1
ATOM 2832 O O . PRO C 1 66 ? 57.272 67.032 84.145 1.00 35.21 32 PRO C O 1
ATOM 2836 N N . VAL C 1 67 ? 55.139 67.286 83.521 1.00 33.52 33 VAL C N 1
ATOM 2837 C CA . VAL C 1 67 ? 55.158 68.684 83.885 1.00 32.15 33 VAL C CA 1
ATOM 2838 C C . VAL C 1 67 ? 55.238 68.827 85.403 1.00 36.06 33 VAL C C 1
ATOM 2839 O O . VAL C 1 67 ? 55.874 69.750 85.916 1.00 36.53 33 VAL C O 1
ATOM 2843 N N . ALA C 1 68 ? 54.603 67.903 86.122 1.00 38.30 34 ALA C N 1
ATOM 2844 C CA . ALA C 1 68 ? 54.422 68.047 87.570 1.00 37.12 34 ALA C CA 1
ATOM 2845 C C . ALA C 1 68 ? 55.315 67.131 88.415 1.00 37.46 34 ALA C C 1
ATOM 2846 O O . ALA C 1 68 ? 55.533 65.965 88.084 1.00 33.90 34 ALA C O 1
ATOM 2848 N N . SER C 1 69 ? 55.837 67.687 89.506 1.00 40.18 35 SER C N 1
ATOM 2849 C CA . SER C 1 69 ? 56.505 66.911 90.545 1.00 38.77 35 SER C CA 1
ATOM 2850 C C . SER C 1 69 ? 56.021 67.438 91.873 1.00 35.21 35 SER C C 1
ATOM 2851 O O . SER C 1 69 ? 55.508 68.551 91.940 1.00 37.95 35 SER C O 1
ATOM 2854 N N . LYS C 1 70 ? 56.157 66.636 92.924 1.00 38.09 36 LYS C N 1
ATOM 2855 C CA . LYS C 1 70 ? 55.832 67.095 94.273 1.00 41.18 36 LYS C CA 1
ATOM 2856 C C . LYS C 1 70 ? 56.625 68.369 94.575 1.00 44.23 36 LYS C C 1
ATOM 2857 O O . LYS C 1 70 ? 56.104 69.335 95.147 1.00 40.20 36 LYS C O 1
ATOM 2863 N N . ASP C 1 71 ? 57.885 68.360 94.157 1.00 44.14 37 ASP C N 1
ATOM 2864 C CA . ASP C 1 71 ? 58.798 69.475 94.381 1.00 48.21 37 ASP C CA 1
ATOM 2865 C C . ASP C 1 71 ? 58.329 70.814 93.775 1.00 43.43 37 ASP C C 1
ATOM 2866 O O . ASP C 1 71 ? 58.234 71.820 94.482 1.00 41.13 37 ASP C O 1
ATOM 2871 N N . GLN C 1 72 ? 58.046 70.823 92.476 1.00 39.01 38 GLN C N 1
ATOM 2872 C CA . GLN C 1 72 ? 57.590 72.037 91.802 1.00 43.89 38 GLN C CA 1
ATOM 2873 C C . GLN C 1 72 ? 56.265 72.576 92.361 1.00 43.95 38 GLN C C 1
ATOM 2874 O O . GLN C 1 72 ? 56.110 73.791 92.541 1.00 44.13 38 GLN C O 1
ATOM 2880 N N . ILE C 1 73 ? 55.319 71.679 92.642 1.00 40.61 39 ILE C N 1
ATOM 2881 C CA . ILE C 1 73 ? 54.029 72.093 93.190 1.00 40.26 39 ILE C CA 1
ATOM 2882 C C . ILE C 1 73 ? 54.199 72.713 94.567 1.00 37.61 39 ILE C C 1
ATOM 2883 O O . ILE C 1 73 ? 53.476 73.640 94.935 1.00 36.65 39 ILE C O 1
ATOM 2888 N N . ILE C 1 74 ? 55.183 72.228 95.311 1.00 38.38 40 ILE C N 1
ATOM 2889 C CA . ILE C 1 74 ? 55.454 72.770 96.635 1.00 38.86 40 ILE C CA 1
ATOM 2890 C C . ILE C 1 74 ? 56.064 74.173 96.627 1.00 36.95 40 ILE C C 1
ATOM 2891 O O . ILE C 1 74 ? 55.751 74.977 97.498 1.00 33.52 40 ILE C O 1
ATOM 2896 N N . GLN C 1 75 ? 56.928 74.461 95.654 1.00 38.51 41 GLN C N 1
ATOM 2897 C CA . GLN C 1 75 ? 57.509 75.794 95.516 1.00 39.25 41 GLN C CA 1
ATOM 2898 C C . GLN C 1 75 ? 56.400 76.808 95.290 1.00 40.06 41 GLN C C 1
ATOM 2899 O O . GLN C 1 75 ? 56.248 77.771 96.055 1.00 38.22 41 GLN C O 1
ATOM 2905 N N . LYS C 1 76 ? 55.621 76.574 94.235 1.00 38.54 42 LYS C N 1
ATOM 2906 C CA . LYS C 1 76 ? 54.454 77.395 93.928 1.00 37.31 42 LYS C CA 1
ATOM 2907 C C . LYS C 1 76 ? 53.564 77.528 95.152 1.00 34.92 42 LYS C C 1
ATOM 2908 O O . LYS C 1 76 ? 53.170 78.621 95.541 1.00 35.83 42 LYS C O 1
ATOM 2914 N N . PHE C 1 77 ? 53.238 76.391 95.743 1.00 33.41 43 PHE C N 1
ATOM 2915 C CA . PHE C 1 77 ? 52.357 76.360 96.891 1.00 36.86 43 PHE C CA 1
ATOM 2916 C C . PHE C 1 77 ? 52.819 77.372 97.928 1.00 39.37 43 PHE C C 1
ATOM 2917 O O . PHE C 1 77 ? 52.021 78.154 98.450 1.00 41.20 43 PHE C O 1
ATOM 2925 N N . GLU C 1 78 ? 54.117 77.365 98.209 1.00 40.26 44 GLU C N 1
ATOM 2926 C CA . GLU C 1 78 ? 54.690 78.219 99.248 1.00 44.72 44 GLU C CA 1
ATOM 2927 C C . GLU C 1 78 ? 54.733 79.706 98.872 1.00 44.99 44 GLU C C 1
ATOM 2928 O O . GLU C 1 78 ? 54.615 80.574 99.737 1.00 46.87 44 GLU C O 1
ATOM 2934 N N . SER C 1 79 ? 54.901 79.995 97.587 1.00 39.90 45 SER C N 1
ATOM 2935 C CA . SER C 1 79 ? 55.117 81.366 97.152 1.00 39.30 45 SER C CA 1
ATOM 2936 C C . SER C 1 79 ? 53.869 82.088 96.667 1.00 41.30 45 SER C C 1
ATOM 2937 O O . SER C 1 79 ? 53.039 82.552 97.452 1.00 47.56 45 SER C O 1
ATOM 2940 N N . ASN C 1 80 ? 53.757 82.177 95.349 1.00 41.08 46 ASN C N 1
ATOM 2941 C CA . ASN C 1 80 ? 52.790 83.050 94.694 1.00 47.18 46 ASN C CA 1
ATOM 2942 C C . ASN C 1 80 ? 51.476 82.400 94.222 1.00 43.04 46 ASN C C 1
ATOM 2943 O O . ASN C 1 80 ? 50.535 83.110 93.856 1.00 38.78 46 ASN C O 1
ATOM 2948 N N . THR C 1 81 ? 51.422 81.068 94.198 1.00 36.32 47 THR C N 1
ATOM 2949 C CA . THR C 1 81 ? 50.319 80.370 93.547 1.00 29.34 47 THR C CA 1
ATOM 2950 C C . THR C 1 81 ? 49.262 79.838 94.520 1.00 34.04 47 THR C C 1
ATOM 2951 O O . THR C 1 81 ? 49.590 79.198 95.529 1.00 35.82 47 THR C O 1
ATOM 2955 N N . HIS C 1 82 ? 47.995 80.110 94.209 1.00 34.00 48 HIS C N 1
ATOM 2956 C CA . HIS C 1 82 ? 46.855 79.519 94.921 1.00 29.84 48 HIS C CA 1
ATOM 2957 C C . HIS C 1 82 ? 46.276 78.326 94.181 1.00 30.72 48 HIS C C 1
ATOM 2958 O O . HIS C 1 82 ? 46.138 78.350 92.946 1.00 27.69 48 HIS C O 1
ATOM 2965 N N . PHE C 1 83 ? 45.933 77.286 94.944 1.00 32.06 49 PHE C N 1
ATOM 2966 C CA . PHE C 1 83 ? 45.347 76.067 94.384 1.00 30.48 49 PHE C CA 1
ATOM 2967 C C . PHE C 1 83 ? 43.922 75.835 94.901 1.00 31.07 49 PHE C C 1
ATOM 2968 O O . PHE C 1 83 ? 43.663 75.948 96.104 1.00 31.71 49 PHE C O 1
ATOM 2976 N N . LEU C 1 84 ? 43.006 75.510 93.990 1.00 27.99 50 LEU C N 1
ATOM 2977 C CA . LEU C 1 84 ? 41.660 75.064 94.354 1.00 26.67 50 LEU C CA 1
ATOM 2978 C C . LEU C 1 84 ? 41.444 73.621 93.910 1.00 32.55 50 LEU C C 1
ATOM 2979 O O . LEU C 1 84 ? 41.808 73.232 92.791 1.00 31.60 50 LEU C O 1
ATOM 2984 N N . VAL C 1 85 ? 40.831 72.829 94.778 1.00 32.60 51 VAL C N 1
ATOM 2985 C CA . VAL C 1 85 ? 40.652 71.415 94.495 1.00 34.09 51 VAL C CA 1
ATOM 2986 C C . VAL C 1 85 ? 39.177 70.962 94.442 1.00 34.61 51 VAL C C 1
ATOM 2987 O O . VAL C 1 85 ? 38.378 71.301 95.315 1.00 33.48 51 VAL C O 1
ATOM 2991 N N . ALA C 1 86 ? 38.828 70.210 93.398 1.00 34.07 52 ALA C N 1
ATOM 2992 C CA . ALA C 1 86 ? 37.523 69.556 93.319 1.00 38.01 52 ALA C CA 1
ATOM 2993 C C . ALA C 1 86 ? 37.611 68.097 93.815 1.00 39.13 52 ALA C C 1
ATOM 2994 O O . ALA C 1 86 ? 38.422 67.308 93.331 1.00 38.14 52 ALA C O 1
ATOM 2996 N N . LYS C 1 87 ? 36.791 67.756 94.802 1.00 40.28 53 LYS C N 1
ATOM 2997 C CA . LYS C 1 87 ? 36.814 66.421 95.389 1.00 44.09 53 LYS C CA 1
ATOM 2998 C C . LYS C 1 87 ? 35.460 65.746 95.250 1.00 48.46 53 LYS C C 1
ATOM 2999 O O . LYS C 1 87 ? 34.410 66.376 95.438 1.00 45.00 53 LYS C O 1
ATOM 3005 N N . ILE C 1 88 ? 35.492 64.467 94.890 1.00 48.17 54 ILE C N 1
ATOM 3006 C CA . ILE C 1 88 ? 34.325 63.609 95.036 1.00 53.55 54 ILE C CA 1
ATOM 3007 C C . ILE C 1 88 ? 34.702 62.480 95.962 1.00 54.79 54 ILE C C 1
ATOM 3008 O O . ILE C 1 88 ? 35.629 61.715 95.666 1.00 50.72 54 ILE C O 1
ATOM 3013 N N . LYS C 1 89 ? 33.993 62.387 97.086 1.00 55.91 55 LYS C N 1
ATOM 3014 C CA . LYS C 1 89 ? 34.244 61.329 98.060 1.00 59.93 55 LYS C CA 1
ATOM 3015 C C . LYS C 1 89 ? 35.736 61.218 98.373 1.00 58.86 55 LYS C C 1
ATOM 3016 O O . LYS C 1 89 ? 36.279 60.110 98.457 1.00 57.45 55 LYS C O 1
ATOM 3018 N N . ASP C 1 90 ? 36.391 62.370 98.521 1.00 52.74 56 ASP C N 1
ATOM 3019 C CA . ASP C 1 90 ? 37.814 62.426 98.871 1.00 55.56 56 ASP C CA 1
ATOM 3020 C C . ASP C 1 90 ? 38.802 61.925 97.810 1.00 56.06 56 ASP C C 1
ATOM 3021 O O . ASP C 1 90 ? 39.980 61.696 98.102 1.00 52.24 56 ASP C O 1
ATOM 3026 N N . LYS C 1 91 ? 38.315 61.749 96.587 1.00 53.66 57 LYS C N 1
ATOM 3027 C CA . LYS C 1 91 ? 39.199 61.701 95.433 1.00 52.85 57 LYS C CA 1
ATOM 3028 C C . LYS C 1 91 ? 39.149 63.060 94.730 1.00 48.18 57 LYS C C 1
ATOM 3029 O O . LYS C 1 91 ? 38.076 63.539 94.346 1.00 45.77 57 LYS C O 1
ATOM 3035 N N . ILE C 1 92 ? 40.301 63.700 94.585 1.00 43.11 58 ILE C N 1
ATOM 3036 C CA . ILE C 1 92 ? 40.320 64.940 93.837 1.00 42.04 58 ILE C CA 1
ATOM 3037 C C . ILE C 1 92 ? 40.163 64.583 92.363 1.00 40.71 58 ILE C C 1
ATOM 3038 O O . ILE C 1 92 ? 40.819 63.672 91.846 1.00 40.63 58 ILE C O 1
ATOM 3043 N N . VAL C 1 93 ? 39.264 65.293 91.702 1.00 36.58 59 VAL C N 1
ATOM 3044 C CA . VAL C 1 93 ? 38.936 65.018 90.318 1.00 37.06 59 VAL C CA 1
ATOM 3045 C C . VAL C 1 93 ? 39.118 66.283 89.472 1.00 35.86 59 VAL C C 1
ATOM 3046 O O . VAL C 1 93 ? 38.824 66.295 88.273 1.00 30.58 59 VAL C O 1
ATOM 3050 N N . GLY C 1 94 ? 39.611 67.344 90.111 1.00 35.79 60 GLY C N 1
ATOM 3051 C CA . GLY C 1 94 ? 39.912 68.584 89.423 1.00 33.73 60 GLY C CA 1
ATOM 3052 C C . GLY C 1 94 ? 40.841 69.461 90.231 1.00 33.05 60 GLY C C 1
ATOM 3053 O O . GLY C 1 94 ? 40.865 69.378 91.459 1.00 34.98 60 GLY C O 1
ATOM 3054 N N . VAL C 1 95 ? 41.614 70.295 89.540 1.00 30.79 61 VAL C N 1
ATOM 3055 C CA . VAL C 1 95 ? 42.508 71.249 90.201 1.00 28.44 61 VAL C CA 1
ATOM 3056 C C . VAL C 1 95 ? 42.652 72.517 89.371 1.00 24.90 61 VAL C C 1
ATOM 3057 O O . VAL C 1 95 ? 42.778 72.451 88.150 1.00 23.66 61 VAL C O 1
ATOM 3061 N N . LEU C 1 96 ? 42.599 73.670 90.037 1.00 24.52 62 LEU C N 1
ATOM 3062 C CA . LEU C 1 96 ? 42.851 74.955 89.386 1.00 22.22 62 LEU C CA 1
ATOM 3063 C C . LEU C 1 96 ? 43.894 75.758 90.166 1.00 24.89 62 LEU C C 1
ATOM 3064 O O . LEU C 1 96 ? 43.737 75.991 91.373 1.00 24.23 62 LEU C O 1
ATOM 3069 N N . ASP C 1 97 ? 44.963 76.174 89.489 1.00 22.81 63 ASP C N 1
ATOM 3070 C CA . ASP C 1 97 ? 45.980 77.009 90.139 1.00 24.37 63 ASP C CA 1
ATOM 3071 C C . ASP C 1 97 ? 46.052 78.399 89.500 1.00 21.82 63 ASP C C 1
ATOM 3072 O O . ASP C 1 97 ? 46.132 78.525 88.285 1.00 25.61 63 ASP C O 1
ATOM 3077 N N . TYR C 1 98 ? 46.003 79.442 90.313 1.00 18.93 64 TYR C N 1
ATOM 3078 C CA . TYR C 1 98 ? 46.012 80.795 89.775 1.00 23.50 64 TYR C CA 1
ATOM 3079 C C . TYR C 1 98 ? 47.064 81.683 90.451 1.00 25.33 64 TYR C C 1
ATOM 3080 O O . TYR C 1 98 ? 47.372 81.516 91.631 1.00 26.48 64 TYR C O 1
ATOM 3089 N N . SER C 1 99 ? 47.619 82.620 89.688 1.00 22.53 65 SER C N 1
ATOM 3090 C CA . SER C 1 99 ? 48.620 83.543 90.215 1.00 21.88 65 SER C CA 1
ATOM 3091 C C . SER C 1 99 ? 48.733 84.786 89.331 1.00 22.88 65 SER C C 1
ATOM 3092 O O . SER C 1 99 ? 48.360 84.772 88.144 1.00 23.64 65 SER C O 1
ATOM 3095 N N . SER C 1 100 ? 49.251 85.866 89.904 1.00 22.16 66 SER C N 1
ATOM 3096 C CA . SER C 1 100 ? 49.555 87.058 89.117 1.00 21.84 66 SER C CA 1
ATOM 3097 C C . SER C 1 100 ? 50.414 86.710 87.901 1.00 19.51 66 SER C C 1
ATOM 3098 O O . SER C 1 100 ? 51.396 85.980 88.006 1.00 20.91 66 SER C O 1
ATOM 3101 N N . LEU C 1 101 ? 50.052 87.236 86.743 1.00 17.85 67 LEU C N 1
ATOM 3102 C CA . LEU C 1 101 ? 50.843 86.977 85.547 1.00 17.49 67 LEU C CA 1
ATOM 3103 C C . LEU C 1 101 ? 52.240 87.586 85.624 1.00 19.28 67 LEU C C 1
ATOM 3104 O O . LEU C 1 101 ? 53.145 87.131 84.923 1.00 19.43 67 LEU C O 1
ATOM 3109 N N . TYR C 1 102 ? 52.410 88.605 86.472 1.00 18.13 68 TYR C N 1
ATOM 3110 C CA . TYR C 1 102 ? 53.649 89.378 86.532 1.00 16.51 68 TYR C CA 1
ATOM 3111 C C . TYR C 1 102 ? 54.126 89.648 87.958 1.00 22.11 68 TYR C C 1
ATOM 3112 O O . TYR C 1 102 ? 53.326 90.023 88.832 1.00 24.08 68 TYR C O 1
ATOM 3121 N N . PRO C 1 103 ? 55.447 89.500 88.190 1.00 19.91 69 PRO C N 1
ATOM 3122 C CA . PRO C 1 103 ? 56.071 89.803 89.487 1.00 24.69 69 PRO C CA 1
ATOM 3123 C C . PRO C 1 103 ? 56.099 91.311 89.805 1.00 22.80 69 PRO C C 1
ATOM 3124 O O . PRO C 1 103 ? 56.095 91.681 90.972 1.00 22.61 69 PRO C O 1
ATOM 3128 N N . PHE C 1 104 ? 56.111 92.161 88.784 1.00 20.68 70 PHE C N 1
ATOM 3129 C CA . PHE C 1 104 ? 56.266 93.597 89.007 1.00 20.16 70 PHE C CA 1
ATOM 3130 C C . PHE C 1 104 ? 54.924 94.309 89.032 1.00 22.14 70 PHE C C 1
ATOM 3131 O O . PHE C 1 104 ? 53.940 93.825 88.454 1.00 21.48 70 PHE C O 1
ATOM 3139 N N . PRO C 1 105 ? 54.886 95.481 89.684 1.00 21.64 71 PRO C N 1
ATOM 3140 C CA . PRO C 1 105 ? 53.665 96.270 89.910 1.00 20.39 71 PRO C CA 1
ATOM 3141 C C . PRO C 1 105 ? 52.951 96.713 88.626 1.00 20.33 71 PRO C C 1
ATOM 3142 O O . PRO C 1 105 ? 51.730 96.622 88.568 1.00 23.14 71 PRO C O 1
ATOM 3146 N N . SER C 1 106 ? 53.675 97.174 87.612 1.00 16.69 72 SER C N 1
ATOM 3147 C CA . SER C 1 106 ? 53.006 97.636 86.397 1.00 14.99 72 SER C CA 1
ATOM 3148 C C . SER C 1 106 ? 52.101 96.575 85.759 1.00 19.80 72 SER C C 1
ATOM 3149 O O . SER C 1 106 ? 51.252 96.904 84.920 1.00 19.30 72 SER C O 1
ATOM 3152 N N . GLY C 1 107 ? 52.289 95.309 86.134 1.00 16.75 73 GLY C N 1
ATOM 3153 C CA . GLY C 1 107 ? 51.509 94.234 85.550 1.00 18.76 73 GLY C CA 1
ATOM 3154 C C . GLY C 1 107 ? 50.754 93.427 86.589 1.00 21.80 73 GLY C C 1
ATOM 3155 O O . GLY C 1 107 ? 50.385 92.281 86.343 1.00 23.97 73 GLY C O 1
ATOM 3156 N N . GLN C 1 108 ? 50.537 94.030 87.756 1.00 21.76 74 GLN C N 1
ATOM 3157 C CA . GLN C 1 108 ? 49.907 93.354 88.889 1.00 24.29 74 GLN C CA 1
ATOM 3158 C C . GLN C 1 108 ? 48.375 93.206 88.715 1.00 21.90 74 GLN C C 1
ATOM 3159 O O . GLN C 1 108 ? 47.702 92.582 89.539 1.00 16.92 74 GLN C O 1
ATOM 3165 N N . HIS C 1 109 ? 47.840 93.786 87.646 1.00 17.66 75 HIS C N 1
ATOM 3166 C CA . HIS C 1 109 ? 46.397 93.821 87.455 1.00 21.03 75 HIS C CA 1
ATOM 3167 C C . HIS C 1 109 ? 45.891 92.685 86.584 1.00 23.25 75 HIS C C 1
ATOM 3168 O O . HIS C 1 109 ? 44.720 92.665 86.222 1.00 21.44 75 HIS C O 1
ATOM 3175 N N . ILE C 1 110 ? 46.776 91.743 86.267 1.00 23.00 76 ILE C N 1
ATOM 3176 C CA . ILE C 1 110 ? 46.438 90.636 85.384 1.00 21.63 76 ILE C CA 1
ATOM 3177 C C . ILE C 1 110 ? 46.652 89.315 86.102 1.00 21.83 76 ILE C C 1
ATOM 3178 O O . ILE C 1 110 ? 47.718 89.062 86.670 1.00 21.75 76 ILE C O 1
ATOM 3183 N N . VAL C 1 111 ? 45.634 88.467 86.097 1.00 22.12 77 VAL C N 1
ATOM 3184 C CA . VAL C 1 111 ? 45.784 87.180 86.755 1.00 22.57 77 VAL C CA 1
ATOM 3185 C C . VAL C 1 111 ? 45.777 86.098 85.696 1.00 18.20 77 VAL C C 1
ATOM 3186 O O . VAL C 1 111 ? 45.209 86.302 84.627 1.00 17.49 77 VAL C O 1
ATOM 3190 N N . THR C 1 112 ? 46.462 84.990 85.972 1.00 16.96 78 THR C N 1
ATOM 3191 C CA . THR C 1 112 ? 46.403 83.801 85.114 1.00 18.67 78 THR C CA 1
ATOM 3192 C C . THR C 1 112 ? 46.087 82.525 85.913 1.00 19.04 78 THR C C 1
ATOM 3193 O O . THR C 1 112 ? 46.073 82.530 87.148 1.00 20.60 78 THR C O 1
ATOM 3197 N N . PHE C 1 113 ? 45.848 81.426 85.214 1.00 19.39 79 PHE C N 1
ATOM 3198 C CA . PHE C 1 113 ? 45.555 80.167 85.895 1.00 21.01 79 PHE C CA 1
ATOM 3199 C C . PHE C 1 113 ? 45.689 78.975 84.976 1.00 20.13 79 PHE C C 1
ATOM 3200 O O . PHE C 1 113 ? 45.745 79.113 83.755 1.00 18.73 79 PHE C O 1
ATOM 3208 N N . GLY C 1 114 ? 45.719 77.794 85.580 1.00 20.47 80 GLY C N 1
ATOM 3209 C CA . GLY C 1 114 ? 45.655 76.559 84.828 1.00 19.54 80 GLY C CA 1
ATOM 3210 C C . GLY C 1 114 ? 44.560 75.699 85.415 1.00 19.52 80 GLY C C 1
ATOM 3211 O O . GLY C 1 114 ? 44.229 75.833 86.599 1.00 18.86 80 GLY C O 1
ATOM 3212 N N . ILE C 1 115 ? 43.993 74.825 84.589 1.00 18.73 81 ILE C N 1
ATOM 3213 C CA . ILE C 1 115 ? 42.944 73.912 85.043 1.00 23.24 81 ILE C CA 1
ATOM 3214 C C . ILE C 1 115 ? 43.153 72.487 84.515 1.00 21.07 81 ILE C C 1
ATOM 3215 O O . ILE C 1 115 ? 43.571 72.290 83.377 1.00 19.81 81 ILE C O 1
ATOM 3220 N N . ALA C 1 116 ? 42.893 71.507 85.374 1.00 22.00 82 ALA C N 1
ATOM 3221 C CA . ALA C 1 116 ? 42.882 70.088 84.994 1.00 25.01 82 ALA C CA 1
ATOM 3222 C C . ALA C 1 116 ? 41.691 69.331 85.619 1.00 22.15 82 ALA C C 1
ATOM 3223 O O . ALA C 1 116 ? 41.500 69.331 86.841 1.00 23.26 82 ALA C O 1
ATOM 3225 N N . VAL C 1 117 ? 40.873 68.726 84.766 1.00 23.62 83 VAL C N 1
ATOM 3226 C CA . VAL C 1 117 ? 39.744 67.903 85.208 1.00 25.61 83 VAL C CA 1
ATOM 3227 C C . VAL C 1 117 ? 39.984 66.461 84.769 1.00 25.31 83 VAL C C 1
ATOM 3228 O O . VAL C 1 117 ? 40.165 66.206 83.574 1.00 26.85 83 VAL C O 1
ATOM 3232 N N . ALA C 1 118 ? 40.008 65.527 85.719 1.00 28.05 84 ALA C N 1
ATOM 3233 C CA . ALA C 1 118 ? 40.239 64.094 85.412 1.00 29.57 84 ALA C CA 1
ATOM 3234 C C . ALA C 1 118 ? 39.420 63.597 84.220 1.00 28.73 84 ALA C C 1
ATOM 3235 O O . ALA C 1 118 ? 38.210 63.784 84.174 1.00 32.32 84 ALA C O 1
ATOM 3237 N N . GLU C 1 119 ? 40.084 62.972 83.254 1.00 28.58 85 GLU C N 1
ATOM 3238 C CA . GLU C 1 119 ? 39.432 62.597 81.999 1.00 34.54 85 GLU C CA 1
ATOM 3239 C C . GLU C 1 119 ? 38.040 61.981 82.179 1.00 37.21 85 GLU C C 1
ATOM 3240 O O . GLU C 1 119 ? 37.082 62.365 81.499 1.00 31.90 85 GLU C O 1
ATOM 3246 N N . LYS C 1 120 ? 37.958 61.033 83.111 1.00 35.58 86 LYS C N 1
ATOM 3247 C CA . LYS C 1 120 ? 36.745 60.282 83.413 1.00 38.02 86 LYS C CA 1
ATOM 3248 C C . LYS C 1 120 ? 35.579 61.135 83.920 1.00 37.07 86 LYS C C 1
ATOM 3249 O O . LYS C 1 120 ? 34.414 60.722 83.831 1.00 32.59 86 LYS C O 1
ATOM 3255 N N . GLU C 1 121 ? 35.897 62.314 84.452 1.00 35.39 87 GLU C N 1
ATOM 3256 C CA . GLU C 1 121 ? 34.885 63.188 85.058 1.00 35.13 87 GLU C CA 1
ATOM 3257 C C . GLU C 1 121 ? 34.523 64.444 84.253 1.00 31.43 87 GLU C C 1
ATOM 3258 O O . GLU C 1 121 ? 33.822 65.313 84.755 1.00 29.73 87 GLU C O 1
ATOM 3264 N N . ARG C 1 122 ? 34.989 64.515 83.006 1.00 32.86 88 ARG C N 1
ATOM 3265 C CA . ARG C 1 122 ? 34.752 65.657 82.120 1.00 30.99 88 ARG C CA 1
ATOM 3266 C C . ARG C 1 122 ? 33.349 65.718 81.522 1.00 31.51 88 ARG C C 1
ATOM 3267 O O . ARG C 1 122 ? 32.624 64.730 81.530 1.00 35.04 88 ARG C O 1
ATOM 3275 N N . ARG C 1 123 ? 32.996 66.886 80.981 1.00 34.43 89 ARG C N 1
ATOM 3276 C CA . ARG C 1 123 ? 31.628 67.210 80.522 1.00 38.39 89 ARG C CA 1
ATOM 3277 C C . ARG C 1 123 ? 30.570 67.098 81.633 1.00 34.17 89 ARG C C 1
ATOM 3278 O O . ARG C 1 123 ? 29.373 67.092 81.361 1.00 39.41 89 ARG C O 1
ATOM 3286 N N . LYS C 1 124 ? 31.020 67.031 82.882 1.00 35.96 90 LYS C N 1
ATOM 3287 C CA . LYS C 1 124 ? 30.114 67.021 84.036 1.00 38.28 90 LYS C CA 1
ATOM 3288 C C . LYS C 1 124 ? 30.010 68.388 84.730 1.00 35.58 90 LYS C C 1
ATOM 3289 O O . LYS C 1 124 ? 29.406 68.506 85.796 1.00 36.72 90 LYS C O 1
ATOM 3295 N N . GLY C 1 125 ? 30.605 69.410 84.124 1.00 31.78 91 GLY C N 1
ATOM 3296 C CA . GLY C 1 125 ? 30.514 70.764 84.634 1.00 31.05 91 GLY C CA 1
ATOM 3297 C C . GLY C 1 125 ? 31.453 71.137 85.774 1.00 32.13 91 GLY C C 1
ATOM 3298 O O . GLY C 1 125 ? 31.318 72.214 86.362 1.00 31.93 91 GLY C O 1
ATOM 3299 N N . ILE C 1 126 ? 32.410 70.275 86.102 1.00 32.75 92 ILE C N 1
ATOM 3300 C CA . ILE C 1 126 ? 33.305 70.592 87.213 1.00 33.18 92 ILE C CA 1
ATOM 3301 C C . ILE C 1 126 ? 34.337 71.659 86.848 1.00 32.03 92 ILE C C 1
ATOM 3302 O O . ILE C 1 126 ? 34.710 72.483 87.689 1.00 29.85 92 ILE C O 1
ATOM 3307 N N . GLY C 1 127 ? 34.780 71.648 85.595 1.00 28.92 93 GLY C N 1
ATOM 3308 C CA . GLY C 1 127 ? 35.668 72.674 85.097 1.00 28.81 93 GLY C CA 1
ATOM 3309 C C . GLY C 1 127 ? 35.037 74.040 85.274 1.00 32.94 93 GLY C C 1
ATOM 3310 O O . GLY C 1 127 ? 35.590 74.925 85.942 1.00 28.90 93 GLY C O 1
ATOM 3311 N N . ARG C 1 128 ? 33.858 74.217 84.689 1.00 33.92 94 ARG C N 1
ATOM 3312 C CA . ARG C 1 128 ? 33.172 75.496 84.802 1.00 33.51 94 ARG C CA 1
ATOM 3313 C C . ARG C 1 128 ? 32.980 75.901 86.269 1.00 35.67 94 ARG C C 1
ATOM 3314 O O . ARG C 1 128 ? 33.042 77.077 86.606 1.00 35.90 94 ARG C O 1
ATOM 3322 N N . ALA C 1 129 ? 32.771 74.925 87.144 1.00 29.82 95 ALA C N 1
ATOM 3323 C CA . ALA C 1 129 ? 32.527 75.227 88.547 1.00 32.07 95 ALA C CA 1
ATOM 3324 C C . ALA C 1 129 ? 33.784 75.745 89.237 1.00 33.39 95 ALA C C 1
ATOM 3325 O O . ALA C 1 129 ? 33.728 76.684 90.031 1.00 28.70 95 ALA C O 1
ATOM 3327 N N . LEU C 1 130 ? 34.913 75.104 88.953 1.00 31.90 96 LEU C N 1
ATOM 3328 C CA . LEU C 1 130 ? 36.181 75.581 89.467 1.00 30.54 96 LEU C CA 1
ATOM 3329 C C . LEU C 1 130 ? 36.395 76.999 88.947 1.00 30.74 96 LEU C C 1
ATOM 3330 O O . LEU C 1 130 ? 36.735 77.899 89.708 1.00 29.11 96 LEU C O 1
ATOM 3335 N N . VAL C 1 131 ? 36.158 77.203 87.656 1.00 28.31 97 VAL C N 1
ATOM 3336 C CA . VAL C 1 131 ? 36.406 78.508 87.065 1.00 32.27 97 VAL C CA 1
ATOM 3337 C C . VAL C 1 131 ? 35.496 79.602 87.626 1.00 33.03 97 VAL C C 1
ATOM 3338 O O . VAL C 1 131 ? 35.952 80.721 87.876 1.00 32.52 97 VAL C O 1
ATOM 3342 N N . GLN C 1 132 ? 34.218 79.285 87.816 1.00 33.67 98 GLN C N 1
ATOM 3343 C CA . GLN C 1 132 ? 33.280 80.261 88.364 1.00 36.54 98 GLN C CA 1
ATOM 3344 C C . GLN C 1 132 ? 33.698 80.645 89.784 1.00 31.21 98 GLN C C 1
ATOM 3345 O O . GLN C 1 132 ? 33.579 81.795 90.194 1.00 30.07 98 GLN C O 1
ATOM 3351 N N . ILE C 1 133 ? 34.207 79.682 90.531 1.00 29.48 99 ILE C N 1
ATOM 3352 C CA . ILE C 1 133 ? 34.733 79.996 91.844 1.00 28.97 99 ILE C CA 1
ATOM 3353 C C . ILE C 1 133 ? 35.965 80.907 91.763 1.00 33.32 99 ILE C C 1
ATOM 3354 O O . ILE C 1 133 ? 36.038 81.936 92.450 1.00 30.31 99 ILE C O 1
ATOM 3359 N N . PHE C 1 134 ? 36.921 80.520 90.917 1.00 34.50 100 PHE C N 1
ATOM 3360 C CA . PHE C 1 134 ? 38.130 81.303 90.678 1.00 30.94 100 PHE C CA 1
ATOM 3361 C C . PHE C 1 134 ? 37.764 82.764 90.365 1.00 32.01 100 PHE C C 1
ATOM 3362 O O . PHE C 1 134 ? 38.279 83.701 90.990 1.00 27.84 100 PHE C O 1
ATOM 3370 N N . LEU C 1 135 ? 36.852 82.937 89.413 1.00 29.08 101 LEU C N 1
ATOM 3371 C CA . LEU C 1 135 ? 36.453 84.254 88.945 1.00 32.00 101 LEU C CA 1
ATOM 3372 C C . LEU C 1 135 ? 35.972 85.167 90.067 1.00 36.23 101 LEU C C 1
ATOM 3373 O O . LEU C 1 135 ? 36.351 86.335 90.139 1.00 35.56 101 LEU C O 1
ATOM 3378 N N . ASN C 1 136 ? 35.137 84.639 90.947 1.00 36.64 102 ASN C N 1
ATOM 3379 C CA . ASN C 1 136 ? 34.589 85.469 92.000 1.00 38.08 102 ASN C CA 1
ATOM 3380 C C . ASN C 1 136 ? 35.607 85.761 93.083 1.00 40.27 102 ASN C C 1
ATOM 3381 O O . ASN C 1 136 ? 35.490 86.749 93.811 1.00 43.86 102 ASN C O 1
ATOM 3386 N N . GLU C 1 137 ? 36.628 84.916 93.159 1.00 38.80 103 GLU C N 1
ATOM 3387 C CA . GLU C 1 137 ? 37.722 85.111 94.095 1.00 34.64 103 GLU C CA 1
ATOM 3388 C C . GLU C 1 137 ? 38.623 86.277 93.683 1.00 37.16 103 GLU C C 1
ATOM 3389 O O . GLU C 1 137 ? 39.302 86.883 94.513 1.00 35.70 103 GLU C O 1
ATOM 3395 N N . VAL C 1 138 ? 38.627 86.589 92.392 1.00 35.24 104 VAL C N 1
ATOM 3396 C CA . VAL C 1 138 ? 39.585 87.541 91.849 1.00 36.01 104 VAL C CA 1
ATOM 3397 C C . VAL C 1 138 ? 38.927 88.791 91.254 1.00 36.25 104 VAL C C 1
ATOM 3398 O O . VAL C 1 138 ? 39.609 89.756 90.932 1.00 32.96 104 VAL C O 1
ATOM 3402 N N . LYS C 1 139 ? 37.604 88.771 91.115 1.00 39.22 105 LYS C N 1
ATOM 3403 C CA . LYS C 1 139 ? 36.875 89.849 90.435 1.00 38.70 105 LYS C CA 1
ATOM 3404 C C . LYS C 1 139 ? 37.075 91.179 91.131 1.00 40.42 105 LYS C C 1
ATOM 3405 O O . LYS C 1 139 ? 36.644 92.214 90.637 1.00 40.27 105 LYS C O 1
ATOM 3411 N N . SER C 1 140 ? 37.732 91.139 92.280 1.00 36.91 106 SER C N 1
ATOM 3412 C CA . SER C 1 140 ? 37.869 92.306 93.129 1.00 40.55 106 SER C CA 1
ATOM 3413 C C . SER C 1 140 ? 39.289 92.858 93.138 1.00 34.74 106 SER C C 1
ATOM 3414 O O . SER C 1 140 ? 39.510 94.018 93.445 1.00 36.83 106 SER C O 1
ATOM 3417 N N . ASP C 1 141 ? 40.248 92.012 92.801 1.00 35.28 107 ASP C N 1
ATOM 3418 C CA . ASP C 1 141 ? 41.648 92.368 92.919 1.00 31.19 107 ASP C CA 1
ATOM 3419 C C . ASP C 1 141 ? 42.334 92.379 91.569 1.00 29.59 107 ASP C C 1
ATOM 3420 O O . ASP C 1 141 ? 43.551 92.532 91.497 1.00 32.23 107 ASP C O 1
ATOM 3425 N N . TYR C 1 142 ? 41.566 92.191 90.502 1.00 27.16 108 TYR C N 1
ATOM 3426 C CA . TYR C 1 142 ? 42.139 92.099 89.167 1.00 25.53 108 TYR C CA 1
ATOM 3427 C C . TYR C 1 142 ? 41.196 92.702 88.145 1.00 26.77 108 TYR C C 1
ATOM 3428 O O . TYR C 1 142 ? 39.997 92.841 88.389 1.00 32.44 108 TYR C O 1
ATOM 3437 N N . GLN C 1 143 ? 41.736 93.044 86.987 1.00 23.67 109 GLN C N 1
ATOM 3438 C CA . GLN C 1 143 ? 40.920 93.618 85.932 1.00 30.26 109 GLN C CA 1
ATOM 3439 C C . GLN C 1 143 ? 40.954 92.745 84.704 1.00 25.24 109 GLN C C 1
ATOM 3440 O O . GLN C 1 143 ? 40.280 93.026 83.712 1.00 24.64 109 GLN C O 1
ATOM 3446 N N . LYS C 1 144 ? 41.765 91.696 84.761 1.00 20.39 110 LYS C N 1
ATOM 3447 C CA . LYS C 1 144 ? 42.001 90.892 83.570 1.00 22.79 110 LYS C CA 1
ATOM 3448 C C . LYS C 1 144 ? 42.533 89.516 83.927 1.00 20.37 110 LYS C C 1
ATOM 3449 O O . LYS C 1 144 ? 43.378 89.373 84.813 1.00 20.71 110 LYS C O 1
ATOM 3455 N N . VAL C 1 145 ? 41.986 88.510 83.249 1.00 20.34 111 VAL C N 1
ATOM 3456 C CA . VAL C 1 145 ? 42.509 87.155 83.274 1.00 17.87 111 VAL C CA 1
ATOM 3457 C C . VAL C 1 145 ? 43.093 86.900 81.899 1.00 15.88 111 VAL C C 1
ATOM 3458 O O . VAL C 1 145 ? 42.491 87.230 80.868 1.00 17.91 111 VAL C O 1
ATOM 3462 N N . LEU C 1 146 ? 44.271 86.307 81.861 1.00 16.96 112 LEU C N 1
ATOM 3463 C CA . LEU C 1 146 ? 44.872 85.960 80.575 1.00 16.90 112 LEU C CA 1
ATOM 3464 C C . LEU C 1 146 ? 45.410 84.551 80.680 1.00 15.24 112 LEU C C 1
ATOM 3465 O O . LEU C 1 146 ? 45.880 84.142 81.736 1.00 16.55 112 LEU C O 1
ATOM 3470 N N . ILE C 1 147 ? 45.321 83.787 79.601 1.00 18.82 113 ILE C N 1
ATOM 3471 C CA . ILE C 1 147 ? 45.848 82.418 79.626 1.00 18.44 113 ILE C CA 1
ATOM 3472 C C . ILE C 1 147 ? 46.316 81.996 78.246 1.00 16.68 113 ILE C C 1
ATOM 3473 O O . ILE C 1 147 ? 45.894 82.573 77.245 1.00 17.57 113 ILE C O 1
ATOM 3478 N N . HIS C 1 148 ? 47.171 80.978 78.198 1.00 18.66 114 HIS C N 1
ATOM 3479 C CA . HIS C 1 148 ? 47.624 80.399 76.924 1.00 21.93 114 HIS C CA 1
ATOM 3480 C C . HIS C 1 148 ? 46.951 79.062 76.625 1.00 16.24 114 HIS C C 1
ATOM 3481 O O . HIS C 1 148 ? 46.790 78.248 77.518 1.00 16.27 114 HIS C O 1
ATOM 3488 N N . VAL C 1 149 ? 46.598 78.838 75.365 1.00 15.64 115 VAL C N 1
ATOM 3489 C CA . VAL C 1 149 ? 45.996 77.578 74.929 1.00 17.05 115 VAL C CA 1
ATOM 3490 C C . VAL C 1 149 ? 46.575 77.187 73.581 1.00 17.48 115 VAL C C 1
ATOM 3491 O O . VAL C 1 149 ? 46.583 78.000 72.658 1.00 17.79 115 VAL C O 1
ATOM 3495 N N . LEU C 1 150 ? 47.043 75.945 73.460 1.00 18.88 116 LEU C N 1
ATOM 3496 C CA . LEU C 1 150 ? 47.485 75.398 72.167 1.00 19.08 116 LEU C CA 1
ATOM 3497 C C . LEU C 1 150 ? 46.314 75.260 71.189 1.00 20.85 116 LEU C C 1
ATOM 3498 O O . LEU C 1 150 ? 45.205 74.885 71.569 1.00 22.96 116 LEU C O 1
ATOM 3503 N N . SER C 1 151 ? 46.566 75.566 69.926 1.00 21.50 117 SER C N 1
ATOM 3504 C CA . SER C 1 151 ? 45.549 75.431 68.907 1.00 21.49 117 SER C CA 1
ATOM 3505 C C . SER C 1 151 ? 45.325 73.942 68.668 1.00 27.10 117 SER C C 1
ATOM 3506 O O . SER C 1 151 ? 44.340 73.542 68.043 1.00 26.69 117 SER C O 1
ATOM 3509 N N . SER C 1 152 ? 46.243 73.129 69.185 1.00 23.33 118 SER C N 1
ATOM 3510 C CA . SER C 1 152 ? 46.106 71.682 69.137 1.00 23.06 118 SER C CA 1
ATOM 3511 C C . SER C 1 152 ? 45.128 71.187 70.211 1.00 25.12 118 SER C C 1
ATOM 3512 O O . SER C 1 152 ? 44.722 70.029 70.204 1.00 27.07 118 SER C O 1
ATOM 3515 N N . ASN C 1 153 ? 44.744 72.072 71.122 1.00 23.52 119 ASN C N 1
ATOM 3516 C CA . ASN C 1 153 ? 43.901 71.696 72.255 1.00 23.58 119 ASN C CA 1
ATOM 3517 C C . ASN C 1 153 ? 42.493 72.269 72.104 1.00 26.68 119 ASN C C 1
ATOM 3518 O O . ASN C 1 153 ? 42.110 73.186 72.823 1.00 25.58 119 ASN C O 1
ATOM 3523 N N . GLN C 1 154 ? 41.727 71.722 71.159 1.00 33.51 120 GLN C N 1
ATOM 3524 C CA . GLN C 1 154 ? 40.400 72.263 70.809 1.00 31.05 120 GLN C CA 1
ATOM 3525 C C . GLN C 1 154 ? 39.283 71.975 71.834 1.00 25.62 120 GLN C C 1
ATOM 3526 O O . GLN C 1 154 ? 38.236 72.598 71.810 1.00 28.93 120 GLN C O 1
ATOM 3532 N N . GLU C 1 155 ? 39.514 71.039 72.737 1.00 25.46 121 GLU C N 1
ATOM 3533 C CA . GLU C 1 155 ? 38.656 70.888 73.894 1.00 30.34 121 GLU C CA 1
ATOM 3534 C C . GLU C 1 155 ? 38.603 72.176 74.699 1.00 30.60 121 GLU C C 1
ATOM 3535 O O . GLU C 1 155 ? 37.537 72.782 74.898 1.00 31.68 121 GLU C O 1
ATOM 3541 N N . ALA C 1 156 ? 39.769 72.560 75.203 1.00 26.98 122 ALA C N 1
ATOM 3542 C CA . ALA C 1 156 ? 39.935 73.801 75.939 1.00 25.91 122 ALA C CA 1
ATOM 3543 C C . ALA C 1 156 ? 39.434 75.027 75.145 1.00 23.18 122 ALA C C 1
ATOM 3544 O O . ALA C 1 156 ? 38.780 75.909 75.700 1.00 20.13 122 ALA C O 1
ATOM 3546 N N . VAL C 1 157 ? 39.756 75.087 73.855 1.00 20.63 123 VAL C N 1
ATOM 3547 C CA . VAL C 1 157 ? 39.190 76.112 72.994 1.00 22.05 123 VAL C CA 1
ATOM 3548 C C . VAL C 1 157 ? 37.674 76.266 73.191 1.00 23.27 123 VAL C C 1
ATOM 3549 O O . VAL C 1 157 ? 37.187 77.334 73.549 1.00 24.51 123 VAL C O 1
ATOM 3553 N N . LEU C 1 158 ? 36.933 75.192 72.954 1.00 26.11 124 LEU C N 1
ATOM 3554 C CA . LEU C 1 158 ? 35.478 75.203 73.100 1.00 26.74 124 LEU C CA 1
ATOM 3555 C C . LEU C 1 158 ? 35.005 75.464 74.541 1.00 27.06 124 LEU C C 1
ATOM 3556 O O . LEU C 1 158 ? 33.951 76.068 74.748 1.00 26.79 124 LEU C O 1
ATOM 3561 N N . PHE C 1 159 ? 35.786 75.021 75.526 1.00 24.52 125 PHE C N 1
ATOM 3562 C CA . PHE C 1 159 ? 35.493 75.281 76.945 1.00 22.95 125 PHE C CA 1
ATOM 3563 C C . PHE C 1 159 ? 35.659 76.753 77.314 1.00 23.91 125 PHE C C 1
ATOM 3564 O O . PHE C 1 159 ? 34.862 77.304 78.064 1.00 24.24 125 PHE C O 1
ATOM 3572 N N . TYR C 1 160 ? 36.695 77.394 76.781 1.00 23.90 126 TYR C N 1
ATOM 3573 C CA . TYR C 1 160 ? 36.894 78.811 77.017 1.00 21.06 126 TYR C CA 1
ATOM 3574 C C . TYR C 1 160 ? 35.911 79.693 76.242 1.00 23.82 126 TYR C C 1
ATOM 3575 O O . TYR C 1 160 ? 35.454 80.718 76.751 1.00 20.85 126 TYR C O 1
ATOM 3584 N N . LYS C 1 161 ? 35.593 79.305 75.010 1.00 24.20 127 LYS C N 1
ATOM 3585 C CA . LYS C 1 161 ? 34.581 80.034 74.258 1.00 23.82 127 LYS C CA 1
ATOM 3586 C C . LYS C 1 161 ? 33.264 79.949 75.015 1.00 27.17 127 LYS C C 1
ATOM 3587 O O . LYS C 1 161 ? 32.551 80.940 75.171 1.00 30.28 127 LYS C O 1
ATOM 3593 N N . LYS C 1 162 ? 32.952 78.770 75.523 1.00 23.62 128 LYS C N 1
ATOM 3594 C CA . LYS C 1 162 ? 31.742 78.620 76.305 1.00 27.17 128 LYS C CA 1
ATOM 3595 C C . LYS C 1 162 ? 31.710 79.573 77.508 1.00 24.99 128 LYS C C 1
ATOM 3596 O O . LYS C 1 162 ? 30.675 80.163 77.811 1.00 25.31 128 LYS C O 1
ATOM 3602 N N . LEU C 1 163 ? 32.840 79.728 78.183 1.00 26.01 129 LEU C N 1
ATOM 3603 C CA . LEU C 1 163 ? 32.916 80.578 79.373 1.00 24.31 129 LEU C CA 1
ATOM 3604 C C . LEU C 1 163 ? 32.967 82.108 79.112 1.00 25.67 129 LEU C C 1
ATOM 3605 O O . LEU C 1 163 ? 32.911 82.912 80.054 1.00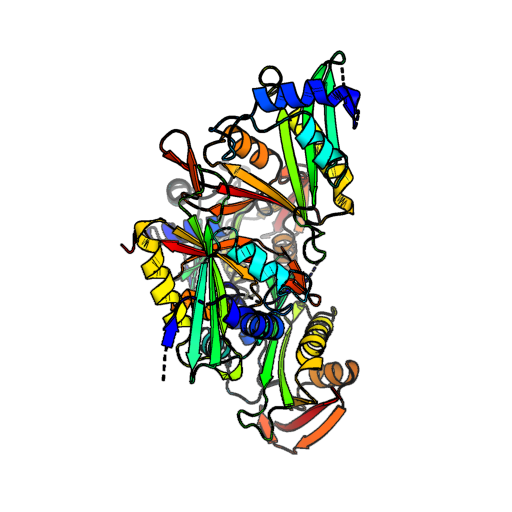 26.40 129 LEU C O 1
ATOM 3610 N N . GLY C 1 164 ? 33.054 82.501 77.843 1.00 24.47 130 GLY C N 1
ATOM 3611 C CA . GLY C 1 164 ? 33.062 83.907 77.468 1.00 26.73 130 GLY C CA 1
ATOM 3612 C C . GLY C 1 164 ? 34.413 84.608 77.403 1.00 28.78 130 GLY C C 1
ATOM 3613 O O . GLY C 1 164 ? 34.484 85.844 77.459 1.00 30.77 130 GLY C O 1
ATOM 3614 N N . PHE C 1 165 ? 35.486 83.830 77.302 1.00 25.57 131 PHE C N 1
ATOM 3615 C CA . PHE C 1 165 ? 36.821 84.385 77.098 1.00 24.11 131 PHE C CA 1
ATOM 3616 C C . PHE C 1 165 ? 36.918 84.827 75.654 1.00 19.84 131 PHE C C 1
ATOM 3617 O O . PHE C 1 165 ? 36.346 84.189 74.776 1.00 22.08 131 PHE C O 1
ATOM 3625 N N . ASP C 1 166 ? 37.624 85.919 75.393 1.00 19.56 132 ASP C N 1
ATOM 3626 C CA . ASP C 1 166 ? 37.821 86.322 74.007 1.00 19.13 132 ASP C CA 1
ATOM 3627 C C . ASP C 1 166 ? 39.199 85.880 73.543 1.00 17.62 132 ASP C C 1
ATOM 3628 O O . ASP C 1 166 ? 40.154 85.872 74.321 1.00 18.04 132 ASP C O 1
ATOM 3633 N N . LEU C 1 167 ? 39.296 85.516 72.272 1.00 15.85 133 LEU C N 1
ATOM 3634 C CA . LEU C 1 167 ? 40.586 85.259 71.652 1.00 17.65 133 LEU C CA 1
ATOM 3635 C C . LEU C 1 167 ? 41.351 86.563 71.484 1.00 15.41 133 LEU C C 1
ATOM 3636 O O . LEU C 1 167 ? 41.093 87.325 70.557 1.00 18.07 133 LEU C O 1
ATOM 3641 N N . GLU C 1 168 ? 42.313 86.811 72.354 1.00 14.02 134 GLU C N 1
ATOM 3642 C CA . GLU C 1 168 ? 43.088 88.053 72.260 1.00 17.81 134 GLU C CA 1
ATOM 3643 C C . GLU C 1 168 ? 44.215 88.040 71.219 1.00 15.32 134 GLU C C 1
ATOM 3644 O O . GLU C 1 168 ? 44.465 89.051 70.581 1.00 12.63 134 GLU C O 1
ATOM 3650 N N . ALA C 1 169 ? 44.864 86.894 71.015 1.00 16.19 135 ALA C N 1
ATOM 3651 C CA . ALA C 1 169 ? 46.012 86.832 70.099 1.00 14.64 135 ALA C CA 1
ATOM 3652 C C . ALA C 1 169 ? 46.322 85.421 69.635 1.00 13.07 135 ALA C C 1
ATOM 3653 O O . ALA C 1 169 ? 46.001 84.456 70.312 1.00 17.06 135 ALA C O 1
ATOM 3655 N N . ARG C 1 170 ? 46.973 85.310 68.492 1.00 12.06 136 ARG C N 1
ATOM 3656 C CA . ARG C 1 170 ? 47.430 84.024 68.001 1.00 18.27 136 ARG C CA 1
ATOM 3657 C C . ARG C 1 170 ? 48.908 84.098 67.576 1.00 16.17 136 ARG C C 1
ATOM 3658 O O . ARG C 1 170 ? 49.240 84.734 66.590 1.00 15.13 136 ARG C O 1
ATOM 3666 N N . LEU C 1 171 ? 49.785 83.447 68.331 1.00 16.63 137 LEU C N 1
ATOM 3667 C CA . LEU C 1 171 ? 51.193 83.354 67.960 1.00 17.60 137 LEU C CA 1
ATOM 3668 C C . LEU C 1 171 ? 51.451 82.123 67.081 1.00 19.90 137 LEU C C 1
ATOM 3669 O O . LEU C 1 171 ? 51.356 80.973 67.519 1.00 18.60 137 LEU C O 1
ATOM 3674 N N . THR C 1 172 ? 51.815 82.396 65.842 1.00 18.50 138 THR C N 1
ATOM 3675 C CA . THR C 1 172 ? 51.857 81.406 64.796 1.00 17.51 138 THR C CA 1
ATOM 3676 C C . THR C 1 172 ? 53.134 80.554 64.798 1.00 22.42 138 THR C C 1
ATOM 3677 O O . THR C 1 172 ? 54.246 81.081 64.883 1.00 20.24 138 THR C O 1
ATOM 3681 N N . LYS C 1 173 ? 52.956 79.235 64.687 1.00 22.27 139 LYS C N 1
ATOM 3682 C CA . LYS C 1 173 ? 54.060 78.272 64.692 1.00 20.46 139 LYS C CA 1
ATOM 3683 C C . LYS C 1 173 ? 54.953 78.451 65.900 1.00 19.54 139 LYS C C 1
ATOM 3684 O O . LYS C 1 173 ? 56.185 78.370 65.826 1.00 17.53 139 LYS C O 1
ATOM 3690 N N . GLN C 1 174 ? 54.310 78.687 67.027 1.00 18.26 140 GLN C N 1
ATOM 3691 C CA . GLN C 1 174 ? 55.026 78.932 68.262 1.00 20.20 140 GLN C CA 1
ATOM 3692 C C . GLN C 1 174 ? 55.753 77.682 68.786 1.00 22.36 140 GLN C C 1
ATOM 3693 O O . GLN C 1 174 ? 56.841 77.778 69.366 1.00 22.52 140 GLN C O 1
ATOM 3699 N N . PHE C 1 175 ? 55.171 76.510 68.566 1.00 19.12 141 PHE C N 1
ATOM 3700 C CA . PHE C 1 175 ? 55.716 75.304 69.163 1.00 18.44 141 PHE C CA 1
ATOM 3701 C C . PHE C 1 175 ? 55.786 74.151 68.176 1.00 22.40 141 PHE C C 1
ATOM 3702 O O . PHE C 1 175 ? 54.903 73.981 67.325 1.00 22.02 141 PHE C O 1
ATOM 3710 N N . PHE C 1 176 ? 56.858 73.370 68.271 1.00 24.57 142 PHE C N 1
ATOM 3711 C CA . PHE C 1 176 ? 56.959 72.156 67.464 1.00 25.64 142 PHE C CA 1
ATOM 3712 C C . PHE C 1 176 ? 56.775 70.887 68.304 1.00 24.98 142 PHE C C 1
ATOM 3713 O O . PHE C 1 176 ? 57.639 70.546 69.121 1.00 26.55 142 PHE C O 1
ATOM 3721 N N . LEU C 1 177 ? 55.642 70.210 68.099 1.00 25.11 143 LEU C N 1
ATOM 3722 C CA . LEU C 1 177 ? 55.250 69.014 68.866 1.00 25.24 143 LEU C CA 1
ATOM 3723 C C . LEU C 1 177 ? 54.720 67.878 67.988 1.00 26.79 143 LEU C C 1
ATOM 3724 O O . LEU C 1 177 ? 53.836 68.081 67.145 1.00 24.22 143 LEU C O 1
ATOM 3729 N N . LYS C 1 178 ? 55.232 66.673 68.213 1.00 28.81 144 LYS C N 1
ATOM 3730 C CA . LYS C 1 178 ? 54.770 65.502 67.469 1.00 27.89 144 LYS C CA 1
ATOM 3731 C C . LYS C 1 178 ? 54.782 65.706 65.960 1.00 27.33 144 LYS C C 1
ATOM 3732 O O . LYS C 1 178 ? 53.812 65.377 65.270 1.00 29.82 144 LYS C O 1
ATOM 3738 N N . GLY C 1 179 ? 55.884 66.249 65.453 1.00 24.18 145 GLY C N 1
ATOM 3739 C CA . GLY C 1 179 ? 56.075 66.413 64.024 1.00 24.21 145 GLY C CA 1
ATOM 3740 C C . GLY C 1 179 ? 55.386 67.586 63.351 1.00 28.08 145 GLY C C 1
ATOM 3741 O O . GLY C 1 179 ? 55.492 67.726 62.134 1.00 31.49 145 GLY C O 1
ATOM 3742 N N . GLN C 1 180 ? 54.684 68.420 64.122 1.00 29.49 146 GLN C N 1
ATOM 3743 C CA . GLN C 1 180 ? 53.980 69.586 63.575 1.00 28.95 146 GLN C CA 1
ATOM 3744 C C . GLN C 1 180 ? 54.180 70.850 64.398 1.00 28.05 146 GLN C C 1
ATOM 3745 O O . GLN C 1 180 ? 54.430 70.794 65.604 1.00 26.20 146 GLN C O 1
ATOM 3751 N N . TYR C 1 181 ? 54.033 71.988 63.732 1.00 24.88 147 TYR C N 1
ATOM 3752 C CA . TYR C 1 181 ? 53.996 73.286 64.391 1.00 26.52 147 TYR C CA 1
ATOM 3753 C C . TYR C 1 181 ? 52.609 73.568 64.938 1.00 25.20 147 TYR C C 1
ATOM 3754 O O . TYR C 1 181 ? 51.615 73.151 64.365 1.00 31.57 147 TYR C O 1
ATOM 3763 N N . VAL C 1 182 ? 52.549 74.291 66.043 1.00 20.90 148 VAL C N 1
ATOM 3764 C CA . VAL C 1 182 ? 51.289 74.604 66.684 1.00 20.49 148 VAL C CA 1
ATOM 3765 C C . VAL C 1 182 ? 51.267 76.091 67.049 1.00 22.53 148 VAL C C 1
ATOM 3766 O O . VAL C 1 182 ? 52.309 76.700 67.298 1.00 22.20 148 VAL C O 1
ATOM 3770 N N . ASP C 1 183 ? 50.082 76.681 67.063 1.00 21.01 149 ASP C N 1
ATOM 3771 C CA . ASP C 1 183 ? 49.950 78.073 67.444 1.00 18.94 149 ASP C CA 1
ATOM 3772 C C . ASP C 1 183 ? 49.687 78.223 68.944 1.00 21.35 149 ASP C C 1
ATOM 3773 O O . ASP C 1 183 ? 49.168 77.310 69.600 1.00 21.73 149 ASP C O 1
ATOM 3778 N N . ASP C 1 184 ? 50.067 79.378 69.480 1.00 18.28 150 ASP C N 1
ATOM 3779 C CA . ASP C 1 184 ? 49.782 79.727 70.859 1.00 17.04 150 ASP C CA 1
ATOM 3780 C C . ASP C 1 184 ? 48.664 80.766 70.811 1.00 17.81 150 ASP C C 1
ATOM 3781 O O . ASP C 1 184 ? 48.835 81.854 70.246 1.00 16.34 150 ASP C O 1
ATOM 3786 N N . LEU C 1 185 ? 47.509 80.409 71.355 1.00 16.67 151 LEU C N 1
ATOM 3787 C CA . LEU C 1 185 ? 46.375 81.320 71.408 1.00 16.84 151 LEU C CA 1
ATOM 3788 C C . LEU C 1 185 ? 46.277 81.914 72.788 1.00 16.53 151 LEU C C 1
ATOM 3789 O O . LEU C 1 185 ? 46.357 81.210 73.791 1.00 16.48 151 LEU C O 1
ATOM 3794 N N . ILE C 1 186 ? 46.088 83.219 72.842 1.00 14.38 152 ILE C N 1
ATOM 3795 C CA . ILE C 1 186 ? 45.957 83.871 74.122 1.00 15.71 152 ILE C CA 1
ATOM 3796 C C . ILE C 1 186 ? 44.497 84.261 74.300 1.00 15.41 152 ILE C C 1
ATOM 3797 O O . ILE C 1 186 ? 43.933 84.915 73.440 1.00 17.84 152 ILE C O 1
ATOM 3802 N N . TYR C 1 187 ? 43.882 83.814 75.387 1.00 13.99 153 TYR C N 1
ATOM 3803 C CA . TYR C 1 187 ? 42.488 84.099 75.674 1.00 13.63 153 TYR C CA 1
ATOM 3804 C C . TYR C 1 187 ? 42.392 85.007 76.876 1.00 18.15 153 TYR C C 1
ATOM 3805 O O . TYR C 1 187 ? 43.232 84.936 77.788 1.00 17.97 153 TYR C O 1
ATOM 3814 N N . SER C 1 188 ? 41.381 85.875 76.899 1.00 18.82 154 SER C N 1
ATOM 3815 C CA . SER C 1 188 ? 41.265 86.785 78.037 1.00 20.58 154 SER C CA 1
ATOM 3816 C C . SER C 1 188 ? 39.850 87.025 78.522 1.00 20.88 154 SER C C 1
ATOM 3817 O O . SER C 1 188 ? 38.872 86.901 77.788 1.00 22.05 154 SER C O 1
ATOM 3820 N N . TYR C 1 189 ? 39.771 87.374 79.788 1.00 17.79 155 TYR C N 1
ATOM 3821 C CA . TYR C 1 189 ? 38.516 87.666 80.404 1.00 22.98 155 TYR C CA 1
ATOM 3822 C C . TYR C 1 189 ? 38.628 89.045 81.041 1.00 24.53 155 TYR C C 1
ATOM 3823 O O . TYR C 1 189 ? 39.584 89.340 81.780 1.00 17.64 155 TYR C O 1
ATOM 3832 N N . ASP C 1 190 ? 37.634 89.876 80.720 1.00 29.03 156 ASP C N 1
ATOM 3833 C CA . ASP C 1 190 ? 37.522 91.247 81.198 1.00 26.69 156 ASP C CA 1
ATOM 3834 C C . ASP C 1 190 ? 36.757 91.326 82.510 1.00 27.57 156 ASP C C 1
ATOM 3835 O O . ASP C 1 190 ? 35.537 91.375 82.515 1.00 28.75 156 ASP C O 1
ATOM 3840 N N . LEU C 1 191 ? 37.487 91.356 83.618 1.00 29.22 157 LEU C N 1
ATOM 3841 C CA . LEU C 1 191 ? 36.898 91.439 84.948 1.00 28.89 157 LEU C CA 1
ATOM 3842 C C . LEU C 1 191 ? 36.269 92.823 85.242 1.00 36.71 157 LEU C C 1
ATOM 3843 O O . LEU C 1 191 ? 35.897 93.101 86.378 1.00 37.82 157 LEU C O 1
ATOM 3848 N N . GLU C 1 192 ? 36.149 93.681 84.228 1.00 38.96 158 GLU C N 1
ATOM 3849 C CA . GLU C 1 192 ? 35.539 95.013 84.393 1.00 41.86 158 GLU C CA 1
ATOM 3850 C C . GLU C 1 192 ? 34.202 95.183 83.643 1.00 37.78 158 GLU C C 1
ATOM 3851 O O . GLU C 1 192 ? 33.495 94.217 83.338 1.00 38.66 158 GLU C O 1
ATOM 3857 N N . SER D 1 34 ? 76.641 64.196 48.969 1.00 20.00 0 SER D N 1
ATOM 3858 C CA . SER D 1 34 ? 76.512 63.414 47.767 1.00 20.00 0 SER D CA 1
ATOM 3859 C C . SER D 1 34 ? 75.914 62.051 48.076 1.00 20.00 0 SER D C 1
ATOM 3860 O O . SER D 1 34 ? 76.174 61.083 47.376 1.00 46.81 0 SER D O 1
ATOM 3871 N N . LYS D 1 36 ? 73.002 59.357 48.056 1.00 43.36 2 LYS D N 1
ATOM 3872 C CA . LYS D 1 36 ? 71.844 59.066 47.227 1.00 43.96 2 LYS D CA 1
ATOM 3873 C C . LYS D 1 36 ? 71.160 57.778 47.683 1.00 37.23 2 LYS D C 1
ATOM 3874 O O . LYS D 1 36 ? 71.807 56.735 47.818 1.00 36.28 2 LYS D O 1
ATOM 3876 N N . ILE D 1 37 ? 69.857 57.857 47.933 1.00 33.13 3 ILE D N 1
ATOM 3877 C CA . ILE D 1 37 ? 69.072 56.667 48.266 1.00 32.33 3 ILE D CA 1
ATOM 3878 C C . ILE D 1 37 ? 68.275 56.173 47.065 1.00 30.20 3 ILE D C 1
ATOM 3879 O O . ILE D 1 37 ? 67.527 56.930 46.446 1.00 30.33 3 ILE D O 1
ATOM 3884 N N . SER D 1 38 ? 68.441 54.899 46.732 1.00 30.39 4 SER D N 1
ATOM 3885 C CA . SER D 1 38 ? 67.716 54.316 45.609 1.00 27.48 4 SER D CA 1
ATOM 3886 C C . SER D 1 38 ? 67.380 52.840 45.839 1.00 27.08 4 SER D C 1
ATOM 3887 O O . SER D 1 38 ? 67.856 52.218 46.790 1.00 28.22 4 SER D O 1
ATOM 3890 N N . PRO D 1 39 ? 66.557 52.269 44.958 1.00 27.99 5 PRO D N 1
ATOM 3891 C CA . PRO D 1 39 ? 66.273 50.848 45.096 1.00 30.69 5 PRO D CA 1
ATOM 3892 C C . PRO D 1 39 ? 67.514 50.026 44.836 1.00 34.63 5 PRO D C 1
ATOM 3893 O O . PRO D 1 39 ? 68.418 50.440 44.103 1.00 38.10 5 PRO D O 1
ATOM 3905 N N . LEU D 1 41 ? 70.009 46.985 43.529 1.00 32.74 7 LEU D N 1
ATOM 3906 C CA . LEU D 1 41 ? 70.235 46.294 42.259 1.00 31.07 7 LEU D CA 1
ATOM 3907 C C . LEU D 1 41 ? 70.840 44.950 42.561 1.00 33.81 7 LEU D C 1
ATOM 3908 O O . LEU D 1 41 ? 71.513 44.800 43.582 1.00 35.67 7 LEU D O 1
ATOM 3913 N N . LEU D 1 42 ? 70.637 43.987 41.663 1.00 28.81 8 LEU D N 1
ATOM 3914 C CA . LEU D 1 42 ? 71.282 42.688 41.798 1.00 31.08 8 LEU D CA 1
ATOM 3915 C C . LEU D 1 42 ? 72.776 42.852 42.109 1.00 32.33 8 LEU D C 1
ATOM 3916 O O . LEU D 1 42 ? 73.366 42.039 42.832 1.00 31.67 8 LEU D O 1
ATOM 3921 N N . SER D 1 43 ? 73.369 43.917 41.571 1.00 30.54 9 SER D N 1
ATOM 3922 C CA . SER D 1 43 ? 74.792 44.222 41.758 1.00 33.46 9 SER D CA 1
ATOM 3923 C C . SER D 1 43 ? 75.127 44.564 43.205 1.00 33.11 9 SER D C 1
ATOM 3924 O O . SER D 1 43 ? 76.169 44.158 43.731 1.00 33.01 9 SER D O 1
ATOM 3927 N N . ASP D 1 44 ? 74.231 45.320 43.831 1.00 26.68 10 ASP D N 1
ATOM 3928 C CA . ASP D 1 44 ? 74.416 45.782 45.197 1.00 30.42 10 ASP D CA 1
ATOM 3929 C C . ASP D 1 44 ? 74.553 44.661 46.251 1.00 33.88 10 ASP D C 1
ATOM 3930 O O . ASP D 1 44 ? 75.222 44.841 47.277 1.00 36.22 10 ASP D O 1
ATOM 3935 N N . ILE D 1 45 ? 73.951 43.503 45.991 1.00 33.87 11 ILE D N 1
ATOM 3936 C CA . ILE D 1 45 ? 73.781 42.472 47.018 1.00 32.42 11 ILE D CA 1
ATOM 3937 C C . ILE D 1 45 ? 75.062 42.116 47.774 1.00 30.30 11 ILE D C 1
ATOM 3938 O O . ILE D 1 45 ? 75.056 41.972 48.994 1.00 31.93 11 ILE D O 1
ATOM 3943 N N . GLU D 1 46 ? 76.159 41.976 47.049 1.00 35.34 12 GLU D N 1
ATOM 3944 C CA . GLU D 1 46 ? 77.460 41.714 47.657 1.00 35.35 12 GLU D CA 1
ATOM 3945 C C . GLU D 1 46 ? 77.775 42.698 48.780 1.00 30.72 12 GLU D C 1
ATOM 3946 O O . GLU D 1 46 ? 78.090 42.302 49.904 1.00 30.12 12 GLU D O 1
ATOM 3952 N N . GLN D 1 47 ? 77.691 43.986 48.462 1.00 29.51 13 GLN D N 1
ATOM 3953 C CA . GLN D 1 47 ? 77.973 45.037 49.430 1.00 31.66 13 GLN D CA 1
ATOM 3954 C C . GLN D 1 47 ? 76.976 45.015 50.570 1.00 30.29 13 GLN D C 1
ATOM 3955 O O . GLN D 1 47 ? 77.307 45.397 51.687 1.00 31.33 13 GLN D O 1
ATOM 3961 N N . VAL D 1 48 ? 75.752 44.578 50.293 1.00 30.03 14 VAL D N 1
ATOM 3962 C CA . VAL D 1 48 ? 74.721 44.547 51.326 1.00 29.63 14 VAL D CA 1
ATOM 3963 C C . VAL D 1 48 ? 74.954 43.411 52.325 1.00 27.78 14 VAL D C 1
ATOM 3964 O O . VAL D 1 48 ? 74.899 43.620 53.539 1.00 29.37 14 VAL D O 1
ATOM 3968 N N . VAL D 1 49 ? 75.237 42.219 51.826 1.00 25.01 15 VAL D N 1
ATOM 3969 C CA . VAL D 1 49 ? 75.533 41.120 52.723 1.00 26.31 15 VAL D CA 1
ATOM 3970 C C . VAL D 1 49 ? 76.696 41.506 53.612 1.00 26.30 15 VAL D C 1
ATOM 3971 O O . VAL D 1 49 ? 76.673 41.282 54.823 1.00 28.38 15 VAL D O 1
ATOM 3975 N N . GLU D 1 50 ? 77.710 42.101 52.996 1.00 29.82 16 GLU D N 1
ATOM 3976 C CA . GLU D 1 50 ? 78.921 42.514 53.698 1.00 30.59 16 GLU D CA 1
ATOM 3977 C C . GLU D 1 50 ? 78.625 43.524 54.820 1.00 27.56 16 GLU D C 1
ATOM 3978 O O . GLU D 1 50 ? 79.158 43.398 55.934 1.00 25.91 16 GLU D O 1
ATOM 3980 N N . LEU D 1 51 ? 77.758 44.497 54.531 1.00 24.20 17 LEU D N 1
ATOM 3981 C CA . LEU D 1 51 ? 77.394 45.541 55.500 1.00 23.92 17 LEU D CA 1
ATOM 3982 C C . LEU D 1 51 ? 76.542 45.028 56.660 1.00 27.03 17 LEU D C 1
ATOM 3983 O O . LEU D 1 51 ? 76.770 45.383 57.817 1.00 27.41 17 LEU D O 1
ATOM 3988 N N . GLU D 1 52 ? 75.543 44.210 56.358 1.00 27.07 18 GLU D N 1
ATOM 3989 C CA . GLU D 1 52 ? 74.748 43.610 57.425 1.00 27.47 18 GLU D CA 1
ATOM 3990 C C . GLU D 1 52 ? 75.608 42.773 58.359 1.00 26.94 18 GLU D C 1
ATOM 3991 O O . GLU D 1 52 ? 75.585 42.960 59.564 1.00 26.38 18 GLU D O 1
ATOM 3997 N N . ASN D 1 53 ? 76.392 41.860 57.806 1.00 27.66 19 ASN D N 1
ATOM 3998 C CA . ASN D 1 53 ? 77.160 40.969 58.662 1.00 26.88 19 ASN D CA 1
ATOM 3999 C C . ASN D 1 53 ? 78.163 41.730 59.528 1.00 29.40 19 ASN D C 1
ATOM 4000 O O . ASN D 1 53 ? 78.634 41.231 60.561 1.00 29.25 19 ASN D O 1
ATOM 4005 N N . LYS D 1 54 ? 78.460 42.956 59.111 1.00 29.15 20 LYS D N 1
ATOM 4006 C CA . LYS D 1 54 ? 79.334 43.833 59.875 1.00 32.46 20 LYS D CA 1
ATOM 4007 C C . LYS D 1 54 ? 78.557 44.548 60.982 1.00 29.16 20 LYS D C 1
ATOM 4008 O O . LYS D 1 54 ? 79.140 45.029 61.964 1.00 25.96 20 LYS D O 1
ATOM 4014 N N . THR D 1 55 ? 77.237 44.588 60.820 1.00 26.13 21 THR D N 1
ATOM 4015 C CA . THR D 1 55 ? 76.363 45.311 61.735 1.00 25.63 21 THR D CA 1
ATOM 4016 C C . THR D 1 55 ? 75.735 44.434 62.822 1.00 26.81 21 THR D C 1
ATOM 4017 O O . THR D 1 55 ? 75.697 44.809 63.991 1.00 26.58 21 THR D O 1
ATOM 4021 N N . TRP D 1 56 ? 75.251 43.263 62.440 1.00 26.67 22 TRP D N 1
ATOM 4022 C CA . TRP D 1 56 ? 74.443 42.461 63.348 1.00 26.75 22 TRP D CA 1
ATOM 4023 C C . TRP D 1 56 ? 75.256 41.723 64.400 1.00 25.82 22 TRP D C 1
ATOM 4024 O O . TRP D 1 56 ? 76.122 40.923 64.074 1.00 29.09 22 TRP D O 1
ATOM 4035 N N . SER D 1 57 ? 74.976 42.010 65.667 1.00 25.08 23 SER D N 1
ATOM 4036 C CA . SER D 1 57 ? 75.570 41.244 66.768 1.00 28.59 23 SER D CA 1
ATOM 4037 C C . SER D 1 57 ? 74.546 40.866 67.859 1.00 25.65 23 SER D C 1
ATOM 4038 O O . SER D 1 57 ? 73.417 41.342 67.855 1.00 21.74 23 SER D O 1
ATOM 4041 N N . GLU D 1 58 ? 74.972 40.003 68.780 1.00 23.98 24 GLU D N 1
ATOM 4042 C CA . GLU D 1 58 ? 74.139 39.517 69.866 1.00 24.23 24 GLU D CA 1
ATOM 4043 C C . GLU D 1 58 ? 73.575 40.642 70.715 1.00 22.07 24 GLU D C 1
ATOM 4044 O O . GLU D 1 58 ? 72.739 40.425 71.597 1.00 20.98 24 GLU D O 1
ATOM 4050 N N . GLN D 1 59 ? 74.056 41.844 70.468 1.00 21.14 25 GLN D N 1
ATOM 4051 C CA . GLN D 1 59 ? 73.597 42.994 71.219 1.00 22.42 25 GLN D CA 1
ATOM 4052 C C . GLN D 1 59 ? 72.323 43.554 70.592 1.00 21.42 25 GLN D C 1
ATOM 4053 O O . GLN D 1 59 ? 71.527 44.165 71.283 1.00 21.97 25 GLN D O 1
ATOM 4059 N N . ASN D 1 60 ? 72.139 43.338 69.285 1.00 20.95 26 ASN D N 1
ATOM 4060 C CA . ASN D 1 60 ? 70.981 43.875 68.565 1.00 21.48 26 ASN D CA 1
ATOM 4061 C C . ASN D 1 60 ? 70.121 42.863 67.774 1.00 23.74 26 ASN D C 1
ATOM 4062 O O . ASN D 1 60 ? 69.132 43.237 67.138 1.00 17.65 26 ASN D O 1
ATOM 4067 N N . THR D 1 61 ? 70.490 41.587 67.832 1.00 23.53 27 THR D N 1
ATOM 4068 C CA . THR D 1 61 ? 69.715 40.547 67.170 1.00 23.59 27 THR D CA 1
ATOM 4069 C C . THR D 1 61 ? 69.839 39.219 67.915 1.00 22.72 27 THR D C 1
ATOM 4070 O O . THR D 1 61 ? 70.920 38.888 68.415 1.00 25.04 27 THR D O 1
ATOM 4074 N N . PRO D 1 62 ? 68.722 38.470 68.010 1.00 24.64 28 PRO D N 1
ATOM 4075 C CA . PRO D 1 62 ? 68.575 37.183 68.722 1.00 18.65 28 PRO D CA 1
ATOM 4076 C C . PRO D 1 62 ? 68.880 36.006 67.811 1.00 18.89 28 PRO D C 1
ATOM 4077 O O . PRO D 1 62 ? 69.077 34.874 68.247 1.00 19.08 28 PRO D O 1
ATOM 4081 N N . VAL D 1 63 ? 68.889 36.283 66.522 1.00 21.00 29 VAL D N 1
ATOM 4082 C CA . VAL D 1 63 ? 69.156 35.272 65.517 1.00 23.15 29 VAL D CA 1
ATOM 4083 C C . VAL D 1 63 ? 70.641 34.920 65.465 1.00 25.55 29 VAL D C 1
ATOM 4084 O O . VAL D 1 63 ? 71.504 35.788 65.666 1.00 26.27 29 VAL D O 1
ATOM 4088 N N . PRO D 1 64 ? 70.943 33.643 65.203 1.00 24.98 30 PRO D N 1
ATOM 4089 C CA . PRO D 1 64 ? 72.338 33.202 65.086 1.00 27.05 30 PRO D CA 1
ATOM 4090 C C . PRO D 1 64 ? 73.090 33.983 64.001 1.00 30.99 30 PRO D C 1
ATOM 4091 O O . PRO D 1 64 ? 72.565 34.210 62.894 1.00 29.71 30 PRO D O 1
ATOM 4095 N N . LEU D 1 65 ? 74.311 34.398 64.341 1.00 31.67 31 LEU D N 1
ATOM 4096 C CA . LEU D 1 65 ? 75.206 35.073 63.404 1.00 32.75 31 LEU D CA 1
ATOM 4097 C C . LEU D 1 65 ? 75.980 34.010 62.614 1.00 35.75 31 LEU D C 1
ATOM 4098 O O . LEU D 1 65 ? 76.330 32.961 63.164 1.00 33.03 31 LEU D O 1
ATOM 4103 N N . PRO D 1 66 ? 76.246 34.267 61.322 1.00 37.72 32 PRO D N 1
ATOM 4104 C CA . PRO D 1 66 ? 75.982 35.515 60.609 1.00 34.66 32 PRO D CA 1
ATOM 4105 C C . PRO D 1 66 ? 74.561 35.494 60.083 1.00 35.51 32 PRO D C 1
ATOM 4106 O O . PRO D 1 66 ? 74.096 34.445 59.635 1.00 35.18 32 PRO D O 1
ATOM 4110 N N . VAL D 1 67 ? 73.887 36.636 60.114 1.00 37.35 33 VAL D N 1
ATOM 4111 C CA . VAL D 1 67 ? 72.464 36.674 59.781 1.00 35.77 33 VAL D CA 1
ATOM 4112 C C . VAL D 1 67 ? 72.214 36.639 58.288 1.00 39.47 33 VAL D C 1
ATOM 4113 O O . VAL D 1 67 ? 71.255 36.021 57.832 1.00 37.96 33 VAL D O 1
ATOM 4117 N N . ALA D 1 68 ? 73.082 37.303 57.530 1.00 41.39 34 ALA D N 1
ATOM 4118 C CA . ALA D 1 68 ? 72.841 37.530 56.110 1.00 36.79 34 ALA D CA 1
ATOM 4119 C C . ALA D 1 68 ? 73.703 36.646 55.222 1.00 37.14 34 ALA D C 1
ATOM 4120 O O . ALA D 1 68 ? 74.805 36.247 55.600 1.00 37.04 34 ALA D O 1
ATOM 4122 N N . SER D 1 69 ? 73.189 36.350 54.034 1.00 41.02 35 SER D N 1
ATOM 4123 C CA . SER D 1 69 ? 73.974 35.696 52.996 1.00 37.61 35 SER D CA 1
ATOM 4124 C C . SER D 1 69 ? 73.468 36.147 51.639 1.00 41.70 35 SER D C 1
ATOM 4125 O O . SER D 1 69 ? 72.392 36.760 51.530 1.00 39.12 35 SER D O 1
ATOM 4128 N N . LYS D 1 70 ? 74.267 35.851 50.615 1.00 39.90 36 LYS D N 1
ATOM 4129 C CA . LYS D 1 70 ? 73.926 36.146 49.232 1.00 41.97 36 LYS D CA 1
ATOM 4130 C C . LYS D 1 70 ? 72.574 35.515 48.904 1.00 44.84 36 LYS D C 1
ATOM 4131 O O . LYS D 1 70 ? 71.671 36.165 48.377 1.00 41.83 36 LYS D O 1
ATOM 4135 N N . ASP D 1 71 ? 72.454 34.238 49.249 1.00 46.78 37 ASP D N 1
ATOM 4136 C CA . ASP D 1 71 ? 71.284 33.429 48.942 1.00 45.50 37 ASP D CA 1
ATOM 4137 C C . ASP D 1 71 ? 70.018 33.925 49.642 1.00 47.48 37 ASP D C 1
ATOM 4138 O O . ASP D 1 71 ? 68.998 34.202 49.001 1.00 44.58 37 ASP D O 1
ATOM 4143 N N . GLN D 1 72 ? 70.090 34.042 50.962 1.00 42.04 38 GLN D N 1
ATOM 4144 C CA . GLN D 1 72 ? 68.927 34.420 51.738 1.00 42.03 38 GLN D CA 1
ATOM 4145 C C . GLN D 1 72 ? 68.371 35.796 51.322 1.00 46.04 38 GLN D C 1
ATOM 4146 O O . GLN D 1 72 ? 67.152 35.989 51.273 1.00 47.56 38 GLN D O 1
ATOM 4152 N N . ILE D 1 73 ? 69.256 36.737 50.994 1.00 44.44 39 ILE D N 1
ATOM 4153 C CA . ILE D 1 73 ? 68.828 38.079 50.591 1.00 42.43 39 ILE D CA 1
ATOM 4154 C C . ILE D 1 73 ? 68.116 38.052 49.252 1.00 41.65 39 ILE D C 1
ATOM 4155 O O . ILE D 1 73 ? 67.229 38.860 48.994 1.00 40.58 39 ILE D O 1
ATOM 4160 N N . ILE D 1 74 ? 68.505 37.109 48.405 1.00 43.82 40 ILE D N 1
ATOM 4161 C CA . ILE D 1 74 ? 67.827 36.913 47.136 1.00 40.93 40 ILE D CA 1
ATOM 4162 C C . ILE D 1 74 ? 66.398 36.394 47.314 1.00 41.46 40 ILE D C 1
ATOM 4163 O O . ILE D 1 74 ? 65.497 36.839 46.619 1.00 40.87 40 ILE D O 1
ATOM 4168 N N . GLN D 1 75 ? 66.185 35.467 48.244 1.00 42.92 41 GLN D N 1
ATOM 4169 C CA . GLN D 1 75 ? 64.829 34.993 48.526 1.00 44.21 41 GLN D CA 1
ATOM 4170 C C . GLN D 1 75 ? 63.919 36.166 48.803 1.00 44.47 41 GLN D C 1
ATOM 4171 O O . GLN D 1 75 ? 62.878 36.319 48.161 1.00 43.14 41 GLN D O 1
ATOM 4177 N N . LYS D 1 76 ? 64.317 36.992 49.770 1.00 43.92 42 LYS D N 1
ATOM 4178 C CA . LYS D 1 76 ? 63.526 38.151 50.155 1.00 38.65 42 LYS D CA 1
ATOM 4179 C C . LYS D 1 76 ? 63.269 38.999 48.921 1.00 40.68 42 LYS D C 1
ATOM 4180 O O . LYS D 1 76 ? 62.132 39.352 48.614 1.00 42.01 42 LYS D O 1
ATOM 4186 N N . PHE D 1 77 ? 64.348 39.335 48.225 1.00 40.56 43 PHE D N 1
ATOM 4187 C CA . PHE D 1 77 ? 64.281 40.173 47.040 1.00 39.60 43 PHE D CA 1
ATOM 4188 C C . PHE D 1 77 ? 63.316 39.605 46.011 1.00 41.38 43 PHE D C 1
ATOM 4189 O O . PHE D 1 77 ? 62.468 40.321 45.477 1.00 47.13 43 PHE D O 1
ATOM 4197 N N . GLU D 1 78 ? 63.458 38.312 45.745 1.00 39.56 44 GLU D N 1
ATOM 4198 C CA . GLU D 1 78 ? 62.626 37.593 44.782 1.00 47.07 44 GLU D CA 1
ATOM 4199 C C . GLU D 1 78 ? 61.174 37.298 45.222 1.00 47.60 44 GLU D C 1
ATOM 4200 O O . GLU D 1 78 ? 60.328 36.958 44.387 1.00 42.71 44 GLU D O 1
ATOM 4206 N N . SER D 1 79 ? 60.889 37.392 46.518 1.00 45.59 45 SER D N 1
ATOM 4207 C CA . SER D 1 79 ? 59.511 37.266 46.979 1.00 39.97 45 SER D CA 1
ATOM 4208 C C . SER D 1 79 ? 58.919 38.616 47.329 1.00 39.54 45 SER D C 1
ATOM 4209 O O . SER D 1 79 ? 58.596 39.408 46.449 1.00 46.41 45 SER D O 1
ATOM 4212 N N . ASN D 1 80 ? 58.829 38.888 48.622 1.00 40.48 46 ASN D N 1
ATOM 4213 C CA . ASN D 1 80 ? 57.999 39.970 49.150 1.00 43.90 46 ASN D CA 1
ATOM 4214 C C . ASN D 1 80 ? 58.705 41.245 49.651 1.00 41.35 46 ASN D C 1
ATOM 4215 O O . ASN D 1 80 ? 58.045 42.242 49.952 1.00 41.70 46 ASN D O 1
ATOM 4220 N N . THR D 1 81 ? 60.025 41.214 49.776 1.00 34.66 47 THR D N 1
ATOM 4221 C CA . THR D 1 81 ? 60.726 42.320 50.411 1.00 34.79 47 THR D CA 1
ATOM 4222 C C . THR D 1 81 ? 61.221 43.353 49.414 1.00 36.47 47 THR D C 1
ATOM 4223 O O . THR D 1 81 ? 61.741 42.999 48.350 1.00 36.12 47 THR D O 1
ATOM 4227 N N . HIS D 1 82 ? 61.056 44.628 49.760 1.00 33.59 48 HIS D N 1
ATOM 4228 C CA . HIS D 1 82 ? 61.673 45.715 49.002 1.00 30.15 48 HIS D CA 1
ATOM 4229 C C . HIS D 1 82 ? 62.909 46.216 49.746 1.00 31.33 48 HIS D C 1
ATOM 4230 O O . HIS D 1 82 ? 62.942 46.204 50.981 1.00 29.71 48 HIS D O 1
ATOM 4237 N N . PHE D 1 83 ? 63.924 46.644 48.999 1.00 30.45 49 PHE D N 1
ATOM 4238 C CA . PHE D 1 83 ? 65.160 47.153 49.587 1.00 26.49 49 PHE D CA 1
ATOM 4239 C C . PHE D 1 83 ? 65.453 48.580 49.124 1.00 28.91 49 PHE D C 1
ATOM 4240 O O . PHE D 1 83 ? 65.494 48.862 47.931 1.00 34.49 49 PHE D O 1
ATOM 4248 N N . LEU D 1 84 ? 65.652 49.479 50.079 1.00 28.34 50 LEU D N 1
ATOM 4249 C CA . LEU D 1 84 ? 66.151 50.816 49.795 1.00 27.28 50 LEU D CA 1
ATOM 4250 C C . LEU D 1 84 ? 67.613 50.854 50.162 1.00 27.82 50 LEU D C 1
ATOM 4251 O O . LEU D 1 84 ? 68.017 50.359 51.212 1.00 26.48 50 LEU D O 1
ATOM 4256 N N . VAL D 1 85 ? 68.411 51.452 49.292 1.00 30.20 51 VAL D N 1
ATOM 4257 C CA . VAL D 1 85 ? 69.847 51.474 49.503 1.00 30.39 51 VAL D CA 1
ATOM 4258 C C . VAL D 1 85 ? 70.461 52.897 49.515 1.00 30.22 51 VAL D C 1
ATOM 4259 O O . VAL D 1 85 ? 70.160 53.738 48.660 1.00 26.72 51 VAL D O 1
ATOM 4263 N N . ALA D 1 86 ? 71.274 53.160 50.535 1.00 26.51 52 ALA D N 1
ATOM 4264 C CA . ALA D 1 86 ? 71.992 54.428 50.655 1.00 33.78 52 ALA D CA 1
ATOM 4265 C C . ALA D 1 86 ? 73.445 54.313 50.153 1.00 35.27 52 ALA D C 1
ATOM 4266 O O . ALA D 1 86 ? 74.172 53.352 50.466 1.00 30.63 52 ALA D O 1
ATOM 4268 N N . LYS D 1 87 ? 73.862 55.297 49.368 1.00 32.09 53 LYS D N 1
ATOM 4269 C CA . LYS D 1 87 ? 75.166 55.236 48.735 1.00 33.84 53 LYS D CA 1
ATOM 4270 C C . LYS D 1 87 ? 75.853 56.594 48.734 1.00 40.04 53 LYS D C 1
ATOM 4271 O O . LYS D 1 87 ? 75.213 57.633 48.566 1.00 39.85 53 LYS D O 1
ATOM 4277 N N . ILE D 1 88 ? 77.165 56.575 48.921 1.00 41.72 54 ILE D N 1
ATOM 4278 C CA . ILE D 1 88 ? 77.981 57.758 48.720 1.00 44.31 54 ILE D CA 1
ATOM 4279 C C . ILE D 1 88 ? 79.262 57.317 48.041 1.00 47.53 54 ILE D C 1
ATOM 4280 O O . ILE D 1 88 ? 79.904 56.370 48.492 1.00 46.68 54 ILE D O 1
ATOM 4285 N N . LYS D 1 89 ? 79.631 58.001 46.958 1.00 50.53 55 LYS D N 1
ATOM 4286 C CA . LYS D 1 89 ? 80.777 57.593 46.152 1.00 49.50 55 LYS D CA 1
ATOM 4287 C C . LYS D 1 89 ? 80.607 56.157 45.642 1.00 53.65 55 LYS D C 1
ATOM 4288 O O . LYS D 1 89 ? 81.584 55.400 45.540 1.00 51.49 55 LYS D O 1
ATOM 4290 N N . ASP D 1 90 ? 79.363 55.791 45.324 1.00 51.77 56 ASP D N 1
ATOM 4291 C CA . ASP D 1 90 ? 79.037 54.436 44.877 1.00 49.87 56 ASP D CA 1
ATOM 4292 C C . ASP D 1 90 ? 79.298 53.380 45.941 1.00 49.06 56 ASP D C 1
ATOM 4293 O O . ASP D 1 90 ? 79.366 52.190 45.635 1.00 44.75 56 ASP D O 1
ATOM 4298 N N . LYS D 1 91 ? 79.462 53.815 47.186 1.00 48.04 57 LYS D N 1
ATOM 4299 C CA . LYS D 1 91 ? 79.683 52.882 48.276 1.00 42.99 57 LYS D CA 1
ATOM 4300 C C . LYS D 1 91 ? 78.436 52.833 49.149 1.00 39.26 57 LYS D C 1
ATOM 4301 O O . LYS D 1 91 ? 77.972 53.858 49.653 1.00 34.67 57 LYS D O 1
ATOM 4307 N N . ILE D 1 92 ? 77.878 51.630 49.286 1.00 38.87 58 ILE D N 1
ATOM 4308 C CA . ILE D 1 92 ? 76.656 51.432 50.045 1.00 30.85 58 ILE D CA 1
ATOM 4309 C C . ILE D 1 92 ? 76.933 51.770 51.499 1.00 27.04 58 ILE D C 1
ATOM 4310 O O . ILE D 1 92 ? 77.827 51.208 52.106 1.00 24.37 58 ILE D O 1
ATOM 4315 N N . VAL D 1 93 ? 76.183 52.718 52.046 1.00 31.15 59 VAL D N 1
ATOM 4316 C CA . VAL D 1 93 ? 76.399 53.127 53.434 1.00 31.22 59 VAL D CA 1
ATOM 4317 C C . VAL D 1 93 ? 75.205 52.820 54.338 1.00 27.85 59 VAL D C 1
ATOM 4318 O O . VAL D 1 93 ? 75.268 53.026 55.546 1.00 28.21 59 VAL D O 1
ATOM 4322 N N . GLY D 1 94 ? 74.124 52.316 53.745 1.00 31.52 60 GLY D N 1
ATOM 4323 C CA . GLY D 1 94 ? 72.981 51.832 54.507 1.00 31.24 60 GLY D CA 1
ATOM 4324 C C . GLY D 1 94 ? 71.981 51.038 53.677 1.00 32.45 60 GLY D C 1
ATOM 4325 O O . GLY D 1 94 ? 71.887 51.249 52.462 1.00 31.49 60 GLY D O 1
ATOM 4326 N N . VAL D 1 95 ? 71.257 50.123 54.330 1.00 28.93 61 VAL D N 1
ATOM 4327 C CA . VAL D 1 95 ? 70.133 49.397 53.721 1.00 26.18 61 VAL D CA 1
ATOM 4328 C C . VAL D 1 95 ? 68.882 49.485 54.569 1.00 26.27 61 VAL D C 1
ATOM 4329 O O . VAL D 1 95 ? 68.946 49.389 55.798 1.00 28.54 61 VAL D O 1
ATOM 4333 N N . LEU D 1 96 ? 67.741 49.642 53.916 1.00 22.97 62 LEU D N 1
ATOM 4334 C CA . LEU D 1 96 ? 66.458 49.479 54.586 1.00 24.25 62 LEU D CA 1
ATOM 4335 C C . LEU D 1 96 ? 65.586 48.486 53.805 1.00 23.38 62 LEU D C 1
ATOM 4336 O O . LEU D 1 96 ? 65.332 48.669 52.610 1.00 20.15 62 LEU D O 1
ATOM 4341 N N . ASP D 1 97 ? 65.138 47.427 54.473 1.00 23.82 63 ASP D N 1
ATOM 4342 C CA . ASP D 1 97 ? 64.281 46.443 53.807 1.00 23.40 63 ASP D CA 1
ATOM 4343 C C . ASP D 1 97 ? 62.932 46.360 54.492 1.00 22.52 63 ASP D C 1
ATOM 4344 O O . ASP D 1 97 ? 62.842 46.316 55.719 1.00 23.51 63 ASP D O 1
ATOM 4349 N N . TYR D 1 98 ? 61.873 46.377 53.698 1.00 22.78 64 TYR D N 1
ATOM 4350 C CA . TYR D 1 98 ? 60.550 46.354 54.279 1.00 22.30 64 TYR D CA 1
ATOM 4351 C C . TYR D 1 98 ? 59.644 45.327 53.622 1.00 24.09 64 TYR D C 1
ATOM 4352 O O . TYR D 1 98 ? 59.904 44.870 52.504 1.00 25.05 64 TYR D O 1
ATOM 4361 N N . SER D 1 99 ? 58.590 44.958 54.344 1.00 20.37 65 SER D N 1
ATOM 4362 C CA . SER D 1 99 ? 57.623 43.999 53.852 1.00 21.91 65 SER D CA 1
ATOM 4363 C C . SER D 1 99 ? 56.412 43.936 54.771 1.00 24.71 65 SER D C 1
ATOM 4364 O O . SER D 1 99 ? 56.435 44.434 55.914 1.00 24.29 65 SER D O 1
ATOM 4367 N N . SER D 1 100 ? 55.343 43.342 54.249 1.00 23.60 66 SER D N 1
ATOM 4368 C CA . SER D 1 100 ? 54.189 42.973 55.057 1.00 23.51 66 SER D CA 1
ATOM 4369 C C . SER D 1 100 ? 54.602 42.128 56.256 1.00 19.07 66 SER D C 1
ATOM 4370 O O . SER D 1 100 ? 55.301 41.130 56.121 1.00 19.10 66 SER D O 1
ATOM 4373 N N . LEU D 1 101 ? 54.151 42.536 57.426 1.00 16.56 67 LEU D N 1
ATOM 4374 C CA . LEU D 1 101 ? 54.362 41.764 58.634 1.00 19.33 67 LEU D CA 1
ATOM 4375 C C . LEU D 1 101 ? 53.757 40.337 58.577 1.00 22.22 67 LEU D C 1
ATOM 4376 O O . LEU D 1 101 ? 54.305 39.401 59.182 1.00 21.51 67 LEU D O 1
ATOM 4381 N N . TYR D 1 102 ? 52.645 40.175 57.853 1.00 18.78 68 TYR D N 1
ATOM 4382 C CA . TYR D 1 102 ? 51.949 38.892 57.766 1.00 19.90 68 TYR D CA 1
ATOM 4383 C C . TYR D 1 102 ? 51.711 38.489 56.320 1.00 23.92 68 TYR D C 1
ATOM 4384 O O . TYR D 1 102 ? 51.522 39.344 55.457 1.00 26.48 68 TYR D O 1
ATOM 4393 N N . PRO D 1 103 ? 51.696 37.173 56.058 1.00 24.25 69 PRO D N 1
ATOM 4394 C CA . PRO D 1 103 ? 51.354 36.592 54.748 1.00 26.52 69 PRO D CA 1
ATOM 4395 C C . PRO D 1 103 ? 49.858 36.732 54.424 1.00 27.16 69 PRO D C 1
ATOM 4396 O O . PRO D 1 103 ? 49.480 37.126 53.318 1.00 31.95 69 PRO D O 1
ATOM 4400 N N . PHE D 1 104 ? 49.012 36.445 55.400 1.00 19.51 70 PHE D N 1
ATOM 4401 C CA . PHE D 1 104 ? 47.589 36.291 55.129 1.00 21.32 70 PHE D CA 1
ATOM 4402 C C . PHE D 1 104 ? 46.858 37.630 55.088 1.00 21.47 70 PHE D C 1
ATOM 4403 O O . PHE D 1 104 ? 47.324 38.605 55.659 1.00 22.47 70 PHE D O 1
ATOM 4411 N N . PRO D 1 105 ? 45.683 37.668 54.438 1.00 22.74 71 PRO D N 1
ATOM 4412 C CA . PRO D 1 105 ? 44.956 38.935 54.255 1.00 23.20 71 PRO D CA 1
ATOM 4413 C C . PRO D 1 105 ? 44.543 39.703 55.524 1.00 24.18 71 PRO D C 1
ATOM 4414 O O . PRO D 1 105 ? 44.632 40.933 55.511 1.00 28.39 71 PRO D O 1
ATOM 4418 N N . SER D 1 106 ? 44.115 39.042 56.594 1.00 21.25 72 SER D N 1
ATOM 4419 C CA . SER D 1 106 ? 43.626 39.808 57.743 1.00 19.31 72 SER D CA 1
ATOM 4420 C C . SER D 1 106 ? 44.679 40.751 58.370 1.00 22.23 72 SER D C 1
ATOM 4421 O O . SER D 1 106 ? 44.331 41.637 59.168 1.00 20.73 72 SER D O 1
ATOM 4424 N N . GLY D 1 107 ? 45.951 40.568 58.010 1.00 20.34 73 GLY D N 1
ATOM 4425 C CA . GLY D 1 107 ? 47.020 41.367 58.588 1.00 20.71 73 GLY D CA 1
ATOM 4426 C C . GLY D 1 107 ? 47.833 42.144 57.567 1.00 25.33 73 GLY D C 1
ATOM 4427 O O . GLY D 1 107 ? 48.948 42.594 57.849 1.00 27.09 73 GLY D O 1
ATOM 4428 N N . GLN D 1 108 ? 47.282 42.305 56.371 1.00 24.15 74 GLN D N 1
ATOM 4429 C CA . GLN D 1 108 ? 48.054 42.862 55.273 1.00 28.04 74 GLN D CA 1
ATOM 4430 C C . GLN D 1 108 ? 48.276 44.375 55.404 1.00 27.25 74 GLN D C 1
ATOM 4431 O O . GLN D 1 108 ? 49.067 44.959 54.658 1.00 25.82 74 GLN D O 1
ATOM 4437 N N . HIS D 1 109 ? 47.586 45.006 56.348 1.00 24.51 75 HIS D N 1
ATOM 4438 C CA . HIS D 1 109 ? 47.664 46.460 56.506 1.00 24.63 75 HIS D CA 1
ATOM 4439 C C . HIS D 1 109 ? 48.772 46.840 57.475 1.00 23.11 75 HIS D C 1
ATOM 4440 O O . HIS D 1 109 ? 48.848 47.977 57.916 1.00 22.72 75 HIS D O 1
ATOM 4447 N N . ILE D 1 110 ? 49.606 45.876 57.840 1.00 22.36 76 ILE D N 1
ATOM 4448 C CA . ILE D 1 110 ? 50.730 46.163 58.714 1.00 22.49 76 ILE D CA 1
ATOM 4449 C C . ILE D 1 110 ? 52.043 45.880 58.006 1.00 23.21 76 ILE D C 1
ATOM 4450 O O . ILE D 1 110 ? 52.296 44.759 57.541 1.00 21.68 76 ILE D O 1
ATOM 4455 N N . VAL D 1 111 ? 52.873 46.915 57.933 1.00 22.51 77 VAL D N 1
ATOM 4456 C CA . VAL D 1 111 ? 54.171 46.824 57.282 1.00 23.69 77 VAL D CA 1
ATOM 4457 C C . VAL D 1 111 ? 55.276 46.746 58.350 1.00 19.50 77 VAL D C 1
ATOM 4458 O O . VAL D 1 111 ? 55.113 47.245 59.472 1.00 17.28 77 VAL D O 1
ATOM 4462 N N . THR D 1 112 ? 56.378 46.091 58.006 1.00 16.58 78 THR D N 1
ATOM 4463 C CA . THR D 1 112 ? 57.546 46.047 58.896 1.00 20.50 78 THR D CA 1
ATOM 4464 C C . THR D 1 112 ? 58.849 46.267 58.106 1.00 18.39 78 THR D C 1
ATOM 4465 O O . THR D 1 112 ? 58.860 46.162 56.872 1.00 19.30 78 THR D O 1
ATOM 4469 N N . PHE D 1 113 ? 59.936 46.580 58.806 1.00 18.16 79 PHE D N 1
ATOM 4470 C CA . PHE D 1 113 ? 61.222 46.831 58.134 1.00 23.14 79 PHE D CA 1
ATOM 4471 C C . PHE D 1 113 ? 62.428 46.601 59.038 1.00 24.26 79 PHE D C 1
ATOM 4472 O O . PHE D 1 113 ? 62.310 46.604 60.265 1.00 21.32 79 PHE D O 1
ATOM 4480 N N . GLY D 1 114 ? 63.588 46.398 58.416 1.00 24.45 80 GLY D N 1
ATOM 4481 C CA . GLY D 1 114 ? 64.848 46.377 59.136 1.00 21.22 80 GLY D CA 1
ATOM 4482 C C . GLY D 1 114 ? 65.685 47.540 58.634 1.00 25.65 80 GLY D C 1
ATOM 4483 O O . GLY D 1 114 ? 65.353 48.135 57.594 1.00 22.32 80 GLY D O 1
ATOM 4484 N N . ILE D 1 115 ? 66.756 47.864 59.359 1.00 23.40 81 ILE D N 1
ATOM 4485 C CA . ILE D 1 115 ? 67.659 48.941 58.951 1.00 25.38 81 ILE D CA 1
ATOM 4486 C C . ILE D 1 115 ? 69.111 48.785 59.451 1.00 25.33 81 ILE D C 1
ATOM 4487 O O . ILE D 1 115 ? 69.363 48.381 60.587 1.00 22.87 81 ILE D O 1
ATOM 4492 N N . ALA D 1 116 ? 70.072 49.075 58.583 1.00 23.08 82 ALA D N 1
ATOM 4493 C CA . ALA D 1 116 ? 71.470 49.000 58.988 1.00 24.32 82 ALA D CA 1
ATOM 4494 C C . ALA D 1 116 ? 72.281 50.110 58.327 1.00 26.58 82 ALA D C 1
ATOM 4495 O O . ALA D 1 116 ? 72.323 50.224 57.100 1.00 30.29 82 ALA D O 1
ATOM 4497 N N . VAL D 1 117 ? 72.885 50.948 59.158 1.00 25.00 83 VAL D N 1
ATOM 4498 C CA . VAL D 1 117 ? 73.777 52.013 58.700 1.00 28.80 83 VAL D CA 1
ATOM 4499 C C . VAL D 1 117 ? 75.226 51.729 59.132 1.00 27.86 83 VAL D C 1
ATOM 4500 O O . VAL D 1 117 ? 75.489 51.534 60.336 1.00 23.93 83 VAL D O 1
ATOM 4504 N N . ALA D 1 118 ? 76.147 51.715 58.158 1.00 26.38 84 ALA D N 1
ATOM 4505 C CA . ALA D 1 118 ? 77.581 51.481 58.414 1.00 26.12 84 ALA D CA 1
ATOM 4506 C C . ALA D 1 118 ? 78.073 52.288 59.591 1.00 26.74 84 ALA D C 1
ATOM 4507 O O . ALA D 1 118 ? 77.892 53.500 59.636 1.00 25.79 84 ALA D O 1
ATOM 4509 N N . GLU D 1 119 ? 78.696 51.593 60.537 1.00 30.98 85 GLU D N 1
ATOM 4510 C CA . GLU D 1 119 ? 79.123 52.166 61.812 1.00 30.07 85 GLU D CA 1
ATOM 4511 C C . GLU D 1 119 ? 79.799 53.542 61.719 1.00 30.12 85 GLU D C 1
ATOM 4512 O O . GLU D 1 119 ? 79.470 54.464 62.468 1.00 29.04 85 GLU D O 1
ATOM 4518 N N . LYS D 1 120 ? 80.739 53.680 60.793 1.00 31.86 86 LYS D N 1
ATOM 4519 C CA . LYS D 1 120 ? 81.478 54.926 60.666 1.00 33.17 86 LYS D CA 1
ATOM 4520 C C . LYS D 1 120 ? 80.646 56.065 60.039 1.00 33.91 86 LYS D C 1
ATOM 4521 O O . LYS D 1 120 ? 81.060 57.222 60.061 1.00 36.81 86 LYS D O 1
ATOM 4527 N N . GLU D 1 121 ? 79.477 55.751 59.492 1.00 29.52 87 GLU D N 1
ATOM 4528 C CA . GLU D 1 121 ? 78.612 56.783 58.917 1.00 29.10 87 GLU D CA 1
ATOM 4529 C C . GLU D 1 121 ? 77.386 56.975 59.779 1.00 28.54 87 GLU D C 1
ATOM 4530 O O . GLU D 1 121 ? 76.398 57.618 59.376 1.00 31.68 87 GLU D O 1
ATOM 4536 N N . ARG D 1 122 ? 77.436 56.408 60.973 1.00 22.00 88 ARG D N 1
ATOM 4537 C CA . ARG D 1 122 ? 76.339 56.621 61.881 1.00 25.08 88 ARG D CA 1
ATOM 4538 C C . ARG D 1 122 ? 76.340 58.034 62.413 1.00 29.23 88 ARG D C 1
ATOM 4539 O O . ARG D 1 122 ? 77.373 58.714 62.413 1.00 33.96 88 ARG D O 1
ATOM 4547 N N . ARG D 1 123 ? 75.169 58.470 62.854 1.00 29.39 89 ARG D N 1
ATOM 4548 C CA . ARG D 1 123 ? 74.988 59.799 63.409 1.00 32.70 89 ARG D CA 1
ATOM 4549 C C . ARG D 1 123 ? 75.288 60.836 62.356 1.00 31.95 89 ARG D C 1
ATOM 4550 O O . ARG D 1 123 ? 75.632 61.959 62.686 1.00 34.15 89 ARG D O 1
ATOM 4558 N N . LYS D 1 124 ? 75.166 60.461 61.090 1.00 33.43 90 LYS D N 1
ATOM 4559 C CA . LYS D 1 124 ? 75.324 61.434 60.021 1.00 30.08 90 LYS D CA 1
ATOM 4560 C C . LYS D 1 124 ? 73.994 61.793 59.340 1.00 33.02 90 LYS D C 1
ATOM 4561 O O . LYS D 1 124 ? 73.977 62.610 58.422 1.00 36.56 90 LYS D O 1
ATOM 4567 N N . GLY D 1 125 ? 72.890 61.189 59.795 1.00 33.41 91 GLY D N 1
ATOM 4568 C CA . GLY D 1 125 ? 71.559 61.458 59.247 1.00 31.55 91 GLY D CA 1
ATOM 4569 C C . GLY D 1 125 ? 71.032 60.434 58.240 1.00 28.00 91 GLY D C 1
ATOM 4570 O O . GLY D 1 125 ? 69.891 60.516 57.775 1.00 24.29 91 GLY D O 1
ATOM 4571 N N . ILE D 1 126 ? 71.880 59.475 57.895 1.00 26.08 92 ILE D N 1
ATOM 4572 C CA . ILE D 1 126 ? 71.547 58.432 56.932 1.00 28.33 92 ILE D CA 1
ATOM 4573 C C . ILE D 1 126 ? 70.310 57.622 57.345 1.00 29.99 92 ILE D C 1
ATOM 4574 O O . ILE D 1 126 ? 69.377 57.439 56.549 1.00 27.59 92 ILE D O 1
ATOM 4579 N N . GLY D 1 127 ? 70.300 57.163 58.596 1.00 28.59 93 GLY D N 1
ATOM 4580 C CA . GLY D 1 127 ? 69.172 56.431 59.143 1.00 28.66 93 GLY D CA 1
ATOM 4581 C C . GLY D 1 127 ? 67.853 57.160 58.992 1.00 29.15 93 GLY D C 1
ATOM 4582 O O . GLY D 1 127 ? 66.869 56.579 58.548 1.00 26.36 93 GLY D O 1
ATOM 4583 N N . ARG D 1 128 ? 67.817 58.437 59.358 1.00 31.36 94 ARG D N 1
ATOM 4584 C CA . ARG D 1 128 ? 66.568 59.177 59.239 1.00 30.95 94 ARG D CA 1
ATOM 4585 C C . ARG D 1 128 ? 66.108 59.313 57.777 1.00 30.44 94 ARG D C 1
ATOM 4586 O O . ARG D 1 128 ? 64.910 59.330 57.479 1.00 28.54 94 ARG D O 1
ATOM 4594 N N . ALA D 1 129 ? 67.061 59.402 56.863 1.00 26.42 95 ALA D N 1
ATOM 4595 C CA . ALA D 1 129 ? 66.714 59.643 55.472 1.00 27.42 95 ALA D CA 1
ATOM 4596 C C . ALA D 1 129 ? 66.065 58.415 54.841 1.00 29.68 95 ALA D C 1
ATOM 4597 O O . ALA D 1 129 ? 65.167 58.529 54.009 1.00 29.72 95 ALA D O 1
ATOM 4599 N N . LEU D 1 130 ? 66.564 57.245 55.223 1.00 29.16 96 LEU D N 1
ATOM 4600 C CA . LEU D 1 130 ? 66.002 55.972 54.820 1.00 24.90 96 LEU D CA 1
ATOM 4601 C C . LEU D 1 130 ? 64.573 55.853 55.326 1.00 26.31 96 LEU D C 1
ATOM 4602 O O . LEU D 1 130 ? 63.661 55.558 54.564 1.00 27.20 96 LEU D O 1
ATOM 4607 N N . VAL D 1 131 ? 64.383 56.070 56.620 1.00 25.47 97 VAL D N 1
ATOM 4608 C CA . VAL D 1 131 ? 63.071 55.889 57.212 1.00 27.66 97 VAL D CA 1
ATOM 4609 C C . VAL D 1 131 ? 62.071 56.882 56.629 1.00 32.71 97 VAL D C 1
ATOM 4610 O O . VAL D 1 131 ? 60.936 56.513 56.314 1.00 34.07 97 VAL D O 1
ATOM 4614 N N . GLN D 1 132 ? 62.488 58.133 56.458 1.00 31.10 98 GLN D N 1
ATOM 4615 C CA . GLN D 1 132 ? 61.580 59.129 55.897 1.00 32.45 98 GLN D CA 1
ATOM 4616 C C . GLN D 1 132 ? 61.112 58.733 54.500 1.00 33.57 98 GLN D C 1
ATOM 4617 O O . GLN D 1 132 ? 59.931 58.881 54.161 1.00 32.64 98 GLN D O 1
ATOM 4623 N N . ILE D 1 133 ? 62.033 58.220 53.690 1.00 31.74 99 ILE D N 1
ATOM 4624 C CA . ILE D 1 133 ? 61.679 57.790 52.339 1.00 34.94 99 ILE D CA 1
ATOM 4625 C C . ILE D 1 133 ? 60.779 56.562 52.373 1.00 35.01 99 ILE D C 1
ATOM 4626 O O . ILE D 1 133 ? 59.787 56.488 51.641 1.00 32.34 99 ILE D O 1
ATOM 4631 N N . PHE D 1 134 ? 61.146 55.607 53.226 1.00 33.45 100 PHE D N 1
ATOM 4632 C CA . PHE D 1 134 ? 60.355 54.404 53.444 1.00 32.80 100 PHE D CA 1
ATOM 4633 C C . PHE D 1 134 ? 58.948 54.780 53.884 1.00 32.92 100 PHE D C 1
ATOM 4634 O O . PHE D 1 134 ? 57.965 54.332 53.298 1.00 34.12 100 PHE D O 1
ATOM 4642 N N . LEU D 1 135 ? 58.852 55.611 54.912 1.00 31.86 101 LEU D N 1
ATOM 4643 C CA . LEU D 1 135 ? 57.549 56.049 55.394 1.00 33.00 101 LEU D CA 1
ATOM 4644 C C . LEU D 1 135 ? 56.710 56.602 54.255 1.00 32.82 101 LEU D C 1
ATOM 4645 O O . LEU D 1 135 ? 55.494 56.510 54.257 1.00 35.60 101 LEU D O 1
ATOM 4650 N N . ASN D 1 136 ? 57.377 57.157 53.261 1.00 35.66 102 ASN D N 1
ATOM 4651 C CA . ASN D 1 136 ? 56.693 57.829 52.177 1.00 34.93 102 ASN D CA 1
ATOM 4652 C C . ASN D 1 136 ? 56.053 56.885 51.169 1.00 37.50 102 ASN D C 1
ATOM 4653 O O . ASN D 1 136 ? 54.873 57.018 50.837 1.00 40.24 102 ASN D O 1
ATOM 4658 N N . GLU D 1 137 ? 56.860 55.953 50.670 1.00 39.08 103 GLU D N 1
ATOM 4659 C CA . GLU D 1 137 ? 56.441 54.915 49.732 1.00 35.60 103 GLU D CA 1
ATOM 4660 C C . GLU D 1 137 ? 55.263 54.104 50.232 1.00 38.50 103 GLU D C 1
ATOM 4661 O O . GLU D 1 137 ? 54.538 53.490 49.456 1.00 39.41 103 GLU D O 1
ATOM 4667 N N . VAL D 1 138 ? 55.076 54.125 51.542 1.00 37.34 104 VAL D N 1
ATOM 4668 C CA . VAL D 1 138 ? 54.343 53.088 52.227 1.00 34.34 104 VAL D CA 1
ATOM 4669 C C . VAL D 1 138 ? 53.077 53.606 52.931 1.00 37.76 104 VAL D C 1
ATOM 4670 O O . VAL D 1 138 ? 52.228 52.821 53.357 1.00 35.96 104 VAL D O 1
ATOM 4674 N N . LYS D 1 139 ? 52.931 54.927 53.005 1.00 35.71 105 LYS D N 1
ATOM 4675 C CA . LYS D 1 139 ? 51.830 55.542 53.751 1.00 37.37 105 LYS D CA 1
ATOM 4676 C C . LYS D 1 139 ? 50.478 55.510 53.027 1.00 39.62 105 LYS D C 1
ATOM 4677 O O . LYS D 1 139 ? 49.487 56.056 53.527 1.00 38.85 105 LYS D O 1
ATOM 4683 N N . SER D 1 140 ? 50.442 54.890 51.851 1.00 38.53 106 SER D N 1
ATOM 4684 C CA . SER D 1 140 ? 49.201 54.716 51.099 1.00 41.02 106 SER D CA 1
ATOM 4685 C C . SER D 1 140 ? 48.716 53.285 51.264 1.00 44.22 106 SER D C 1
ATOM 4686 O O . SER D 1 140 ? 47.513 53.018 51.349 1.00 45.83 106 SER D O 1
ATOM 4689 N N . ASP D 1 141 ? 49.673 52.365 51.310 1.00 39.96 107 ASP D N 1
ATOM 4690 C CA . ASP D 1 141 ? 49.378 50.941 51.316 1.00 38.17 107 ASP D CA 1
ATOM 4691 C C . ASP D 1 141 ? 49.140 50.331 52.698 1.00 33.15 107 ASP D C 1
ATOM 4692 O O . ASP D 1 141 ? 48.546 49.266 52.805 1.00 35.32 107 ASP D O 1
ATOM 4697 N N . TYR D 1 142 ? 49.601 50.987 53.754 1.00 31.14 108 TYR D N 1
ATOM 4698 C CA . TYR D 1 142 ? 49.470 50.407 55.079 1.00 27.36 108 TYR D CA 1
ATOM 4699 C C . TYR D 1 142 ? 48.878 51.402 56.055 1.00 27.14 108 TYR D C 1
ATOM 4700 O O . TYR D 1 142 ? 48.836 52.598 55.769 1.00 30.24 108 TYR D O 1
ATOM 4709 N N . GLN D 1 143 ? 48.445 50.906 57.212 1.00 24.57 109 GLN D N 1
ATOM 4710 C CA . GLN D 1 143 ? 47.920 51.756 58.278 1.00 27.97 109 GLN D CA 1
ATOM 4711 C C . GLN D 1 143 ? 48.864 51.829 59.469 1.00 28.94 109 GLN D C 1
ATOM 4712 O O . GLN D 1 143 ? 48.735 52.713 60.319 1.00 28.37 109 GLN D O 1
ATOM 4718 N N . LYS D 1 144 ? 49.792 50.878 59.547 1.00 26.99 110 LYS D N 1
ATOM 4719 C CA . LYS D 1 144 ? 50.594 50.696 60.760 1.00 27.95 110 LYS D CA 1
ATOM 4720 C C . LYS D 1 144 ? 51.941 50.070 60.451 1.00 24.39 110 LYS D C 1
ATOM 4721 O O . LYS D 1 144 ? 52.019 49.056 59.748 1.00 24.71 110 LYS D O 1
ATOM 4727 N N . VAL D 1 145 ? 52.996 50.688 60.964 1.00 21.17 111 VAL D N 1
ATOM 4728 C CA . VAL D 1 145 ? 54.312 50.073 60.943 1.00 22.53 111 VAL D CA 1
ATOM 4729 C C . VAL D 1 145 ? 54.511 49.416 62.301 1.00 20.66 111 VAL D C 1
ATOM 4730 O O . VAL D 1 145 ? 54.076 49.967 63.325 1.00 22.07 111 VAL D O 1
ATOM 4734 N N . LEU D 1 146 ? 55.153 48.248 62.316 1.00 19.41 112 LEU D N 1
ATOM 4735 C CA . LEU D 1 146 ? 55.489 47.559 63.577 1.00 18.74 112 LEU D CA 1
ATOM 4736 C C . LEU D 1 146 ? 56.867 46.925 63.489 1.00 17.73 112 LEU D C 1
ATOM 4737 O O . LEU D 1 146 ? 57.188 46.274 62.488 1.00 21.15 112 LEU D O 1
ATOM 4742 N N . ILE D 1 147 ? 57.690 47.132 64.516 1.00 18.14 113 ILE D N 1
ATOM 4743 C CA . ILE D 1 147 ? 59.043 46.553 64.559 1.00 17.34 113 ILE D CA 1
ATOM 4744 C C . ILE D 1 147 ? 59.410 46.033 65.950 1.00 16.80 113 ILE D C 1
ATOM 4745 O O . ILE D 1 147 ? 58.845 46.469 66.960 1.00 16.47 113 ILE D O 1
ATOM 4750 N N . HIS D 1 148 ? 60.349 45.089 65.990 1.00 16.21 114 HIS D N 1
ATOM 4751 C CA . HIS D 1 148 ? 60.960 44.663 67.254 1.00 20.34 114 HIS D CA 1
ATOM 4752 C C . HIS D 1 148 ? 62.345 45.299 67.468 1.00 18.74 114 HIS D C 1
ATOM 4753 O O . HIS D 1 148 ? 63.104 45.494 66.518 1.00 16.09 114 HIS D O 1
ATOM 4760 N N . VAL D 1 149 ? 62.659 45.607 68.726 1.00 18.48 115 VAL D N 1
ATOM 4761 C CA . VAL D 1 149 ? 63.955 46.132 69.130 1.00 14.91 115 VAL D CA 1
ATOM 4762 C C . VAL D 1 149 ? 64.340 45.490 70.456 1.00 17.36 115 VAL D C 1
ATOM 4763 O O . VAL D 1 149 ? 63.534 45.484 71.389 1.00 16.33 115 VAL D O 1
ATOM 4767 N N . LEU D 1 150 ? 65.571 44.984 70.570 1.00 18.51 116 LEU D N 1
ATOM 4768 C CA . LEU D 1 150 ? 66.040 44.465 71.856 1.00 16.98 116 LEU D CA 1
ATOM 4769 C C . LEU D 1 150 ? 66.204 45.586 72.880 1.00 17.17 116 LEU D C 1
ATOM 4770 O O . LEU D 1 150 ? 66.576 46.700 72.532 1.00 19.62 116 LEU D O 1
ATOM 4775 N N . SER D 1 151 ? 65.914 45.298 74.141 1.00 15.56 117 SER D N 1
ATOM 4776 C CA . SER D 1 151 ? 66.098 46.291 75.191 1.00 17.09 117 SER D CA 1
ATOM 4777 C C . SER D 1 151 ? 67.573 46.664 75.347 1.00 21.74 117 SER D C 1
ATOM 4778 O O . SER D 1 151 ? 67.902 47.687 75.951 1.00 19.92 117 SER D O 1
ATOM 4781 N N . SER D 1 152 ? 68.447 45.825 74.797 1.00 18.45 118 SER D N 1
ATOM 4782 C CA . SER D 1 152 ? 69.880 46.017 74.883 1.00 17.90 118 SER D CA 1
ATOM 4783 C C . SER D 1 152 ? 70.411 46.825 73.699 1.00 19.69 118 SER D C 1
ATOM 4784 O O . SER D 1 152 ? 71.576 47.191 73.657 1.00 23.29 118 SER D O 1
ATOM 4787 N N . ASN D 1 153 ? 69.556 47.074 72.722 1.00 19.81 119 ASN D N 1
ATOM 4788 C CA . ASN D 1 153 ? 69.907 47.937 71.599 1.00 22.09 119 ASN D CA 1
ATOM 4789 C C . ASN D 1 153 ? 69.427 49.371 71.865 1.00 21.53 119 ASN D C 1
ATOM 4790 O O . ASN D 1 153 ? 68.485 49.865 71.252 1.00 20.52 119 ASN D O 1
ATOM 4795 N N . GLN D 1 154 ? 70.088 50.025 72.807 1.00 24.76 120 GLN D N 1
ATOM 4796 C CA . GLN D 1 154 ? 69.670 51.335 73.287 1.00 29.30 120 GLN D CA 1
ATOM 4797 C C . GLN D 1 154 ? 69.808 52.476 72.253 1.00 30.84 120 GLN D C 1
ATOM 4798 O O . GLN D 1 154 ? 69.077 53.468 72.307 1.00 33.60 120 GLN D O 1
ATOM 4804 N N . GLU D 1 155 ? 70.723 52.327 71.306 1.00 25.87 121 GLU D N 1
ATOM 4805 C CA . GLU D 1 155 ? 70.897 53.315 70.252 1.00 31.69 121 GLU D CA 1
ATOM 4806 C C . GLU D 1 155 ? 69.664 53.329 69.359 1.00 30.73 121 GLU D C 1
ATOM 4807 O O . GLU D 1 155 ? 69.155 54.403 68.991 1.00 28.22 121 GLU D O 1
ATOM 4813 N N . ALA D 1 156 ? 69.211 52.124 69.001 1.00 28.20 122 ALA D N 1
ATOM 4814 C CA . ALA D 1 156 ? 67.988 51.926 68.224 1.00 26.84 122 ALA D CA 1
ATOM 4815 C C . ALA D 1 156 ? 66.761 52.516 68.936 1.00 27.53 122 ALA D C 1
ATOM 4816 O O . ALA D 1 156 ? 65.939 53.169 68.304 1.00 25.44 122 ALA D O 1
ATOM 4818 N N . VAL D 1 157 ? 66.646 52.289 70.246 1.00 25.26 123 VAL D N 1
ATOM 4819 C CA . VAL D 1 157 ? 65.506 52.798 71.013 1.00 26.73 123 VAL D CA 1
ATOM 4820 C C . VAL D 1 157 ? 65.405 54.316 70.941 1.00 29.81 123 VAL D C 1
ATOM 4821 O O . VAL D 1 157 ? 64.344 54.873 70.615 1.00 31.99 123 VAL D O 1
ATOM 4825 N N . LEU D 1 158 ? 66.511 54.976 71.273 1.00 31.96 124 LEU D N 1
ATOM 4826 C CA . LEU D 1 158 ? 66.633 56.432 71.188 1.00 30.49 124 LEU D CA 1
ATOM 4827 C C . LEU D 1 158 ? 66.294 56.934 69.781 1.00 30.57 124 LEU D C 1
ATOM 4828 O O . LEU D 1 158 ? 65.525 57.886 69.616 1.00 32.92 124 LEU D O 1
ATOM 4833 N N . PHE D 1 159 ? 66.855 56.267 68.777 1.00 25.79 125 PHE D N 1
ATOM 4834 C CA . PHE D 1 159 ? 66.570 56.539 67.366 1.00 30.04 125 PHE D CA 1
ATOM 4835 C C . PHE D 1 159 ? 65.075 56.487 67.011 1.00 29.76 125 PHE D C 1
ATOM 4836 O O . PHE D 1 159 ? 64.536 57.432 66.431 1.00 28.14 125 PHE D O 1
ATOM 4844 N N . TYR D 1 160 ? 64.405 55.390 67.361 1.00 28.00 126 TYR D N 1
ATOM 4845 C CA . TYR D 1 160 ? 62.976 55.259 67.082 1.00 26.83 126 TYR D CA 1
ATOM 4846 C C . TYR D 1 160 ? 62.112 56.252 67.874 1.00 28.07 126 TYR D C 1
ATOM 4847 O O . TYR D 1 160 ? 61.081 56.714 67.388 1.00 28.10 126 TYR D O 1
ATOM 4856 N N . LYS D 1 161 ? 62.521 56.559 69.097 1.00 26.02 127 LYS D N 1
ATOM 4857 C CA . LYS D 1 161 ? 61.862 57.604 69.861 1.00 30.50 127 LYS D CA 1
ATOM 4858 C C . LYS D 1 161 ? 61.857 58.940 69.109 1.00 31.54 127 LYS D C 1
ATOM 4859 O O . LYS D 1 161 ? 60.811 59.530 68.872 1.00 29.78 127 LYS D O 1
ATOM 4865 N N . LYS D 1 162 ? 63.038 59.397 68.715 1.00 33.32 128 LYS D N 1
ATOM 4866 C CA . LYS D 1 162 ? 63.174 60.652 67.995 1.00 32.77 128 LYS D CA 1
ATOM 4867 C C . LYS D 1 162 ? 62.288 60.708 66.750 1.00 34.18 128 LYS D C 1
ATOM 4868 O O . LYS D 1 162 ? 61.854 61.788 66.342 1.00 39.28 128 LYS D O 1
ATOM 4874 N N . LEU D 1 163 ? 62.009 59.553 66.149 1.00 32.04 129 LEU D N 1
ATOM 4875 C CA . LEU D 1 163 ? 61.319 59.512 64.854 1.00 31.37 129 LEU D CA 1
ATOM 4876 C C . LEU D 1 163 ? 59.794 59.451 64.944 1.00 32.41 129 LEU D C 1
ATOM 4877 O O . LEU D 1 163 ? 59.111 59.361 63.924 1.00 32.13 129 LEU D O 1
ATOM 4882 N N . GLY D 1 164 ? 59.259 59.459 66.159 1.00 32.24 130 GLY D N 1
ATOM 4883 C CA . GLY D 1 164 ? 57.818 59.447 66.328 1.00 32.40 130 GLY D CA 1
ATOM 4884 C C . GLY D 1 164 ? 57.223 58.100 66.688 1.00 30.72 130 GLY D C 1
ATOM 4885 O O . GLY D 1 164 ? 56.046 58.022 67.042 1.00 32.88 130 GLY D O 1
ATOM 4886 N N . PHE D 1 165 ? 58.024 57.040 66.596 1.00 32.95 131 PHE D N 1
ATOM 4887 C CA . PHE D 1 165 ? 57.550 55.702 66.954 1.00 28.42 131 PHE D CA 1
ATOM 4888 C C . PHE D 1 165 ? 57.108 55.664 68.408 1.00 26.93 131 PHE D C 1
ATOM 4889 O O . PHE D 1 165 ? 57.699 56.316 69.269 1.00 25.50 131 PHE D O 1
ATOM 4897 N N . ASP D 1 166 ? 56.044 54.909 68.656 1.00 27.71 132 ASP D N 1
ATOM 4898 C CA . ASP D 1 166 ? 55.500 54.724 69.988 1.00 28.23 132 ASP D CA 1
ATOM 4899 C C . ASP D 1 166 ? 55.823 53.327 70.481 1.00 23.32 132 ASP D C 1
ATOM 4900 O O . ASP D 1 166 ? 55.851 52.388 69.701 1.00 22.32 132 ASP D O 1
ATOM 4905 N N . LEU D 1 167 ? 56.069 53.193 71.774 1.00 23.40 133 LEU D N 1
ATOM 4906 C CA . LEU D 1 167 ? 56.364 51.887 72.349 1.00 22.25 133 LEU D CA 1
ATOM 4907 C C . LEU D 1 167 ? 55.078 51.142 72.685 1.00 19.55 133 LEU D C 1
ATOM 4908 O O . LEU D 1 167 ? 54.341 51.504 73.601 1.00 15.86 133 LEU D O 1
ATOM 4913 N N . GLU D 1 168 ? 54.842 50.076 71.936 1.00 20.47 134 GLU D N 1
ATOM 4914 C CA . GLU D 1 168 ? 53.592 49.344 71.974 1.00 16.36 134 GLU D CA 1
ATOM 4915 C C . GLU D 1 168 ? 53.590 48.223 73.018 1.00 16.99 134 GLU D C 1
ATOM 4916 O O . GLU D 1 168 ? 52.597 48.034 73.717 1.00 15.42 134 GLU D O 1
ATOM 4922 N N . ALA D 1 169 ? 54.711 47.504 73.142 1.00 19.00 135 ALA D N 1
ATOM 4923 C CA . ALA D 1 169 ? 54.778 46.288 73.970 1.00 13.69 135 ALA D CA 1
ATOM 4924 C C . ALA D 1 169 ? 56.167 45.916 74.464 1.00 14.53 135 ALA D C 1
ATOM 4925 O O . ALA D 1 169 ? 57.190 46.303 73.891 1.00 16.07 135 ALA D O 1
ATOM 4927 N N . ARG D 1 170 ? 56.186 45.122 75.521 1.00 17.79 136 ARG D N 1
ATOM 4928 C CA . ARG D 1 170 ? 57.428 44.606 76.091 1.00 17.63 136 ARG D CA 1
ATOM 4929 C C . ARG D 1 170 ? 57.280 43.152 76.545 1.00 17.90 136 ARG D C 1
ATOM 4930 O O . ARG D 1 170 ? 56.499 42.834 77.462 1.00 18.70 136 ARG D O 1
ATOM 4938 N N . LEU D 1 171 ? 58.052 42.284 75.896 1.00 18.39 137 LEU D N 1
ATOM 4939 C CA . LEU D 1 171 ? 58.095 40.866 76.209 1.00 16.31 137 LEU D CA 1
ATOM 4940 C C . LEU D 1 171 ? 59.340 40.628 77.043 1.00 19.60 137 LEU D C 1
ATOM 4941 O O . LEU D 1 171 ? 60.474 40.775 76.560 1.00 20.18 137 LEU D O 1
ATOM 4946 N N . THR D 1 172 ? 59.121 40.278 78.303 1.00 16.54 138 THR D N 1
ATOM 4947 C CA . THR D 1 172 ? 60.191 40.208 79.276 1.00 18.92 138 THR D CA 1
ATOM 4948 C C . THR D 1 172 ? 60.951 38.899 79.203 1.00 20.45 138 THR D C 1
ATOM 4949 O O . THR D 1 172 ? 60.353 37.838 79.029 1.00 16.56 138 THR D O 1
ATOM 4953 N N . LYS D 1 173 ? 62.271 39.003 79.365 1.00 18.42 139 LYS D N 1
ATOM 4954 C CA . LYS D 1 173 ? 63.173 37.863 79.348 1.00 18.77 139 LYS D CA 1
ATOM 4955 C C . LYS D 1 173 ? 62.859 36.948 78.180 1.00 15.55 139 LYS D C 1
ATOM 4956 O O . LYS D 1 173 ? 62.840 35.728 78.291 1.00 15.37 139 LYS D O 1
ATOM 4962 N N . GLN D 1 174 ? 62.640 37.582 77.046 1.00 15.07 140 GLN D N 1
ATOM 4963 C CA . GLN D 1 174 ? 62.317 36.910 75.804 1.00 15.92 140 GLN D CA 1
ATOM 4964 C C . GLN D 1 174 ? 63.526 36.163 75.196 1.00 17.76 140 GLN D C 1
ATOM 4965 O O . GLN D 1 174 ? 63.363 35.141 74.531 1.00 15.14 140 GLN D O 1
ATOM 4971 N N . PHE D 1 175 ? 64.734 36.692 75.401 1.00 17.24 141 PHE D N 1
ATOM 4972 C CA . PHE D 1 175 ? 65.936 36.150 74.761 1.00 13.58 141 PHE D CA 1
ATOM 4973 C C . PHE D 1 175 ? 67.112 36.121 75.715 1.00 15.00 141 PHE D C 1
ATOM 4974 O O . PHE D 1 175 ? 67.245 36.954 76.619 1.00 16.17 141 PHE D O 1
ATOM 4982 N N . PHE D 1 176 ? 67.969 35.136 75.530 1.00 19.00 142 PHE D N 1
ATOM 4983 C CA . PHE D 1 176 ? 69.166 35.025 76.352 1.00 18.56 142 PHE D CA 1
ATOM 4984 C C . PHE D 1 176 ? 70.377 35.294 75.464 1.00 19.77 142 PHE D C 1
ATOM 4985 O O . PHE D 1 176 ? 70.800 34.442 74.665 1.00 17.42 142 PHE D O 1
ATOM 4993 N N . LEU D 1 177 ? 70.909 36.505 75.584 1.00 19.62 143 LEU D N 1
ATOM 4994 C CA . LEU D 1 177 ? 72.049 36.902 74.772 1.00 20.16 143 LEU D CA 1
ATOM 4995 C C . LEU D 1 177 ? 73.209 37.409 75.639 1.00 19.76 143 LEU D C 1
ATOM 4996 O O . LEU D 1 177 ? 72.994 38.091 76.642 1.00 19.45 143 LEU D O 1
ATOM 5001 N N . LYS D 1 178 ? 74.431 37.036 75.261 1.00 22.94 144 LYS D N 1
ATOM 5002 C CA . LYS D 1 178 ? 75.652 37.455 75.964 1.00 21.71 144 LYS D CA 1
ATOM 5003 C C . LYS D 1 178 ? 75.645 37.177 77.460 1.00 23.48 144 LYS D C 1
ATOM 5004 O O . LYS D 1 178 ? 76.149 37.977 78.255 1.00 23.52 144 LYS D O 1
ATOM 5010 N N . GLY D 1 179 ? 75.070 36.048 77.848 1.00 20.53 145 GLY D N 1
ATOM 5011 C CA . GLY D 1 179 ? 75.061 35.660 79.247 1.00 19.83 145 GLY D CA 1
ATOM 5012 C C . GLY D 1 179 ? 73.982 36.312 80.081 1.00 20.74 145 GLY D C 1
ATOM 5013 O O . GLY D 1 179 ? 74.026 36.263 81.305 1.00 25.30 145 GLY D O 1
ATOM 5014 N N . GLN D 1 180 ? 72.996 36.906 79.424 1.00 24.76 146 GLN D N 1
ATOM 5015 C CA . GLN D 1 180 ? 71.933 37.632 80.122 1.00 25.14 146 GLN D CA 1
ATOM 5016 C C . GLN D 1 180 ? 70.569 37.525 79.433 1.00 20.55 146 GLN D C 1
ATOM 5017 O O . GLN D 1 180 ? 70.481 37.297 78.222 1.00 19.29 146 GLN D O 1
ATOM 5023 N N . TYR D 1 181 ? 69.510 37.748 80.205 1.00 21.10 147 TYR D N 1
ATOM 5024 C CA . TYR D 1 181 ? 68.147 37.837 79.660 1.00 21.12 147 TYR D CA 1
ATOM 5025 C C . TYR D 1 181 ? 67.806 39.216 79.101 1.00 18.41 147 TYR D C 1
ATOM 5026 O O . TYR D 1 181 ? 68.061 40.212 79.738 1.00 19.03 147 TYR D O 1
ATOM 5035 N N . VAL D 1 182 ? 67.244 39.256 77.901 1.00 16.55 148 VAL D N 1
ATOM 5036 C CA . VAL D 1 182 ? 66.885 40.517 77.265 1.00 17.04 148 VAL D CA 1
ATOM 5037 C C . VAL D 1 182 ? 65.372 40.624 76.999 1.00 18.60 148 VAL D C 1
ATOM 5038 O O . VAL D 1 182 ? 64.685 39.623 76.775 1.00 19.26 148 VAL D O 1
ATOM 5042 N N . ASP D 1 183 ? 64.848 41.841 77.045 1.00 16.72 149 ASP D N 1
ATOM 5043 C CA . ASP D 1 183 ? 63.467 42.059 76.673 1.00 16.49 149 ASP D CA 1
ATOM 5044 C C . ASP D 1 183 ? 63.347 42.297 75.182 1.00 18.85 149 ASP D C 1
ATOM 5045 O O . ASP D 1 183 ? 64.331 42.573 74.496 1.00 19.30 149 ASP D O 1
ATOM 5050 N N . ASP D 1 184 ? 62.128 42.165 74.679 1.00 18.55 150 ASP D N 1
ATOM 5051 C CA . ASP D 1 184 ? 61.845 42.400 73.279 1.00 15.69 150 ASP D CA 1
ATOM 5052 C C . ASP D 1 184 ? 60.849 43.528 73.300 1.00 19.53 150 ASP D C 1
ATOM 5053 O O . ASP D 1 184 ? 59.825 43.460 73.990 1.00 20.87 150 ASP D O 1
ATOM 5058 N N . LEU D 1 185 ? 61.153 44.591 72.580 1.00 18.43 151 LEU D N 1
ATOM 5059 C CA . LEU D 1 185 ? 60.314 45.768 72.642 1.00 16.16 151 LEU D CA 1
ATOM 5060 C C . LEU D 1 185 ? 59.630 45.936 71.311 1.00 17.13 151 LEU D C 1
ATOM 5061 O O . LEU D 1 185 ? 60.242 45.754 70.252 1.00 15.44 151 LEU D O 1
ATOM 5066 N N . ILE D 1 186 ? 58.342 46.256 71.364 1.00 18.10 152 ILE D N 1
ATOM 5067 C CA . ILE D 1 186 ? 57.587 46.430 70.145 1.00 16.53 152 ILE D CA 1
ATOM 5068 C C . ILE D 1 186 ? 57.214 47.888 70.002 1.00 16.99 152 ILE D C 1
ATOM 5069 O O . ILE D 1 186 ? 56.588 48.464 70.873 1.00 15.35 152 ILE D O 1
ATOM 5074 N N . TYR D 1 187 ? 57.664 48.473 68.901 1.00 19.21 153 TYR D N 1
ATOM 5075 C CA . TYR D 1 187 ? 57.460 49.873 68.591 1.00 17.73 153 TYR D CA 1
ATOM 5076 C C . TYR D 1 187 ? 56.601 49.945 67.336 1.00 21.73 153 TYR D C 1
ATOM 5077 O O . TYR D 1 187 ? 56.716 49.098 66.436 1.00 16.47 153 TYR D O 1
ATOM 5086 N N . SER D 1 188 ? 55.751 50.966 67.269 1.00 23.46 154 SER D N 1
ATOM 5087 C CA . SER D 1 188 ? 54.825 51.089 66.161 1.00 22.45 154 SER D CA 1
ATOM 5088 C C . SER D 1 188 ? 54.664 52.541 65.713 1.00 28.55 154 SER D C 1
ATOM 5089 O O . SER D 1 188 ? 54.801 53.478 66.509 1.00 24.97 154 SER D O 1
ATOM 5092 N N . TYR D 1 189 ? 54.361 52.705 64.430 1.00 27.96 155 TYR D N 1
ATOM 5093 C CA . TYR D 1 189 ? 54.095 54.009 63.852 1.00 27.25 155 TYR D CA 1
ATOM 5094 C C . TYR D 1 189 ? 52.755 54.004 63.135 1.00 29.64 155 TYR D C 1
ATOM 5095 O O . TYR D 1 189 ? 52.567 53.248 62.176 1.00 31.06 155 TYR D O 1
ATOM 5104 N N . ASP D 1 190 ? 51.834 54.845 63.604 1.00 30.83 156 ASP D N 1
ATOM 5105 C CA . ASP D 1 190 ? 50.470 54.921 63.076 1.00 27.67 156 ASP D CA 1
ATOM 5106 C C . ASP D 1 190 ? 50.399 55.720 61.770 1.00 34.60 156 ASP D C 1
ATOM 5107 O O . ASP D 1 190 ? 50.221 56.935 61.784 1.00 39.08 156 ASP D O 1
ATOM 5112 N N . LEU D 1 191 ? 50.508 55.034 60.638 1.00 34.15 157 LEU D N 1
ATOM 5113 C CA . LEU D 1 191 ? 50.466 55.705 59.342 1.00 35.17 157 LEU D CA 1
ATOM 5114 C C . LEU D 1 191 ? 49.273 56.657 59.170 1.00 40.42 157 LEU D C 1
ATOM 5115 O O . LEU D 1 191 ? 49.464 57.841 58.877 1.00 45.51 157 LEU D O 1
ATOM 5120 N N . GLU D 1 192 ? 48.053 56.152 59.347 1.00 39.30 158 GLU D N 1
ATOM 5121 C CA . GLU D 1 192 ? 46.858 56.979 59.169 1.00 41.59 158 GLU D CA 1
ATOM 5122 C C . GLU D 1 192 ? 47.050 58.431 59.616 1.00 41.30 158 GLU D C 1
ATOM 5123 O O . GLU D 1 192 ? 47.037 58.735 60.811 1.00 43.13 158 GLU D O 1
#

CATH classification: 3.40.630.30

Organism: Streptococcus mutans serotype c (strain ATCC 700610 / UA159) (NCBI:txid210007)

B-factor: mean 25.13, std 10.65, range [7.21, 86.61]

Nearest PDB structures (foldseek):
  3ld2-assembly3_C  TM=1.002E+00  e=4.022E-33  Streptococcus mutans UA159
  2ge3-assembly1_B  TM=8.536E-01  e=6.468E-13  Agrobacterium tumefaciens
  3g8w-assembly1_A  TM=8.132E-01  e=2.317E-10  Staphylococcus epidermidis ATCC 12228
  3igr-assembly1_A  TM=8.010E-01  e=3.009E-10  Aliivibrio fischeri ES114
  3fbu-assembly2_A  TM=7.477E-01  e=1.248E-08  Bacillus anthracis str. Sterne

Radius of gyration: 29.72 Å; Cα contacts (8 Å, |Δi|>4): 1117; chains: 4; bounding box: 82×91×60 Å

Secondary structure (DSSP, 8-state):
--EE--GGGHHHHHHHHHHH--TTT--SPSP---HHHHHHHHTTT-EEEEEESSS-EEEEEEEEES-SSGGGTTEEEEEEEE-GGGTTSSHHHHHHHHHHHHHTTT-SEEEEEEETT-HHHHHHHHHTT-EEEEEEEEEEEETTEEEEEEEEEEE--/--EE--GGGHHHHHHHHHTT--TTT--SPSP---HHHHHHHHTTT-EEEEEEETTEEEEEEEEEES-SSGGGTTEEEEEEEE-GGGTTSSHHHHHHHHHHHHHTTT-SEEEEEEETT-HHHHHHHHHTT-EEEEEEEEEEEETTEEEEEEEEEEEHHHH-/-EE--GGGHHHHHHHHHHH--TTT-SSPSP---HHHHHHHHHTT-EEEEEEETTEEEEEEEEEES-SSGGGTTEEEEEEEE-GGGTTSSHHHHHHHHHHHHHTTT-SEEEEEEETT-HHHHHHHHHHT-EEEEEEEEEEEETTEEEEEEEEEEE--/--EE--TTTHHHHHHHHHHH--TTT--SPSP---HHHHHHHHHTT-EEEEEEETTEEEEEEEEEES-SSGGGTTEEEEEEEE-GGGTTSSHHHHHHHHHHHHHTTT-SEEEEEEETT-HHHHHHHHHTT-EEEEEEEEEEEETTEEEEEEEEEEE--

Foldseek 3Di:
DDKDWDLVCLVQVQVQQLVFDDLLWDQDDPPPDDNVVVVVCVVPPWTKMFDDDVNRTFKMKIKDAPDPDDVRRQEMEMDMGGHPVCPPPCPVVVVVVVVLVVCLVPHFKYKDKTKPSNVVVVVVCVVSPWDFDDKAWQPHQGPNDRIIITMTMDGSD/DDKDWDLVCQVLVQVQQLVFDDLLWDQDDPDPDDSVVVVVCVVVPWTKMFDDDPNHTFKMKIKDAPDPDDVRRQEMEIDMTGRPVPPPPCPVVVVVVVVLVVPLVPHFKYKDKTKPSNPVVVVVCVVSPWDFDDKAWQPHQTPNDRIIITMTMDGSNVVD/DKDWDLVCLVLVLVQQQVFDDLLWDLDDPPPDDSVVVVVLVPPFKTKMFDDDVRRTQKMKIKGQPDPDDVRRQEMEMDMTGRPVCPPVCPRVVVVVVVLVVCLVPHFKYKYKTKPSCVVVVVVLVVVPWAFPDKAWQPHDTPRDGIIITMTMDGSD/DDKDWDLVCLVLVLVQQQVFDDLLKDQDDPPPDDNVVVVVLVVPFKTKMFDDDPNHTFKIKIKGQPDDDDVRRQEMEIDMGGRPVCPPVCPVVVVVVVVLVVRLVRHFKYKDKTKPSPVVVVVVCVVVQKDWDDKAWQPHQTPNRGIIITMIMDGSD

Sequence (630 aa):
SKISPLLSDIEQVVELENKTWSEQNTPVPLPVASKDQIIQKFESNTHFLVAKIKDKIVGVLDYSSLYPFPSGQHIVTFGIAVAEKERRKGIGRALVQIFLNEVKSDYQKVLIHVLSSNQEAVLFYKKLGFDLEARLTKQFFLKGQYVDDLIYSYDLESKISPLLSDIEQVVELENKTWSEQNTPVPLPVASKDQIIQKFESNTHFLVAKIKDKIVGVLDYSSLYPFPSGQHIVTFGIAVAEKERRKGIGRALVQIFLNEVKSDYQKVLIHVLSSNQEAVLFYKKLGFDLEARLTKQFFLKGQYVDDLIYSYDLEAAYKISPLLSDIEQVVELENKTWSEQNTPVPLPVASKDQIIQKFESNTHFLVAKIKDKIVGVLDYSSLYPFPSGQHIVTFGIAVAEKERRKGIGRALVQIFLNEVKSDYQKVLIHVLSSNQEAVLFYKKLGFDLEARLTKQFFLKGQYVDDLIYSYDLE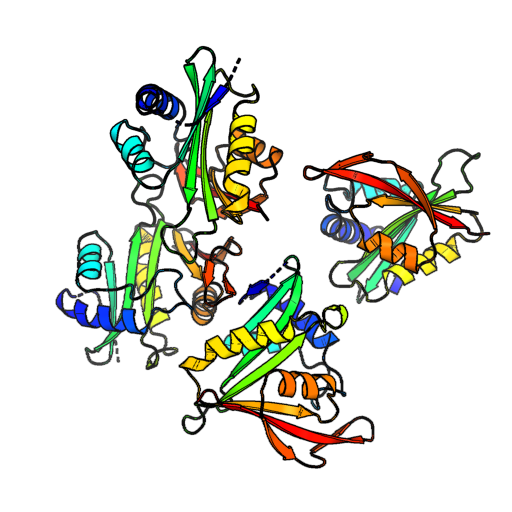SKISPLLSDIEQVVELENKTWSEQNTPVPLPVASKDQIIQKFESNTHFLVAKIKDKIVGVLDYSSLYPFPSGQHIVTFGIAVAEKERRKGIGRALVQIFLNEVKSDYQKVLIHVLSSNQEAVLFYKKLGFDLEARLTKQFFLKGQYVDDLIYSYDLE

InterPro domains:
  IPR000182 GNAT domain [PF00583] (13-131)
  IPR000182 GNAT domain [PS51186] (1-158)
  IPR016181 Acyl-CoA N-acyltransferase [SSF55729] (1-156)